Protein AF-0000000065980090 (afdb_homodimer)

Nearest PDB structures (foldseek):
  3vkz-assembly1_A  TM=9.406E-01  e=1.009E-43  Shewanella oneidensis MR-1
  4wuo-assembly1_B  TM=9.553E-01  e=6.119E-42  Thermus thermophilus HB8
  1dr0-assembly1_B  TM=9.275E-01  e=6.119E-42  Thermus thermophilus HB8
  2y3z-assembly1_A  TM=8.839E-01  e=1.361E-42  Thermus thermophilus
  1cm7-assembly1_B  TM=8.387E-01  e=4.536E-43  Escherichia coli

Organism: Dehalococcoides mccartyi (strain ATCC BAA-2266 / KCTC 15142 / 195) (NCBI:txid243164)

Radius of gyration: 26.18 Å; Cα contacts (8 Å, |Δi|>4): 1855; chains: 2; bounding box: 62×77×64 Å

Sequence (730 aa):
MDFKLTVLPGDGIGPEVMAEGLKVLNAVAKKYKHSFEYQYGLIGGCCIDKEGVALSPETLAMCKKSDAVLLAAVGDPRFDDPKLPVHPEDGLLALRRGLGLFANIRPVKVAPSLVNSAPIKAEIVKGTDFIFIRELTGGVYFAKPKKRWTTPSGIRKATDSMTYSEKEIERIVRVGFELARSRKKKLVSVDKANVLLSSRLWRQIVIEIAKDYPDITVEHILVDACAMKLILAPTYFDVIVTENMFGDILTDEASMLAGSMGMLPSASLAGIPAKGTKTFGLYEPIHGSAPTIAKQNIANPIATILSIAMMLRYSCGLETEAAEIEAAVDKVLAAGYATIDIFKEGNTKLGTAEMGSQIAKIIGGMDFKLTVLPGDGIGPEVMAEGLKVLNAVAKKYKHSFEYQYGLIGGCCIDKEGVALSPETLAMCKKSDAVLLAAVGDPRFDDPKLPVHPEDGLLALRRGLGLFANIRPVKVAPSLVNSAPIKAEIVKGTDFIFIRELTGGVYFAKPKKRWTTPSGIRKATDSMTYSEKEIERIVRVGFELARSRKKKLVSVDKANVLLSSRLWRQIVIEIAKDYPDITVEHILVDACAMKLILAPTYFDVIVTENMFGDILTDEASMLAGSMGMLPSASLAGIPAKGTKTFGLYEPIHGSAPTIAKQNIANPIATILSIAMMLRYSCGLETEAAEIEAAVDKVLAAGYATIDIFKEGNTKLGTAEMGSQIAKIIGG

Structure (mmCIF, N/CA/C/O backbone):
data_AF-0000000065980090-model_v1
#
loop_
_entity.id
_entity.type
_entity.pdbx_description
1 polymer '3-isopropylmalate dehydrogenase'
#
loop_
_atom_site.group_PDB
_atom_site.id
_atom_site.type_symbol
_atom_site.label_atom_id
_atom_site.label_alt_id
_atom_site.label_comp_id
_atom_site.label_asym_id
_atom_site.label_entity_id
_atom_site.label_seq_id
_atom_site.pdbx_PDB_ins_code
_atom_site.Cartn_x
_atom_site.Cartn_y
_atom_site.Cartn_z
_atom_site.occupancy
_atom_site.B_iso_or_equiv
_atom_site.auth_seq_id
_atom_site.auth_comp_id
_atom_site.auth_asym_id
_atom_site.auth_atom_id
_atom_site.pdbx_PDB_model_num
ATOM 1 N N . MET A 1 1 ? -0.039 38.5 18.359 1 72.69 1 MET A N 1
ATOM 2 C CA . MET A 1 1 ? -1.379 38 18.125 1 72.69 1 MET A CA 1
ATOM 3 C C . MET A 1 1 ? -1.698 36.844 19.094 1 72.69 1 MET A C 1
ATOM 5 O O . MET A 1 1 ? -0.799 36.125 19.531 1 72.69 1 MET A O 1
ATOM 9 N N . ASP A 1 2 ? -2.934 36.844 19.406 1 88.88 2 ASP A N 1
ATOM 10 C CA . ASP A 1 2 ? -3.377 35.875 20.391 1 88.88 2 ASP A CA 1
ATOM 11 C C . ASP A 1 2 ? -4.078 34.688 19.734 1 88.88 2 ASP A C 1
ATOM 13 O O . ASP A 1 2 ? -4.973 34.875 18.906 1 88.88 2 ASP A O 1
ATOM 17 N N . PHE A 1 3 ? -3.469 33.531 19.922 1 95.5 3 PHE A N 1
ATOM 18 C CA . PHE A 1 3 ? -4.043 32.312 19.359 1 95.5 3 PHE A CA 1
ATOM 19 C C . PHE A 1 3 ? -4.438 31.344 20.484 1 95.5 3 PHE A C 1
ATOM 21 O O . PHE A 1 3 ? -3.721 31.203 21.469 1 95.5 3 PHE A O 1
ATOM 28 N N . LYS A 1 4 ? -5.582 30.75 20.328 1 97.94 4 LYS A N 1
ATOM 29 C CA . LYS A 1 4 ? -6.047 29.703 21.25 1 97.94 4 LYS A CA 1
ATOM 30 C C . LYS A 1 4 ? -5.816 28.312 20.672 1 97.94 4 LYS A C 1
ATOM 32 O O . LYS A 1 4 ? -6.352 27.984 19.609 1 97.94 4 LYS A O 1
ATOM 37 N N . LEU A 1 5 ? -5.066 27.516 21.359 1 98.62 5 LEU A N 1
ATOM 38 C CA . LEU A 1 5 ? -4.727 26.172 20.875 1 98.62 5 LEU A CA 1
ATOM 39 C C . LEU A 1 5 ? -5.258 25.109 21.828 1 98.62 5 LEU A C 1
ATOM 41 O O . LEU A 1 5 ? -5.195 25.266 23.047 1 98.62 5 LEU A O 1
ATOM 45 N N . THR A 1 6 ? -5.863 24.094 21.297 1 98.81 6 THR A N 1
ATOM 46 C CA . THR A 1 6 ? -6.102 22.875 22.047 1 98.81 6 THR A CA 1
ATOM 47 C C . THR A 1 6 ? -4.969 21.875 21.828 1 98.81 6 THR A C 1
ATOM 49 O O . THR A 1 6 ? -4.602 21.578 20.688 1 98.81 6 THR A O 1
ATOM 52 N N . VAL A 1 7 ? -4.414 21.406 22.922 1 98.88 7 VAL A N 1
ATOM 53 C CA . VAL A 1 7 ? -3.275 20.5 22.906 1 98.88 7 VAL A CA 1
ATOM 54 C C . VAL A 1 7 ? -3.713 19.109 23.375 1 98.88 7 VAL A C 1
ATOM 56 O O . VAL A 1 7 ? -4.254 18.969 24.469 1 98.88 7 VAL A O 1
ATOM 59 N N . LEU A 1 8 ? -3.494 18.109 22.516 1 98.88 8 LEU A N 1
ATOM 60 C CA . LEU A 1 8 ? -3.818 16.703 22.781 1 98.88 8 LEU A CA 1
ATOM 61 C C . LEU A 1 8 ? -2.566 15.836 22.734 1 98.88 8 LEU A C 1
ATOM 63 O O . LEU A 1 8 ? -2.256 15.242 21.703 1 98.88 8 LEU A O 1
ATOM 67 N N . PRO A 1 9 ? -1.897 15.664 23.828 1 98.62 9 PRO A N 1
ATOM 68 C CA . PRO A 1 9 ? -0.646 14.906 23.812 1 98.62 9 PRO A CA 1
ATOM 69 C C . PRO A 1 9 ? -0.854 13.438 23.469 1 98.62 9 PRO A C 1
ATOM 71 O O . PRO A 1 9 ? -0.012 12.828 22.797 1 98.62 9 PRO A O 1
ATOM 74 N N . GLY A 1 10 ? -1.936 12.859 23.969 1 98.19 10 GLY A N 1
ATOM 75 C CA . GLY A 1 10 ? -2.318 11.508 23.594 1 98.19 10 GLY A CA 1
ATOM 76 C C . GLY A 1 10 ? -1.47 10.438 24.25 1 98.19 10 GLY A C 1
ATOM 77 O O . GLY A 1 10 ? -1.188 10.516 25.453 1 98.19 10 GLY A O 1
ATOM 78 N N . ASP A 1 11 ? -1.114 9.445 23.609 1 98.44 11 ASP A N 1
ATOM 79 C CA . ASP A 1 11 ? -0.592 8.195 24.141 1 98.44 11 ASP A CA 1
ATOM 80 C C . ASP A 1 11 ? 0.902 8.055 23.844 1 98.44 11 ASP A C 1
ATOM 82 O O . ASP A 1 11 ? 1.439 8.75 22.984 1 98.44 11 ASP A O 1
ATOM 86 N N . GLY A 1 12 ? 1.596 7.152 24.578 1 98 12 GLY A N 1
ATOM 87 C CA . GLY A 1 12 ? 2.967 6.766 24.297 1 98 12 GLY A CA 1
ATOM 88 C C . GLY A 1 12 ? 3.947 7.918 24.391 1 98 12 GLY A C 1
ATOM 89 O O . GLY A 1 12 ? 4.008 8.609 25.406 1 98 12 GLY A O 1
ATOM 90 N N . ILE A 1 13 ? 4.621 8.141 23.297 1 98.56 13 ILE A N 1
ATOM 91 C CA . ILE A 1 13 ? 5.645 9.18 23.266 1 98.56 13 ILE A CA 1
ATOM 92 C C . ILE A 1 13 ? 4.988 10.555 23.125 1 98.56 13 ILE A C 1
ATOM 94 O O . ILE A 1 13 ? 5.668 11.578 23.156 1 98.56 13 ILE A O 1
ATOM 98 N N . GLY A 1 14 ? 3.678 10.578 22.984 1 98.5 14 GLY A N 1
ATOM 99 C CA . GLY A 1 14 ? 2.945 11.797 22.688 1 98.5 14 GLY A CA 1
ATOM 100 C C . GLY A 1 14 ? 3.275 12.938 23.641 1 98.5 14 GLY A C 1
ATOM 101 O O . GLY A 1 14 ? 3.691 14.016 23.203 1 98.5 14 GLY A O 1
ATOM 102 N N . PRO A 1 15 ? 3.131 12.711 24.906 1 98.5 15 PRO A N 1
ATOM 103 C CA . PRO A 1 15 ? 3.42 13.773 25.875 1 98.5 15 PRO A CA 1
ATOM 104 C C . PRO A 1 15 ? 4.844 14.312 25.75 1 98.5 15 PRO A C 1
ATOM 106 O O . PRO A 1 15 ? 5.055 15.523 25.828 1 98.5 15 PRO A O 1
ATOM 109 N N . GLU A 1 16 ? 5.812 13.484 25.469 1 98.56 16 GLU A N 1
ATOM 110 C CA . GLU A 1 16 ? 7.207 13.914 25.406 1 98.56 16 GLU A CA 1
ATOM 111 C C . GLU A 1 16 ? 7.457 14.773 24.156 1 98.56 16 GLU A C 1
ATOM 113 O O . GLU A 1 16 ? 8.062 15.844 24.25 1 98.56 16 GLU A O 1
ATOM 118 N N . VAL A 1 17 ? 6.977 14.344 23.031 1 98.69 17 VAL A N 1
ATOM 119 C CA . VAL A 1 17 ? 7.27 15.07 21.812 1 98.69 17 VAL A CA 1
ATOM 120 C C . VAL A 1 17 ? 6.445 16.359 21.75 1 98.69 17 VAL A C 1
ATOM 122 O O . VAL A 1 17 ? 6.898 17.375 21.219 1 98.69 17 VAL A O 1
ATOM 125 N N . MET A 1 18 ? 5.238 16.328 22.359 1 98.88 18 MET A N 1
ATOM 126 C CA . MET A 1 18 ? 4.426 17.547 22.438 1 98.88 18 MET A CA 1
ATOM 127 C C . MET A 1 18 ? 5.113 18.609 23.266 1 98.88 18 MET A C 1
ATOM 129 O O . MET A 1 18 ? 5.133 19.781 22.891 1 98.88 18 MET A O 1
ATOM 133 N N . ALA A 1 19 ? 5.668 18.219 24.391 1 98.75 19 ALA A N 1
ATOM 134 C CA . ALA A 1 19 ? 6.371 19.156 25.25 1 98.75 19 ALA A CA 1
ATOM 135 C C . ALA A 1 19 ? 7.473 19.891 24.484 1 98.75 19 ALA A C 1
ATOM 137 O O . ALA A 1 19 ? 7.629 21.109 24.625 1 98.75 19 ALA A O 1
ATOM 138 N N . GLU A 1 20 ? 8.188 19.141 23.688 1 98.81 20 GLU A N 1
ATOM 139 C CA . GLU A 1 20 ? 9.273 19.734 22.906 1 98.81 20 GLU A CA 1
ATOM 140 C C . GLU A 1 20 ? 8.727 20.609 21.781 1 98.81 20 GLU A C 1
ATOM 142 O O . GLU A 1 20 ? 9.32 21.641 21.453 1 98.81 20 GLU A O 1
ATOM 147 N N . GLY A 1 21 ? 7.637 20.156 21.156 1 98.81 21 GLY A N 1
ATOM 148 C CA . GLY A 1 21 ? 6.977 21 20.188 1 98.81 21 GLY A CA 1
ATOM 149 C C . GLY A 1 21 ? 6.562 22.359 20.75 1 98.81 21 GLY A C 1
ATOM 150 O O . GLY A 1 21 ? 6.805 23.391 20.125 1 98.81 21 GLY A O 1
ATOM 151 N N . LEU A 1 22 ? 5.949 22.344 21.922 1 98.75 22 LEU A N 1
ATOM 152 C CA . LEU A 1 22 ? 5.488 23.578 22.562 1 98.75 22 LEU A CA 1
ATOM 153 C C . LEU A 1 22 ? 6.672 24.438 23 1 98.75 22 LEU A C 1
ATOM 155 O O . LEU A 1 22 ? 6.59 25.656 22.969 1 98.75 22 LEU A O 1
ATOM 159 N N . LYS A 1 23 ? 7.77 23.75 23.422 1 98.62 23 LYS A N 1
ATOM 160 C CA . LYS A 1 23 ? 9 24.484 23.75 1 98.62 23 LYS A CA 1
ATOM 161 C C . LYS A 1 23 ? 9.469 25.328 22.562 1 98.62 23 LYS A C 1
ATOM 163 O O . LYS A 1 23 ? 9.789 26.5 22.719 1 98.62 23 LYS A O 1
ATOM 168 N N . VAL A 1 24 ? 9.508 24.734 21.406 1 98.81 24 VAL A N 1
ATOM 169 C CA . VAL A 1 24 ? 9.953 25.422 20.188 1 98.81 24 VAL A CA 1
ATOM 170 C C . VAL A 1 24 ? 8.945 26.5 19.812 1 98.81 24 VAL A C 1
ATOM 172 O O . VAL A 1 24 ? 9.328 27.609 19.422 1 98.81 24 VAL A O 1
ATOM 175 N N . LEU A 1 25 ? 7.613 26.219 19.922 1 98.69 25 LEU A N 1
ATOM 176 C CA . LEU A 1 25 ? 6.578 27.203 19.641 1 98.69 25 LEU A CA 1
ATOM 177 C C . LEU A 1 25 ? 6.738 28.422 20.531 1 98.69 25 LEU A C 1
ATOM 179 O O . LEU A 1 25 ? 6.613 29.562 20.062 1 98.69 25 LEU A O 1
ATOM 183 N N . ASN A 1 26 ? 6.996 28.188 21.797 1 98.25 26 ASN A N 1
ATOM 184 C CA . ASN A 1 26 ? 7.164 29.266 22.734 1 98.25 26 ASN A CA 1
ATOM 185 C C . ASN A 1 26 ? 8.391 30.125 22.406 1 98.25 26 ASN A C 1
ATOM 187 O O . ASN A 1 26 ? 8.375 31.344 22.609 1 98.25 26 ASN A O 1
ATOM 191 N N . ALA A 1 27 ? 9.453 29.469 21.938 1 98.38 27 ALA A N 1
ATOM 192 C CA . ALA A 1 27 ? 10.641 30.219 21.516 1 98.38 27 ALA A CA 1
ATOM 193 C C . ALA A 1 27 ? 10.312 31.156 20.359 1 98.38 27 ALA A C 1
ATOM 195 O O . ALA A 1 27 ? 10.742 32.312 20.359 1 98.38 27 ALA A O 1
ATOM 196 N N . VAL A 1 28 ? 9.594 30.656 19.422 1 97.94 28 VAL A N 1
ATOM 197 C CA . VAL A 1 28 ? 9.195 31.453 18.266 1 97.94 28 VAL A CA 1
ATOM 198 C C . VAL A 1 28 ? 8.266 32.562 18.719 1 97.94 28 VAL A C 1
ATOM 200 O O . VAL A 1 28 ? 8.383 33.719 18.25 1 97.94 28 VAL A O 1
ATOM 203 N N . ALA A 1 29 ? 7.297 32.281 19.609 1 97.44 29 ALA A N 1
ATOM 204 C CA . ALA A 1 29 ? 6.352 33.25 20.125 1 97.44 29 ALA A CA 1
ATOM 205 C C . ALA A 1 29 ? 7.078 34.406 20.812 1 97.44 29 ALA A C 1
ATOM 207 O O . ALA A 1 29 ? 6.719 35.562 20.641 1 97.44 29 ALA A O 1
ATOM 208 N N . LYS A 1 30 ? 8.047 34.062 21.578 1 97.31 30 LYS A N 1
ATOM 209 C CA . LYS A 1 30 ? 8.82 35.094 22.297 1 97.31 30 LYS A CA 1
ATOM 210 C C . LYS A 1 30 ? 9.578 35.969 21.312 1 97.31 30 LYS A C 1
ATOM 212 O O . LYS A 1 30 ? 9.547 37.219 21.453 1 97.31 30 LYS A O 1
ATOM 217 N N . LYS A 1 31 ? 10.219 35.406 20.391 1 97.56 31 LYS A N 1
ATOM 218 C CA . LYS A 1 31 ? 11.031 36.125 19.438 1 97.56 31 LYS A CA 1
ATOM 219 C C . LYS A 1 31 ? 10.172 37.094 18.609 1 97.56 31 LYS A C 1
ATOM 221 O O . LYS A 1 31 ? 10.578 38.219 18.359 1 97.56 31 LYS A O 1
ATOM 226 N N . TYR A 1 32 ? 9.055 36.625 18.219 1 97.06 32 TYR A N 1
ATOM 227 C CA . TYR A 1 32 ? 8.234 37.406 17.281 1 97.06 32 TYR A CA 1
ATOM 228 C C . TYR A 1 32 ? 7.074 38.062 18.016 1 97.06 32 TYR A C 1
ATOM 230 O O . TYR A 1 32 ? 6.211 38.688 17.375 1 97.06 32 TYR A O 1
ATOM 238 N N . LYS A 1 33 ? 6.969 37.969 19.297 1 96.56 33 LYS A N 1
ATOM 239 C CA . LYS A 1 33 ? 6.02 38.625 20.172 1 96.56 33 LYS A CA 1
ATOM 240 C C . LYS A 1 33 ? 4.59 38.188 19.875 1 96.56 33 LYS A C 1
ATOM 242 O O . LYS A 1 33 ? 3.699 39.031 19.703 1 96.56 33 LYS A O 1
ATOM 247 N N . HIS A 1 34 ? 4.383 36.875 19.734 1 96.81 34 HIS A N 1
ATOM 248 C CA . HIS A 1 34 ? 3.061 36.281 19.672 1 96.81 34 HIS A CA 1
ATOM 249 C C . HIS A 1 34 ? 2.668 35.688 21.016 1 96.81 34 HIS A C 1
ATOM 251 O O . HIS A 1 34 ? 3.518 35.5 21.891 1 96.81 34 HIS A O 1
ATOM 257 N N . SER A 1 35 ? 1.416 35.531 21.219 1 96.62 35 SER A N 1
ATOM 258 C CA . SER A 1 35 ? 0.912 34.875 22.422 1 96.62 35 SER A CA 1
ATOM 259 C C . SER A 1 35 ? 0.022 33.688 22.078 1 96.62 35 SER A C 1
ATOM 261 O O . SER A 1 35 ? -0.856 33.781 21.219 1 96.62 35 SER A O 1
ATOM 263 N N . PHE A 1 36 ? 0.277 32.562 22.703 1 97.5 36 PHE A N 1
ATOM 264 C CA . PHE A 1 36 ? -0.521 31.359 22.531 1 97.5 36 PHE A CA 1
ATOM 265 C C . PHE A 1 36 ? -1.138 30.938 23.859 1 97.5 36 PHE A C 1
ATOM 267 O O . PHE A 1 36 ? -0.441 30.844 24.875 1 97.5 36 PHE A O 1
ATOM 274 N N . GLU A 1 37 ? -2.43 30.75 23.859 1 97.81 37 GLU A N 1
ATOM 275 C CA . GLU A 1 37 ? -3.141 30.141 24.984 1 97.81 37 GLU A CA 1
ATOM 276 C C . GLU A 1 37 ? -3.342 28.641 24.766 1 97.81 37 GLU A C 1
ATOM 278 O O . GLU A 1 37 ? -3.854 28.219 23.734 1 97.81 37 GLU A O 1
ATOM 283 N N . TYR A 1 38 ? -2.961 27.891 25.734 1 98.19 38 TYR A N 1
ATOM 284 C CA . TYR A 1 38 ? -3.047 26.438 25.609 1 98.19 38 TYR A CA 1
ATOM 285 C C . TYR A 1 38 ? -4.188 25.891 26.453 1 98.19 38 TYR A C 1
ATOM 287 O O . TYR A 1 38 ? -4.348 26.266 27.609 1 98.19 38 TYR A O 1
ATOM 295 N N . GLN A 1 39 ? -4.977 25.062 25.875 1 98.12 39 GLN A N 1
ATOM 296 C CA . GLN A 1 39 ? -5.906 24.188 26.578 1 98.12 39 GLN A CA 1
ATOM 297 C C . GLN A 1 39 ? -5.59 22.719 26.297 1 98.12 39 GLN A C 1
ATOM 299 O O . GLN A 1 39 ? -5.219 22.359 25.188 1 98.12 39 GLN A O 1
ATOM 304 N N . TYR A 1 40 ? -5.762 21.938 27.328 1 98.56 40 TYR A N 1
ATOM 305 C CA . TYR A 1 40 ? -5.348 20.547 27.203 1 98.56 40 TYR A CA 1
ATOM 306 C C . TYR A 1 40 ? -6.551 19.609 27.266 1 98.56 40 TYR A C 1
ATOM 308 O O . TYR A 1 40 ? -7.488 19.844 28.031 1 98.56 40 TYR A O 1
ATOM 316 N N . GLY A 1 41 ? -6.594 18.578 26.438 1 98.38 41 GLY A N 1
ATOM 317 C CA . GLY A 1 41 ? -7.598 17.531 26.438 1 98.38 41 GLY A CA 1
ATOM 318 C C . GLY A 1 41 ? -7.012 16.141 26.281 1 98.38 41 GLY A C 1
ATOM 319 O O . GLY A 1 41 ? -5.812 15.984 26.047 1 98.38 41 GLY A O 1
ATOM 320 N N . LEU A 1 42 ? -7.895 15.172 26.5 1 98.38 42 LEU A N 1
ATOM 321 C CA . LEU A 1 42 ? -7.484 13.773 26.375 1 98.38 42 LEU A CA 1
ATOM 322 C C . LEU A 1 42 ? -8.031 13.148 25.094 1 98.38 42 LEU A C 1
ATOM 324 O O . LEU A 1 42 ? -9.109 13.523 24.641 1 98.38 42 LEU A O 1
ATOM 328 N N . ILE A 1 43 ? -7.25 12.211 24.562 1 98.62 43 ILE A N 1
ATOM 329 C CA . ILE A 1 43 ? -7.672 11.414 23.406 1 98.62 43 ILE A CA 1
ATOM 330 C C . ILE A 1 43 ? -6.91 10.086 23.391 1 98.62 43 ILE A C 1
ATOM 332 O O . ILE A 1 43 ? -5.758 10.023 23.828 1 98.62 43 ILE A O 1
ATOM 336 N N . GLY A 1 44 ? -7.562 9.055 22.891 1 98.06 44 GLY A N 1
ATOM 337 C CA . GLY A 1 44 ? -6.902 7.773 22.734 1 98.06 44 GLY A CA 1
ATOM 338 C C . GLY A 1 44 ? -6.938 6.926 23.984 1 98.06 44 GLY A C 1
ATOM 339 O O . GLY A 1 44 ? -7.949 6.895 24.688 1 98.06 44 GLY A O 1
ATOM 340 N N . GLY A 1 45 ? -5.906 6.141 24.203 1 97.56 45 GLY A N 1
ATOM 341 C CA . GLY A 1 45 ? -5.855 5.223 25.344 1 97.56 45 GLY A CA 1
ATOM 342 C C . GLY A 1 45 ? -5.957 5.922 26.688 1 97.56 45 GLY A C 1
ATOM 343 O O . GLY A 1 45 ? -6.664 5.457 27.578 1 97.56 45 GLY A O 1
ATOM 344 N N . CYS A 1 46 ? -5.281 7.027 26.781 1 97.62 46 CYS A N 1
ATOM 345 C CA . CYS A 1 46 ? -5.312 7.758 28.047 1 97.62 46 CYS A CA 1
ATOM 346 C C . CYS A 1 46 ? -6.715 8.273 28.344 1 97.62 46 CYS A C 1
ATOM 348 O O . CYS A 1 46 ? -7.125 8.336 29.5 1 97.62 46 CYS A O 1
ATOM 350 N N . CYS A 1 47 ? -7.473 8.625 27.297 1 98.12 47 CYS A N 1
ATOM 351 C CA . CYS A 1 47 ? -8.852 9.062 27.469 1 98.12 47 CYS A CA 1
ATOM 352 C C . CYS A 1 47 ? -9.742 7.895 27.875 1 98.12 47 CYS A C 1
ATOM 354 O O . CYS A 1 47 ? -10.609 8.039 28.75 1 98.12 47 CYS A O 1
ATOM 356 N N . ILE A 1 48 ? -9.539 6.754 27.203 1 97.88 48 ILE A N 1
ATOM 357 C CA . ILE A 1 48 ? -10.297 5.559 27.562 1 97.88 48 ILE A CA 1
ATOM 358 C C . ILE A 1 48 ? -10.094 5.238 29.031 1 97.88 48 ILE A C 1
ATOM 360 O O . ILE A 1 48 ? -11.055 4.957 29.75 1 97.88 48 ILE A O 1
ATOM 364 N N . ASP A 1 49 ? -8.875 5.312 29.531 1 97.62 49 ASP A N 1
ATOM 365 C CA . ASP A 1 49 ? -8.547 5.016 30.922 1 97.62 49 ASP A CA 1
ATOM 366 C C . ASP A 1 49 ? -9.297 5.949 31.875 1 97.62 49 ASP A C 1
ATOM 368 O O . ASP A 1 49 ? -9.797 5.512 32.906 1 97.62 49 ASP A O 1
ATOM 372 N N . LYS A 1 50 ? -9.352 7.168 31.516 1 97.94 50 LYS A N 1
ATOM 373 C CA . LYS A 1 50 ? -9.852 8.188 32.438 1 97.94 50 LYS A CA 1
ATOM 374 C C . LYS A 1 50 ? -11.367 8.352 32.281 1 97.94 50 LYS A C 1
ATOM 376 O O . LYS A 1 50 ? -12.055 8.617 33.281 1 97.94 50 LYS A O 1
ATOM 381 N N . GLU A 1 51 ? -11.844 8.258 31.016 1 97.44 51 GLU A N 1
ATOM 382 C CA . GLU A 1 51 ? -13.219 8.672 30.766 1 97.44 51 GLU A CA 1
ATOM 383 C C . GLU A 1 51 ? -14.047 7.535 30.188 1 97.44 51 GLU A C 1
ATOM 385 O O . GLU A 1 51 ? -15.258 7.672 30 1 97.44 51 GLU A O 1
ATOM 390 N N . GLY A 1 52 ? -13.453 6.449 29.797 1 96.69 52 GLY A N 1
ATOM 391 C CA . GLY A 1 52 ? -14.164 5.305 29.25 1 96.69 52 GLY A CA 1
ATOM 392 C C . GLY A 1 52 ? -14.43 5.418 27.75 1 96.69 52 GLY A C 1
ATOM 393 O O . GLY A 1 52 ? -14.977 4.5 27.141 1 96.69 52 GLY A O 1
ATOM 394 N N . VAL A 1 53 ? -14.039 6.578 27.188 1 97.69 53 VAL A N 1
ATOM 395 C CA . VAL A 1 53 ? -14.188 6.801 25.75 1 97.69 53 VAL A CA 1
ATOM 396 C C . VAL A 1 53 ? -12.852 7.23 25.156 1 97.69 53 VAL A C 1
ATOM 398 O O . VAL A 1 53 ? -11.945 7.641 25.875 1 97.69 53 VAL A O 1
ATOM 401 N N . ALA A 1 54 ? -12.734 7.066 23.859 1 98.19 54 ALA A N 1
ATOM 402 C CA . ALA A 1 54 ? -11.477 7.414 23.188 1 98.19 54 ALA A CA 1
ATOM 403 C C . ALA A 1 54 ? -11.406 8.914 22.906 1 98.19 54 ALA A C 1
ATOM 405 O O . ALA A 1 54 ? -10.328 9.445 22.641 1 98.19 54 ALA A O 1
ATOM 406 N N . LEU A 1 55 ? -12.516 9.625 22.922 1 98.62 55 LEU A N 1
ATOM 407 C CA . LEU A 1 55 ? -12.672 11.062 22.766 1 98.62 55 LEU A CA 1
ATOM 408 C C . LEU A 1 55 ? -13.969 11.547 23.422 1 98.62 55 LEU A C 1
ATOM 410 O O . LEU A 1 55 ? -15.055 11.055 23.078 1 98.62 55 LEU A O 1
ATOM 414 N N . SER A 1 56 ? -13.922 12.492 24.297 1 98.06 56 SER A N 1
ATOM 415 C CA . SER A 1 56 ? -15.125 12.992 24.953 1 98.06 56 SER A CA 1
ATOM 416 C C . SER A 1 56 ? -15.742 14.148 24.172 1 98.06 56 SER A C 1
ATOM 418 O O . SER A 1 56 ? -15.047 14.852 23.438 1 98.06 56 SER A O 1
ATOM 420 N N . PRO A 1 57 ? -17.047 14.289 24.312 1 97.81 57 PRO A N 1
ATOM 421 C CA . PRO A 1 57 ? -17.688 15.453 23.688 1 97.81 57 PRO A CA 1
ATOM 422 C C . PRO A 1 57 ? -17.078 16.781 24.156 1 97.81 57 PRO A C 1
ATOM 424 O O . PRO A 1 57 ? -17.031 17.75 23.391 1 97.81 57 PRO A O 1
ATOM 427 N N . GLU A 1 58 ? -16.641 16.781 25.391 1 97.88 58 GLU A N 1
ATOM 428 C CA . GLU A 1 58 ? -16.031 17.984 25.953 1 97.88 58 GLU A CA 1
ATOM 429 C C . GLU A 1 58 ? -14.734 18.328 25.219 1 97.88 58 GLU A C 1
ATOM 431 O O . GLU A 1 58 ? -14.508 19.5 24.875 1 97.88 58 GLU A O 1
ATOM 436 N N . THR A 1 59 ? -13.914 17.375 25.047 1 98.31 59 THR A N 1
ATOM 437 C CA . THR A 1 59 ? -12.672 17.609 24.328 1 98.31 59 THR A CA 1
ATOM 438 C C . THR A 1 59 ? -12.953 18.047 22.891 1 98.31 59 THR A C 1
ATOM 440 O O . THR A 1 59 ? -12.305 18.953 22.375 1 98.31 59 THR A O 1
ATOM 443 N N . LEU A 1 60 ? -13.875 17.406 22.219 1 98.69 60 LEU A N 1
ATOM 444 C CA . LEU A 1 60 ? -14.242 17.797 20.859 1 98.69 60 LEU A CA 1
ATOM 445 C C . LEU A 1 60 ? -14.734 19.234 20.812 1 98.69 60 LEU A C 1
ATOM 447 O O . LEU A 1 60 ? -14.367 20 19.922 1 98.69 60 LEU A O 1
ATOM 451 N N . ALA A 1 61 ? -15.578 19.609 21.766 1 98.56 61 ALA A N 1
ATOM 452 C CA . ALA A 1 61 ? -16.094 20.969 21.859 1 98.56 61 ALA A CA 1
ATOM 453 C C . ALA A 1 61 ? -14.953 21.969 22.078 1 98.56 61 ALA A C 1
ATOM 455 O O . ALA A 1 61 ? -14.961 23.062 21.516 1 98.56 61 ALA A O 1
ATOM 456 N N . MET A 1 62 ? -14.055 21.578 22.922 1 98.44 62 MET A N 1
ATOM 457 C CA . MET A 1 62 ? -12.883 22.406 23.172 1 98.44 62 MET A CA 1
ATOM 458 C C . MET A 1 62 ? -12.086 22.641 21.891 1 98.44 62 MET A C 1
ATOM 460 O O . MET A 1 62 ? -11.664 23.75 21.609 1 98.44 62 MET A O 1
ATOM 464 N N . CYS A 1 63 ? -11.883 21.578 21.141 1 98.75 63 CYS A N 1
ATOM 465 C CA . CYS A 1 63 ? -11.164 21.672 19.875 1 98.75 63 CYS A CA 1
ATOM 466 C C . CYS A 1 63 ? -11.883 22.609 18.906 1 98.75 63 CYS A C 1
ATOM 468 O O . CYS A 1 63 ? -11.242 23.422 18.234 1 98.75 63 CYS A O 1
ATOM 470 N N . LYS A 1 64 ? -13.195 22.562 18.875 1 98.38 64 LYS A N 1
ATOM 471 C CA . LYS A 1 64 ? -13.992 23.375 17.953 1 98.38 64 LYS A CA 1
ATOM 472 C C . LYS A 1 64 ? -13.883 24.844 18.297 1 98.38 64 LYS A C 1
ATOM 474 O O . LYS A 1 64 ? -14.07 25.703 17.422 1 98.38 64 LYS A O 1
ATOM 479 N N . LYS A 1 65 ? -13.516 25.188 19.516 1 97.62 65 LYS A N 1
ATOM 480 C CA . LYS A 1 65 ? -13.461 26.562 19.984 1 97.62 65 LYS A CA 1
ATOM 481 C C . LYS A 1 65 ? -12.031 27.109 19.906 1 97.62 65 LYS A C 1
ATOM 483 O O . LYS A 1 65 ? -11.773 28.25 20.312 1 97.62 65 LYS A O 1
ATOM 488 N N . SER A 1 66 ? -11.164 26.375 19.344 1 98.06 66 SER A N 1
ATOM 489 C CA . SER A 1 66 ? -9.766 26.781 19.266 1 98.06 66 SER A CA 1
ATOM 490 C C . SER A 1 66 ? -9.422 27.266 17.859 1 98.06 66 SER A C 1
ATOM 492 O O . SER A 1 66 ? -10.203 27.078 16.922 1 98.06 66 SER A O 1
ATOM 494 N N . ASP A 1 67 ? -8.297 27.984 17.734 1 97.62 67 ASP A N 1
ATOM 495 C CA . ASP A 1 67 ? -7.801 28.406 16.438 1 97.62 67 ASP A CA 1
ATOM 496 C C . ASP A 1 67 ? -7.141 27.25 15.688 1 97.62 67 ASP A C 1
ATOM 498 O O . ASP A 1 67 ? -7.121 27.234 14.453 1 97.62 67 ASP A O 1
ATOM 502 N N . ALA A 1 68 ? -6.605 26.344 16.406 1 98.56 68 ALA A N 1
ATOM 503 C CA . ALA A 1 68 ? -5.973 25.141 15.867 1 98.56 68 ALA A CA 1
ATOM 504 C C . ALA A 1 68 ? -5.855 24.062 16.938 1 98.56 68 ALA A C 1
ATOM 506 O O . ALA A 1 68 ? -5.996 24.359 18.141 1 98.56 68 ALA A O 1
ATOM 507 N N . VAL A 1 69 ? -5.645 22.844 16.516 1 98.88 69 VAL A N 1
ATOM 508 C CA . VAL A 1 69 ? -5.5 21.719 17.422 1 98.88 69 VAL A CA 1
ATOM 509 C C . VAL A 1 69 ? -4.141 21.047 17.203 1 98.88 69 VAL A C 1
ATOM 511 O O . VAL A 1 69 ? -3.711 20.859 16.062 1 98.88 69 VAL A O 1
ATOM 514 N N . LEU A 1 70 ? -3.418 20.781 18.234 1 98.88 70 LEU A N 1
ATOM 515 C CA . LEU A 1 70 ? -2.18 20 18.203 1 98.88 70 LEU A CA 1
ATOM 516 C C . LEU A 1 70 ? -2.395 18.609 18.781 1 98.88 70 LEU A C 1
ATOM 518 O O . LEU A 1 70 ? -2.939 18.453 19.875 1 98.88 70 LEU A O 1
ATOM 522 N N . LEU A 1 71 ? -2.053 17.625 18 1 98.88 71 LEU A N 1
ATOM 523 C CA . LEU A 1 71 ? -2.154 16.234 18.438 1 98.88 71 LEU A CA 1
ATOM 524 C C . LEU A 1 71 ? -0.814 15.516 18.297 1 98.88 71 LEU A C 1
ATOM 526 O O . LEU A 1 71 ? -0.15 15.641 17.266 1 98.88 71 LEU A O 1
ATOM 530 N N . ALA A 1 72 ? -0.405 14.781 19.344 1 98.44 72 ALA A N 1
ATOM 531 C CA . ALA A 1 72 ? 0.908 14.141 19.266 1 98.44 72 ALA A CA 1
ATOM 532 C C . ALA A 1 72 ? 0.788 12.695 18.781 1 98.44 72 ALA A C 1
ATOM 534 O O . ALA A 1 72 ? 1.389 12.32 17.766 1 98.44 72 ALA A O 1
ATOM 535 N N . ALA A 1 73 ? 0.041 11.898 19.516 1 97.5 73 ALA A N 1
ATOM 536 C CA . ALA A 1 73 ? -0.051 10.508 19.062 1 97.5 73 ALA A CA 1
ATOM 537 C C . ALA A 1 73 ? -1.216 9.789 19.75 1 97.5 73 ALA A C 1
ATOM 539 O O . ALA A 1 73 ? -1.569 10.102 20.891 1 97.5 73 ALA A O 1
ATOM 540 N N . VAL A 1 74 ? -1.752 8.859 19.047 1 97.06 74 VAL A N 1
ATOM 541 C CA . VAL A 1 74 ? -2.799 7.977 19.547 1 97.06 74 VAL A CA 1
ATOM 542 C C . VAL A 1 74 ? -2.406 6.52 19.312 1 97.06 74 VAL A C 1
ATOM 544 O O . VAL A 1 74 ? -1.924 6.176 18.219 1 97.06 74 VAL A O 1
ATOM 547 N N . GLY A 1 75 ? -2.539 5.672 20.234 1 95.06 75 GLY A N 1
ATOM 548 C CA . GLY A 1 75 ? -2.291 4.242 20.125 1 95.06 75 GLY A CA 1
ATOM 549 C C . GLY A 1 75 ? -1.846 3.611 21.438 1 95.06 75 GLY A C 1
ATOM 550 O O . GLY A 1 75 ? -1.056 4.199 22.172 1 95.06 75 GLY A O 1
ATOM 551 N N . ASP A 1 76 ? -2.373 2.484 21.719 1 94.88 76 ASP A N 1
ATOM 552 C CA . ASP A 1 76 ? -2.066 1.743 22.938 1 94.88 76 ASP A CA 1
ATOM 553 C C . ASP A 1 76 ? -2.309 0.248 22.75 1 94.88 76 ASP A C 1
ATOM 555 O O . ASP A 1 76 ? -3.453 -0.188 22.609 1 94.88 76 ASP A O 1
ATOM 559 N N . PRO A 1 77 ? -1.204 -0.511 22.781 1 92.25 77 PRO A N 1
ATOM 560 C CA . PRO A 1 77 ? -1.315 -1.944 22.5 1 92.25 77 PRO A CA 1
ATOM 561 C C . PRO A 1 77 ? -2.301 -2.652 23.438 1 92.25 77 PRO A C 1
ATOM 563 O O . PRO A 1 77 ? -2.809 -3.725 23.094 1 92.25 77 PRO A O 1
ATOM 566 N N . ARG A 1 78 ? -2.627 -2.154 24.688 1 92.75 78 ARG A N 1
ATOM 567 C CA . ARG A 1 78 ? -3.584 -2.75 25.625 1 92.75 78 ARG A CA 1
ATOM 568 C C . ARG A 1 78 ? -4.953 -2.904 24.969 1 92.75 78 ARG A C 1
ATOM 570 O O . ARG A 1 78 ? -5.773 -3.707 25.406 1 92.75 78 ARG A O 1
ATOM 577 N N . PHE A 1 79 ? -5.16 -2.18 23.828 1 92.62 79 PHE A N 1
ATOM 578 C CA . PHE A 1 79 ? -6.488 -2.15 23.219 1 92.62 79 PHE A CA 1
ATOM 579 C C . PHE A 1 79 ? -6.473 -2.826 21.859 1 92.62 79 PHE A C 1
ATOM 581 O O . PHE A 1 79 ? -7.348 -2.572 21.031 1 92.62 79 PHE A O 1
ATOM 588 N N . ASP A 1 80 ? -5.574 -3.701 21.641 1 89.56 80 ASP A N 1
ATOM 589 C CA . ASP A 1 80 ? -5.395 -4.324 20.328 1 89.56 80 ASP A CA 1
ATOM 590 C C . ASP A 1 80 ? -6.383 -5.473 20.125 1 89.56 80 ASP A C 1
ATOM 592 O O . ASP A 1 80 ? -6.562 -5.953 19.016 1 89.56 80 ASP A O 1
ATOM 596 N N . ASP A 1 81 ? -6.996 -5.93 21.188 1 92.19 81 ASP A N 1
ATOM 597 C CA . ASP A 1 81 ? -7.984 -6.996 21.062 1 92.19 81 ASP A CA 1
ATOM 598 C C . ASP A 1 81 ? -9.148 -6.562 20.172 1 92.19 81 ASP A C 1
ATOM 600 O O . ASP A 1 81 ? -9.883 -5.633 20.516 1 92.19 81 ASP A O 1
ATOM 604 N N . PRO A 1 82 ? -9.312 -7.309 19.062 1 90.69 82 PRO A N 1
ATOM 605 C CA . PRO A 1 82 ? -10.336 -6.898 18.094 1 90.69 82 PRO A CA 1
ATOM 606 C C . PRO A 1 82 ? -11.75 -6.992 18.656 1 90.69 82 PRO A C 1
ATOM 608 O O . PRO A 1 82 ? -12.695 -6.477 18.047 1 90.69 82 PRO A O 1
ATOM 611 N N . LYS A 1 83 ? -11.992 -7.641 19.797 1 90.31 83 LYS A N 1
ATOM 612 C CA . LYS A 1 83 ? -13.32 -7.824 20.375 1 90.31 83 LYS A CA 1
ATOM 613 C C . LYS A 1 83 ? -13.688 -6.648 21.281 1 90.31 83 LYS A C 1
ATOM 615 O O . LYS A 1 83 ? -14.844 -6.504 21.672 1 90.31 83 LYS A O 1
ATOM 620 N N . LEU A 1 84 ? -12.695 -5.766 21.594 1 91.69 84 LEU A N 1
ATOM 621 C CA . LEU A 1 84 ? -12.977 -4.625 22.453 1 91.69 84 LEU A CA 1
ATOM 622 C C . LEU A 1 84 ? -13.93 -3.65 21.781 1 91.69 84 LEU A C 1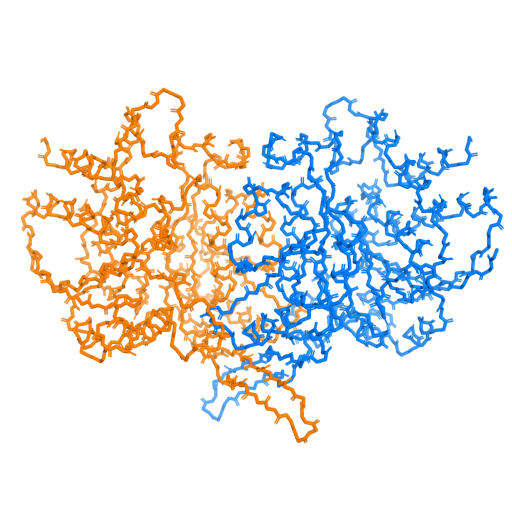
ATOM 624 O O . LEU A 1 84 ? -13.852 -3.438 20.562 1 91.69 84 LEU A O 1
ATOM 628 N N . PRO A 1 85 ? -14.695 -3.055 22.516 1 90.81 85 PRO A N 1
ATOM 629 C CA . PRO A 1 85 ? -15.703 -2.172 21.922 1 90.81 85 PRO A CA 1
ATOM 630 C C . PRO A 1 85 ? -15.141 -0.812 21.516 1 90.81 85 PRO A C 1
ATOM 632 O O . PRO A 1 85 ? -15.734 -0.109 20.703 1 90.81 85 PRO A O 1
ATOM 635 N N . VAL A 1 86 ? -14.109 -0.36 22.266 1 93.62 86 VAL A N 1
ATOM 636 C CA . VAL A 1 86 ? -13.523 0.944 21.984 1 93.62 86 VAL A CA 1
ATOM 637 C C . VAL A 1 86 ? -12.008 0.809 21.828 1 93.62 86 VAL A C 1
ATOM 639 O O . VAL A 1 86 ? -11.359 0.083 22.578 1 93.62 86 VAL A O 1
ATOM 642 N N . HIS A 1 87 ? -11.5 1.471 20.812 1 94.81 87 HIS A N 1
ATOM 643 C CA . HIS A 1 87 ? -10.07 1.544 20.531 1 94.81 87 HIS A CA 1
ATOM 644 C C . HIS A 1 87 ? -9.602 2.992 20.469 1 94.81 87 HIS A C 1
ATOM 646 O O . HIS A 1 87 ? -10.383 3.893 20.141 1 94.81 87 HIS A O 1
ATOM 652 N N . PRO A 1 88 ? -8.32 3.229 20.828 1 96.81 88 PRO A N 1
ATOM 653 C CA . PRO A 1 88 ? -7.797 4.598 20.797 1 96.81 88 PRO A CA 1
ATOM 654 C C . PRO A 1 88 ? -8.039 5.297 19.469 1 96.81 88 PRO A C 1
ATOM 656 O O . PRO A 1 88 ? -8.391 6.477 19.438 1 96.81 88 PRO A O 1
ATOM 659 N N . GLU A 1 89 ? -7.926 4.578 18.391 1 95.56 89 GLU A N 1
ATOM 660 C CA . GLU A 1 89 ? -8.039 5.133 17.047 1 95.56 89 GLU A CA 1
ATOM 661 C C . GLU A 1 89 ? -9.469 5.605 16.766 1 95.56 89 GLU A C 1
ATOM 663 O O . GLU A 1 89 ? -9.68 6.461 15.898 1 95.56 89 GLU A O 1
ATOM 668 N N . ASP A 1 90 ? -10.43 5.066 17.469 1 95.31 90 ASP A N 1
ATOM 669 C CA . ASP A 1 90 ? -11.805 5.535 17.344 1 95.31 90 ASP A CA 1
ATOM 670 C C . ASP A 1 90 ? -11.914 7.02 17.688 1 95.31 90 ASP A C 1
ATOM 672 O O . ASP A 1 90 ? -12.703 7.746 17.078 1 95.31 90 ASP A O 1
ATOM 676 N N . GLY A 1 91 ? -11.156 7.391 18.672 1 97.5 91 GLY A N 1
ATOM 677 C CA . GLY A 1 91 ? -11.133 8.797 19.047 1 97.5 91 GLY A CA 1
ATOM 678 C C . GLY A 1 91 ? -10.594 9.695 17.953 1 97.5 91 GLY A C 1
ATOM 679 O O . GLY A 1 91 ? -11.117 10.789 17.734 1 97.5 91 GLY A O 1
ATOM 680 N N . LEU A 1 92 ? -9.508 9.242 17.312 1 97.56 92 LEU A N 1
ATOM 681 C CA . LEU A 1 92 ? -8.891 10.008 16.234 1 97.56 92 LEU A CA 1
ATOM 682 C C . LEU A 1 92 ? -9.859 10.18 15.07 1 97.56 92 LEU A C 1
ATOM 684 O O . LEU A 1 92 ? -9.992 11.281 14.523 1 97.56 92 LEU A O 1
ATOM 688 N N . LEU A 1 93 ? -10.531 9.117 14.695 1 97.19 93 LEU A N 1
ATOM 689 C CA . LEU A 1 93 ? -11.508 9.164 13.609 1 97.19 93 LEU A CA 1
ATOM 690 C C . LEU A 1 93 ? -12.656 10.109 13.953 1 97.19 93 LEU A C 1
ATOM 692 O O . LEU A 1 93 ? -13.086 10.898 13.109 1 97.19 93 LEU A O 1
ATOM 696 N N . ALA A 1 94 ? -13.109 10.039 15.188 1 97.56 94 ALA A N 1
ATOM 697 C CA . ALA A 1 94 ? -14.195 10.898 15.641 1 97.56 94 ALA A CA 1
ATOM 698 C C . ALA A 1 94 ? -13.773 12.367 15.625 1 97.56 94 ALA A C 1
ATOM 700 O O . ALA A 1 94 ? -14.562 13.242 15.25 1 97.56 94 ALA A O 1
ATOM 701 N N . LEU A 1 95 ? -12.586 12.594 16.047 1 98.62 95 LEU A N 1
ATOM 702 C CA . LEU A 1 95 ? -12.062 13.953 16.078 1 98.62 95 LEU A CA 1
ATOM 703 C C . LEU A 1 95 ? -11.977 14.531 14.664 1 98.62 95 LEU A C 1
ATOM 705 O O . LEU A 1 95 ? -12.43 15.656 14.43 1 98.62 95 LEU A O 1
ATOM 709 N N . ARG A 1 96 ? -11.383 13.82 13.719 1 98.44 96 ARG A N 1
ATOM 710 C CA . ARG A 1 96 ? -11.219 14.266 12.336 1 98.44 96 ARG A CA 1
ATOM 711 C C . ARG A 1 96 ? -12.57 14.531 11.68 1 98.44 96 ARG A C 1
ATOM 713 O O . ARG A 1 96 ? -12.75 15.562 11.023 1 98.44 96 ARG A O 1
ATOM 720 N N . ARG A 1 97 ? -13.469 13.617 11.898 1 97.5 97 ARG A N 1
ATOM 721 C CA . ARG A 1 97 ? -14.812 13.789 11.352 1 97.5 97 ARG A CA 1
ATOM 722 C C . ARG A 1 97 ? -15.523 14.961 12.016 1 97.5 97 ARG A C 1
ATOM 724 O O . ARG A 1 97 ? -16.156 15.781 11.336 1 97.5 97 ARG A O 1
ATOM 731 N N . GLY A 1 98 ? -15.461 15.039 13.305 1 98.19 98 GLY A N 1
ATOM 732 C CA . GLY A 1 98 ? -16.141 16.078 14.07 1 98.19 98 GLY A CA 1
ATOM 733 C C . GLY A 1 98 ? -15.664 17.469 13.742 1 98.19 98 GLY A C 1
ATOM 734 O O . GLY A 1 98 ? -16.422 18.438 13.852 1 98.19 98 GLY A O 1
ATOM 735 N N . LEU A 1 99 ? -14.422 17.594 13.344 1 98.62 99 LEU A N 1
ATOM 736 C CA . LEU A 1 99 ? -13.82 18.891 13.062 1 98.62 99 LEU A CA 1
ATOM 737 C C . LEU A 1 99 ? -13.852 19.188 11.57 1 98.62 99 LEU A C 1
ATOM 739 O O . LEU A 1 99 ? -13.438 20.266 11.141 1 98.62 99 LEU A O 1
ATOM 743 N N . GLY A 1 100 ? -14.328 18.25 10.781 1 98.12 100 GLY A N 1
ATOM 744 C CA . GLY A 1 100 ? -14.406 18.422 9.344 1 98.12 100 GLY A CA 1
ATOM 745 C C . GLY A 1 100 ? -13.039 18.484 8.672 1 98.12 100 GLY A C 1
ATOM 746 O O . GLY A 1 100 ? -12.836 19.25 7.734 1 98.12 100 GLY A O 1
ATOM 747 N N . LEU A 1 101 ? -12.094 17.719 9.172 1 98.69 101 LEU A N 1
ATOM 748 C CA . LEU A 1 101 ? -10.711 17.75 8.688 1 98.69 101 LEU A CA 1
ATOM 749 C C . LEU A 1 101 ? -10.539 16.812 7.496 1 98.69 101 LEU A C 1
ATOM 751 O O . LEU A 1 101 ? -9.898 15.766 7.613 1 98.69 101 LEU A O 1
ATOM 755 N N . PHE A 1 102 ? -10.945 17.25 6.273 1 98.56 102 PHE A N 1
ATOM 756 C CA . PHE A 1 102 ? -11.047 16.328 5.148 1 98.56 102 PHE A CA 1
ATOM 757 C C . PHE A 1 102 ? -9.727 16.234 4.398 1 98.56 102 PHE A C 1
ATOM 759 O O . PHE A 1 102 ? -9.516 15.32 3.602 1 98.56 102 PHE A O 1
ATOM 766 N N . ALA A 1 103 ? -8.844 17.172 4.613 1 98.69 103 ALA A N 1
ATOM 767 C CA . ALA A 1 103 ? -7.625 17.219 3.809 1 98.69 103 ALA A CA 1
ATOM 768 C C . ALA A 1 103 ? -6.383 17 4.672 1 98.69 103 ALA A C 1
ATOM 770 O O . ALA A 1 103 ? -5.949 17.922 5.375 1 98.69 103 ALA A O 1
ATOM 771 N N . ASN A 1 104 ? -5.82 15.859 4.598 1 98.69 104 ASN A N 1
ATOM 772 C CA . ASN A 1 104 ? -4.562 15.602 5.285 1 98.69 104 ASN A CA 1
ATOM 773 C C . ASN A 1 104 ? -3.363 15.867 4.379 1 98.69 104 ASN A C 1
ATOM 775 O O . ASN A 1 104 ? -3.27 15.312 3.285 1 98.69 104 ASN A O 1
ATOM 779 N N . ILE A 1 105 ? -2.504 16.766 4.793 1 98.44 105 ILE A N 1
ATOM 780 C CA . ILE A 1 105 ? -1.311 17.172 4.059 1 98.44 105 ILE A CA 1
ATOM 781 C C . ILE A 1 105 ? -0.07 16.562 4.707 1 98.44 105 ILE A C 1
ATOM 783 O O . ILE A 1 105 ? 0.232 16.844 5.871 1 98.44 105 ILE A O 1
ATOM 787 N N . ARG A 1 106 ? 0.643 15.727 3.957 1 98.12 106 ARG A N 1
ATOM 788 C CA . ARG A 1 106 ? 1.836 15.062 4.465 1 98.12 106 ARG A CA 1
ATOM 789 C C . ARG A 1 106 ? 3.037 15.32 3.561 1 98.12 106 ARG A C 1
ATOM 791 O O . ARG A 1 106 ? 3.258 14.594 2.59 1 98.12 106 ARG A O 1
ATOM 798 N N . PRO A 1 107 ? 3.865 16.328 3.9 1 97.38 107 PRO A N 1
ATOM 799 C CA . PRO A 1 107 ? 5.098 16.531 3.135 1 97.38 107 PRO A CA 1
ATOM 800 C C . PRO A 1 107 ? 6.129 15.422 3.369 1 97.38 107 PRO A C 1
ATOM 802 O O . PRO A 1 107 ? 6.285 14.953 4.496 1 97.38 107 PRO A O 1
ATOM 805 N N . VAL A 1 108 ? 6.715 14.961 2.342 1 96.5 108 VAL A N 1
ATOM 806 C CA . VAL A 1 108 ? 7.816 14.008 2.385 1 96.5 108 VAL A CA 1
ATOM 807 C C . VAL A 1 108 ? 9.062 14.625 1.746 1 96.5 108 VAL A C 1
ATOM 809 O O . VAL A 1 108 ? 9.133 14.758 0.523 1 96.5 108 VAL A O 1
ATOM 812 N N . LYS A 1 109 ? 9.93 14.992 2.574 1 94.19 109 LYS A N 1
ATOM 813 C CA . LYS A 1 109 ? 11.188 15.609 2.145 1 94.19 109 LYS A CA 1
ATOM 814 C C . LYS A 1 109 ? 12.383 14.914 2.781 1 94.19 109 LYS A C 1
ATOM 816 O O . LYS A 1 109 ? 12.383 14.625 3.98 1 94.19 109 LYS A O 1
ATOM 821 N N . VAL A 1 110 ? 13.328 14.594 1.932 1 93.31 110 VAL A N 1
ATOM 822 C CA . VAL A 1 110 ? 14.547 13.969 2.439 1 93.31 110 VAL A CA 1
ATOM 823 C C . VAL A 1 110 ? 15.625 15.031 2.619 1 93.31 110 VAL A C 1
ATOM 825 O O . VAL A 1 110 ? 16.125 15.594 1.639 1 93.31 110 VAL A O 1
ATOM 828 N N . ALA A 1 111 ? 15.977 15.281 3.842 1 89.25 111 ALA A N 1
ATOM 829 C CA . ALA A 1 111 ? 17.062 16.219 4.121 1 89.25 111 ALA A CA 1
ATOM 830 C C . ALA A 1 111 ? 18.391 15.695 3.59 1 89.25 111 ALA A C 1
ATOM 832 O O . ALA A 1 111 ? 18.672 14.5 3.686 1 89.25 111 ALA A O 1
ATOM 833 N N . PRO A 1 112 ? 19.219 16.562 3.064 1 89.12 112 PRO A N 1
ATOM 834 C CA . PRO A 1 112 ? 20.531 16.125 2.557 1 89.12 112 PRO A CA 1
ATOM 835 C C . PRO A 1 112 ? 21.344 15.367 3.6 1 89.12 112 PRO A C 1
ATOM 837 O O . PRO A 1 112 ? 22.047 14.406 3.262 1 89.12 112 PRO A O 1
ATOM 840 N N . SER A 1 113 ? 21.188 15.742 4.84 1 88.12 113 SER A N 1
ATOM 841 C CA . SER A 1 113 ? 21.953 15.125 5.922 1 88.12 113 SER A CA 1
ATOM 842 C C . SER A 1 113 ? 21.438 13.734 6.25 1 88.12 113 SER A C 1
ATOM 844 O O . SER A 1 113 ? 22.109 12.961 6.941 1 88.12 113 SER A O 1
ATOM 846 N N . LEU A 1 114 ? 20.312 13.383 5.684 1 90 114 LEU A N 1
ATOM 847 C CA . LEU A 1 114 ? 19.688 12.133 6.094 1 90 114 LEU A CA 1
ATOM 848 C C . LEU A 1 114 ? 19.562 11.172 4.914 1 90 114 LEU A C 1
ATOM 850 O O . LEU A 1 114 ? 18.969 10.102 5.031 1 90 114 LEU A O 1
ATOM 854 N N . VAL A 1 115 ? 20.172 11.469 3.816 1 90.69 115 VAL A N 1
ATOM 855 C CA . VAL A 1 115 ? 20.047 10.695 2.59 1 90.69 115 VAL A CA 1
ATOM 856 C C . VAL A 1 115 ? 20.531 9.266 2.826 1 90.69 115 VAL A C 1
ATOM 858 O O . VAL A 1 115 ? 19.984 8.312 2.271 1 90.69 115 VAL A O 1
ATOM 861 N N . ASN A 1 116 ? 21.516 9.125 3.668 1 89.44 116 ASN A N 1
ATOM 862 C CA . ASN A 1 116 ? 22.109 7.809 3.879 1 89.44 116 ASN A CA 1
ATOM 863 C C . ASN A 1 116 ? 21.391 7.031 4.977 1 89.44 116 ASN A C 1
ATOM 865 O O . ASN A 1 116 ? 21.641 5.844 5.168 1 89.44 116 ASN A O 1
ATOM 869 N N . SER A 1 117 ? 20.453 7.68 5.629 1 87.38 117 SER A N 1
ATOM 870 C CA . SER A 1 117 ? 19.734 7.031 6.727 1 87.38 117 SER A CA 1
ATOM 871 C C . SER A 1 117 ? 18.547 6.234 6.211 1 87.38 117 SER A C 1
ATOM 873 O O . SER A 1 117 ? 18 5.387 6.926 1 87.38 117 SER A O 1
ATOM 875 N N . ALA A 1 118 ? 18.156 6.418 4.996 1 90.06 118 ALA A N 1
ATOM 876 C CA . ALA A 1 118 ? 17.016 5.707 4.41 1 90.06 118 ALA A CA 1
ATOM 877 C C . ALA A 1 118 ? 17.406 4.293 3.994 1 90.06 118 ALA A C 1
ATOM 879 O O . ALA A 1 118 ? 18.562 4.035 3.662 1 90.06 118 ALA A O 1
ATOM 880 N N . PRO A 1 119 ? 16.438 3.357 4.074 1 93.94 119 PRO A N 1
ATOM 881 C CA . PRO A 1 119 ? 16.719 2.002 3.59 1 93.94 119 PRO A CA 1
ATOM 882 C C . PRO A 1 119 ? 16.891 1.944 2.074 1 93.94 119 PRO A C 1
ATOM 884 O O . PRO A 1 119 ? 17.5 1.004 1.556 1 93.94 119 PRO A O 1
ATOM 887 N N . ILE A 1 120 ? 16.359 2.859 1.379 1 95.69 120 ILE A N 1
ATOM 888 C CA . ILE A 1 120 ? 16.484 2.965 -0.072 1 95.69 120 ILE A CA 1
ATOM 889 C C . ILE A 1 120 ? 17.812 3.615 -0.432 1 95.69 120 ILE A C 1
ATOM 891 O O . ILE A 1 120 ? 18.328 4.449 0.319 1 95.69 120 ILE A O 1
ATOM 895 N N . LYS A 1 121 ? 18.406 3.268 -1.545 1 95.38 121 LYS A N 1
ATOM 896 C CA . LYS A 1 121 ? 19.719 3.768 -1.979 1 95.38 121 LYS A CA 1
ATOM 897 C C . LYS A 1 121 ? 19.719 5.289 -2.082 1 95.38 121 LYS A C 1
ATOM 899 O O . LYS A 1 121 ? 18.734 5.883 -2.545 1 95.38 121 LYS A O 1
ATOM 904 N N . ALA A 1 122 ? 20.812 5.91 -1.72 1 95.12 122 ALA A N 1
ATOM 905 C CA . ALA A 1 122 ? 20.953 7.359 -1.637 1 95.12 122 ALA A CA 1
ATOM 906 C C . ALA A 1 122 ? 20.719 8.008 -2.998 1 95.12 122 ALA A C 1
ATOM 908 O O . ALA A 1 122 ? 20.109 9.078 -3.09 1 95.12 122 ALA A O 1
ATOM 909 N N . GLU A 1 123 ? 21.219 7.352 -4.039 1 95.69 123 GLU A N 1
ATOM 910 C CA . GLU A 1 123 ? 21.125 7.93 -5.375 1 95.69 123 GLU A CA 1
ATOM 911 C C . GLU A 1 123 ? 19.672 8 -5.852 1 95.69 123 GLU A C 1
ATOM 913 O O . GLU A 1 123 ? 19.359 8.766 -6.762 1 95.69 123 GLU A O 1
ATOM 918 N N . ILE A 1 124 ? 18.828 7.266 -5.215 1 95.75 124 ILE A N 1
ATOM 919 C CA . ILE A 1 124 ? 17.422 7.219 -5.602 1 95.75 124 ILE A CA 1
ATOM 920 C C . ILE A 1 124 ? 16.625 8.25 -4.801 1 95.75 124 ILE A C 1
ATOM 922 O O . ILE A 1 124 ? 15.789 8.969 -5.352 1 95.75 124 ILE A O 1
ATOM 926 N N . VAL A 1 125 ? 16.922 8.422 -3.484 1 96.5 125 VAL A N 1
ATOM 927 C CA . VAL A 1 125 ? 16.062 9.203 -2.617 1 96.5 125 VAL A CA 1
ATOM 928 C C . VAL A 1 125 ? 16.562 10.648 -2.559 1 96.5 125 VAL A C 1
ATOM 930 O O . VAL A 1 125 ? 15.828 11.547 -2.121 1 96.5 125 VAL A O 1
ATOM 933 N N . LYS A 1 126 ? 17.844 10.898 -2.961 1 96.31 126 LYS A N 1
ATOM 934 C CA . LYS A 1 126 ? 18.375 12.258 -2.947 1 96.31 126 LYS A CA 1
ATOM 935 C C . LYS A 1 126 ? 17.516 13.188 -3.793 1 96.31 126 LYS A C 1
ATOM 937 O O . LYS A 1 126 ? 17.219 12.898 -4.957 1 96.31 126 LYS A O 1
ATOM 942 N N . GLY A 1 127 ? 17.062 14.289 -3.213 1 95.75 127 GLY A N 1
ATOM 943 C CA . GLY A 1 127 ? 16.266 15.258 -3.949 1 95.75 127 GLY A CA 1
ATOM 944 C C . GLY A 1 127 ? 14.773 15.039 -3.803 1 95.75 127 GLY A C 1
ATOM 945 O O . GLY A 1 127 ? 13.969 15.828 -4.309 1 95.75 127 GLY A O 1
ATOM 946 N N . THR A 1 128 ? 14.367 14.07 -3.02 1 97.19 128 THR A N 1
ATOM 947 C CA . THR A 1 128 ? 12.953 13.781 -2.812 1 97.19 128 THR A CA 1
ATOM 948 C C . THR A 1 128 ? 12.273 14.93 -2.072 1 97.19 128 THR A C 1
ATOM 950 O O . THR A 1 128 ? 12.734 15.352 -1.008 1 97.19 128 THR A O 1
ATOM 953 N N . ASP A 1 129 ? 11.258 15.484 -2.65 1 97 129 ASP A N 1
ATOM 954 C CA . ASP A 1 129 ? 10.43 16.547 -2.096 1 97 129 ASP A CA 1
ATOM 955 C C . ASP A 1 129 ? 9.039 16.562 -2.729 1 97 129 ASP A C 1
ATOM 957 O O . ASP A 1 129 ? 8.844 17.109 -3.814 1 97 129 ASP A O 1
ATOM 961 N N . PHE A 1 130 ? 8.109 15.898 -2.072 1 98.25 130 PHE A N 1
ATOM 962 C CA . PHE A 1 130 ? 6.734 15.906 -2.559 1 98.25 130 PHE A CA 1
ATOM 963 C C . PHE A 1 130 ? 5.75 15.977 -1.398 1 98.25 130 PHE A C 1
ATOM 965 O O . PHE A 1 130 ? 6.145 15.898 -0.234 1 98.25 130 PHE A O 1
ATOM 972 N N . ILE A 1 131 ? 4.438 16.203 -1.704 1 98.31 131 ILE A N 1
ATOM 973 C CA . ILE A 1 131 ? 3.389 16.312 -0.697 1 98.31 131 ILE A CA 1
ATOM 974 C C . ILE A 1 131 ? 2.248 15.359 -1.025 1 98.31 131 ILE A C 1
ATOM 976 O O . ILE A 1 131 ? 1.769 15.32 -2.162 1 98.31 131 ILE A O 1
ATOM 980 N N . PHE A 1 132 ? 1.864 14.57 -0.048 1 98.44 132 PHE A N 1
ATOM 981 C CA . PHE A 1 132 ? 0.65 13.773 -0.162 1 98.44 132 PHE A CA 1
ATOM 982 C C . PHE A 1 132 ? -0.562 14.555 0.323 1 98.44 132 PHE A C 1
ATOM 984 O O . PHE A 1 132 ? -0.528 15.164 1.395 1 98.44 132 PHE A O 1
ATOM 991 N N . ILE A 1 133 ? -1.557 14.539 -0.467 1 98.75 133 ILE A N 1
ATOM 992 C CA . ILE A 1 133 ? -2.883 14.984 -0.053 1 98.75 133 ILE A CA 1
ATOM 993 C C . ILE A 1 133 ? -3.812 13.781 0.083 1 98.75 133 ILE A C 1
ATOM 995 O O . ILE A 1 133 ? -4.254 13.219 -0.919 1 98.75 133 ILE A O 1
ATOM 999 N N . ARG A 1 134 ? -4.133 13.43 1.273 1 98.75 134 ARG A N 1
ATOM 1000 C CA . ARG A 1 134 ? -4.977 12.289 1.607 1 98.75 134 ARG A CA 1
ATOM 1001 C C . ARG A 1 134 ? -6.367 12.742 2.045 1 98.75 134 ARG A C 1
ATOM 1003 O O . ARG A 1 134 ? -6.5 13.562 2.957 1 98.75 134 ARG A O 1
ATOM 1010 N N . GLU A 1 135 ? -7.453 12.234 1.382 1 98.81 135 GLU A N 1
ATOM 1011 C CA . GLU A 1 135 ? -8.812 12.422 1.891 1 98.81 135 GLU A CA 1
ATOM 1012 C C . GLU A 1 135 ? -8.984 11.75 3.248 1 98.81 135 GLU A C 1
ATOM 1014 O O . GLU A 1 135 ? -8.57 10.602 3.438 1 98.81 135 GLU A O 1
ATOM 1019 N N . LEU A 1 136 ? -9.578 12.414 4.219 1 98.44 136 LEU A N 1
ATOM 1020 C CA . LEU A 1 136 ? -9.336 11.961 5.586 1 98.44 136 LEU A CA 1
ATOM 1021 C C . LEU A 1 136 ? -10.648 11.664 6.297 1 98.44 136 LEU A C 1
ATOM 1023 O O . LEU A 1 136 ? -10.648 11.109 7.402 1 98.44 136 LEU A O 1
ATOM 1027 N N . THR A 1 137 ? -11.844 11.938 5.699 1 98.12 137 THR A N 1
ATOM 1028 C CA . THR A 1 137 ? -13.078 11.812 6.453 1 98.12 137 THR A CA 1
ATOM 1029 C C . THR A 1 137 ? -14.109 10.992 5.676 1 98.12 137 THR A C 1
ATOM 1031 O O . THR A 1 137 ? -15.312 11.094 5.93 1 98.12 137 THR A O 1
ATOM 1034 N N . GLY A 1 138 ? -13.695 10.273 4.66 1 97.94 138 GLY A N 1
ATOM 1035 C CA . GLY A 1 138 ? -14.594 9.453 3.863 1 97.94 138 GLY A CA 1
ATOM 1036 C C . GLY A 1 138 ? -14.016 8.086 3.535 1 97.94 138 GLY A C 1
ATOM 1037 O O . GLY A 1 138 ? -13.125 7.598 4.238 1 97.94 138 GLY A O 1
ATOM 1038 N N . GLY A 1 139 ? -14.656 7.469 2.574 1 97.94 139 GLY A N 1
ATOM 1039 C CA . GLY A 1 139 ? -14.164 6.188 2.104 1 97.94 139 GLY A CA 1
ATOM 1040 C C . GLY A 1 139 ? -14.461 5.047 3.061 1 97.94 139 GLY A C 1
ATOM 1041 O O . GLY A 1 139 ? -15.438 5.094 3.809 1 97.94 139 GLY A O 1
ATOM 1042 N N . VAL A 1 140 ? -13.609 4.094 3.033 1 98.31 140 VAL A N 1
ATOM 1043 C CA . VAL A 1 140 ? -13.867 2.812 3.684 1 98.31 140 VAL A CA 1
ATOM 1044 C C . VAL A 1 140 ? -13.75 2.969 5.195 1 98.31 140 VAL A C 1
ATOM 1046 O O . VAL A 1 140 ? -14.266 2.143 5.953 1 98.31 140 VAL A O 1
ATOM 1049 N N . TYR A 1 141 ? -13.18 4.078 5.672 1 97.06 141 TYR A N 1
ATOM 1050 C CA . TYR A 1 141 ? -13 4.293 7.105 1 97.06 141 TYR A CA 1
ATOM 1051 C C . TYR A 1 141 ? -14.281 4.805 7.746 1 97.06 141 TYR A C 1
ATOM 1053 O O . TYR A 1 141 ? -14.469 4.695 8.961 1 97.06 141 TYR A O 1
ATOM 1061 N N . PHE A 1 142 ? -15.203 5.383 6.891 1 97.19 142 PHE A N 1
ATOM 1062 C CA . PHE A 1 142 ? -16.297 6.102 7.516 1 97.19 142 PHE A CA 1
ATOM 1063 C C . PHE A 1 142 ? -17.641 5.68 6.91 1 97.19 142 PHE A C 1
ATOM 1065 O O . PHE A 1 142 ? -18.672 5.758 7.574 1 97.19 142 PHE A O 1
ATOM 1072 N N . ALA A 1 143 ? -17.594 5.219 5.652 1 97.06 143 ALA A N 1
ATOM 1073 C CA . ALA A 1 143 ? -18.844 5.027 4.926 1 97.06 143 ALA A CA 1
ATOM 1074 C C . ALA A 1 143 ? -19.656 3.873 5.516 1 97.06 143 ALA A C 1
ATOM 1076 O O . ALA A 1 143 ? -19.109 3.014 6.211 1 97.06 143 ALA A O 1
ATOM 1077 N N . LYS A 1 144 ? -20.922 3.906 5.34 1 96.31 144 LYS A N 1
ATOM 1078 C CA . LYS A 1 144 ? -21.859 2.871 5.758 1 96.31 144 LYS A CA 1
ATOM 1079 C C . LYS A 1 144 ? -22.438 2.131 4.551 1 96.31 144 LYS A C 1
ATOM 1081 O O . LYS A 1 144 ? -22.531 2.697 3.459 1 96.31 144 LYS A O 1
ATOM 1086 N N . PRO A 1 145 ? -22.812 0.862 4.695 1 96.69 145 PRO A N 1
ATOM 1087 C CA . PRO A 1 145 ? -22.844 0.054 5.918 1 96.69 145 PRO A CA 1
ATOM 1088 C C . PRO A 1 145 ? -21.453 -0.328 6.406 1 96.69 145 PRO A C 1
ATOM 1090 O O . PRO A 1 145 ? -20.562 -0.575 5.598 1 96.69 145 PRO A O 1
ATOM 1093 N N . LYS A 1 146 ? -21.281 -0.269 7.559 1 96.62 146 LYS A N 1
ATOM 1094 C CA . LYS A 1 146 ? -20.156 -0.758 8.359 1 96.62 146 LYS A CA 1
ATOM 1095 C C . LYS A 1 146 ? -20.656 -1.584 9.547 1 96.62 146 LYS A C 1
ATOM 1097 O O . LYS A 1 146 ? -21.094 -1.03 10.555 1 96.62 146 LYS A O 1
ATOM 1102 N N . LYS A 1 147 ? -20.547 -2.906 9.336 1 97.25 147 LYS A N 1
ATOM 1103 C CA . LYS A 1 147 ? -21.203 -3.717 10.367 1 97.25 147 LYS A CA 1
ATOM 1104 C C . LYS A 1 147 ? -20.625 -5.133 10.383 1 97.25 147 LYS A C 1
ATOM 1106 O O . LYS A 1 147 ? -20 -5.57 9.422 1 97.25 147 LYS A O 1
ATOM 1111 N N . ARG A 1 148 ? -20.828 -5.77 11.469 1 96.62 148 ARG A N 1
ATOM 1112 C CA . ARG A 1 148 ? -20.609 -7.195 11.688 1 96.62 148 ARG A CA 1
ATOM 1113 C C . ARG A 1 148 ? -21.906 -7.898 12.062 1 96.62 148 ARG A C 1
ATOM 1115 O O . ARG A 1 148 ? -22.734 -7.352 12.805 1 96.62 148 ARG A O 1
ATOM 1122 N N . TRP A 1 149 ? -22.094 -9.07 11.453 1 97.69 149 TRP A N 1
ATOM 1123 C CA . TRP A 1 149 ? -23.297 -9.82 11.789 1 97.69 149 TRP A CA 1
ATOM 1124 C C . TRP A 1 149 ? -23.094 -11.32 11.586 1 97.69 149 TRP A C 1
ATOM 1126 O O . TRP A 1 149 ? -22.047 -11.742 11.078 1 97.69 149 TRP A O 1
ATOM 1136 N N . THR A 1 150 ? -23.969 -12.094 12.188 1 97.88 150 THR A N 1
ATOM 1137 C CA . THR A 1 150 ? -24.031 -13.531 11.953 1 97.88 150 THR A CA 1
ATOM 1138 C C . THR A 1 150 ? -25.266 -13.883 11.117 1 97.88 150 THR A C 1
ATOM 1140 O O . THR A 1 150 ? -26.375 -13.484 11.453 1 97.88 150 THR A O 1
ATOM 1143 N N . THR A 1 151 ? -25.016 -14.617 10.07 1 97.06 151 THR A N 1
ATOM 1144 C CA . THR A 1 151 ? -26.125 -15.016 9.211 1 97.06 151 THR A CA 1
ATOM 1145 C C . THR A 1 151 ? -27.031 -16.016 9.922 1 97.06 151 THR A C 1
ATOM 1147 O O . THR A 1 151 ? -26.656 -16.578 10.953 1 97.06 151 THR A O 1
ATOM 1150 N N . PRO A 1 152 ? -28.234 -16.172 9.32 1 96.75 152 PRO A N 1
ATOM 1151 C CA . PRO A 1 152 ? -29.125 -17.156 9.93 1 96.75 152 PRO A CA 1
ATOM 1152 C C . PRO A 1 152 ? -28.516 -18.562 9.992 1 96.75 152 PRO A C 1
ATOM 1154 O O . PRO A 1 152 ? -28.859 -19.344 10.883 1 96.75 152 PRO A O 1
ATOM 1157 N N . SER A 1 153 ? -27.641 -18.812 9.117 1 96.44 153 SER A N 1
ATOM 1158 C CA . SER A 1 153 ? -27 -20.125 9.078 1 96.44 153 SER A CA 1
ATOM 1159 C C . SER A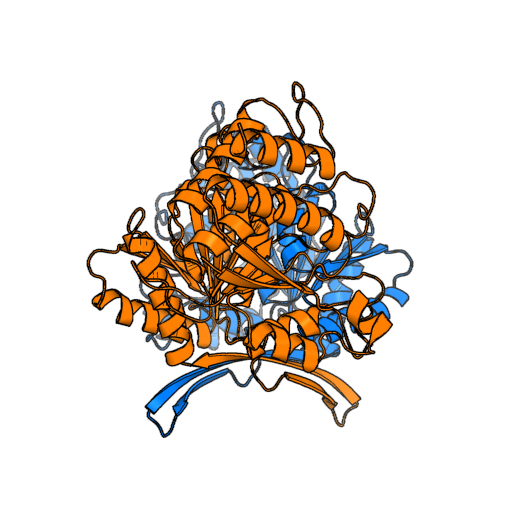 1 153 ? -25.797 -20.188 10.016 1 96.44 153 SER A C 1
ATOM 1161 O O . SER A 1 153 ? -25.062 -21.172 10.031 1 96.44 153 SER A O 1
ATOM 1163 N N . GLY A 1 154 ? -25.547 -19.047 10.695 1 97 154 GLY A N 1
ATOM 1164 C CA . GLY A 1 154 ? -24.531 -19.031 11.727 1 97 154 GLY A CA 1
ATOM 1165 C C . GLY A 1 154 ? -23.172 -18.594 11.219 1 97 154 GLY A C 1
ATOM 1166 O O . GLY A 1 154 ? -22.156 -18.75 11.914 1 97 154 GLY A O 1
ATOM 1167 N N . ILE A 1 155 ? -23.094 -18.109 10.086 1 97.75 155 ILE A N 1
ATOM 1168 C CA . ILE A 1 155 ? -21.828 -17.688 9.492 1 97.75 155 ILE A CA 1
ATOM 1169 C C . ILE A 1 155 ? -21.562 -16.219 9.828 1 97.75 155 ILE A C 1
ATOM 1171 O O . ILE A 1 155 ? -22.391 -15.352 9.516 1 97.75 155 ILE A O 1
ATOM 1175 N N . ARG A 1 156 ? -20.438 -16 10.562 1 98.44 156 ARG A N 1
ATOM 1176 C CA . ARG A 1 156 ? -20.047 -14.625 10.875 1 98.44 156 ARG A CA 1
ATOM 1177 C C . ARG A 1 156 ? -19.609 -13.883 9.625 1 98.44 156 ARG A C 1
ATOM 1179 O O . ARG A 1 156 ? -18.906 -14.445 8.773 1 98.44 156 ARG A O 1
ATOM 1186 N N . LYS A 1 157 ? -20 -12.609 9.422 1 98.62 157 LYS A N 1
ATOM 1187 C CA . LYS A 1 157 ? -19.656 -11.734 8.305 1 98.62 157 LYS A CA 1
ATOM 1188 C C . LYS A 1 157 ? -19.344 -10.32 8.773 1 98.62 157 LYS A C 1
ATOM 1190 O O . LYS A 1 157 ? -19.766 -9.922 9.867 1 98.62 157 LYS A O 1
ATOM 1195 N N . ALA A 1 158 ? -18.609 -9.625 8.078 1 98.62 158 ALA A N 1
ATOM 1196 C CA . ALA A 1 158 ? -18.344 -8.203 8.312 1 98.62 158 ALA A CA 1
ATOM 1197 C C . ALA A 1 158 ? -18.219 -7.445 6.996 1 98.62 158 ALA A C 1
ATOM 1199 O O . ALA A 1 158 ? -17.719 -7.984 6.004 1 98.62 158 ALA A O 1
ATOM 1200 N N . THR A 1 159 ? -18.734 -6.219 6.965 1 98.56 159 THR A N 1
ATOM 1201 C CA . THR A 1 159 ? -18.656 -5.383 5.773 1 98.56 159 THR A CA 1
ATOM 1202 C C . THR A 1 159 ? -18.219 -3.967 6.137 1 98.56 159 THR A C 1
ATOM 1204 O O . THR A 1 159 ? -18.562 -3.453 7.195 1 98.56 159 THR A O 1
ATOM 1207 N N . ASP A 1 160 ? -17.344 -3.416 5.426 1 98.56 160 ASP A N 1
ATOM 1208 C CA . ASP A 1 160 ? -17.016 -1.993 5.359 1 98.56 160 ASP A CA 1
ATOM 1209 C C . ASP A 1 160 ? -17.281 -1.436 3.961 1 98.56 160 ASP A C 1
ATOM 1211 O O . ASP A 1 160 ? -16.922 -2.062 2.961 1 98.56 160 ASP A O 1
ATOM 1215 N N . SER A 1 161 ? -17.875 -0.273 3.838 1 98.5 161 SER A N 1
ATOM 1216 C CA . SER A 1 161 ? -18.188 0.299 2.533 1 98.5 161 SER A CA 1
ATOM 1217 C C . SER A 1 161 ? -17.203 1.401 2.156 1 98.5 161 SER A C 1
ATOM 1219 O O . SER A 1 161 ? -16.875 2.254 2.982 1 98.5 161 SER A O 1
ATOM 1221 N N . MET A 1 162 ? -16.656 1.302 0.988 1 98.38 162 MET A N 1
ATOM 1222 C CA . MET A 1 162 ? -15.852 2.373 0.401 1 98.38 162 MET A CA 1
ATOM 1223 C C . MET A 1 162 ? -16.703 3.244 -0.52 1 98.38 162 MET A C 1
ATOM 1225 O O . MET A 1 162 ? -16.859 2.934 -1.701 1 98.38 162 MET A O 1
ATOM 1229 N N . THR A 1 163 ? -17.188 4.398 -0.007 1 98.56 163 THR A N 1
ATOM 1230 C CA . THR A 1 163 ? -18.109 5.254 -0.745 1 98.56 163 THR A CA 1
ATOM 1231 C C . THR A 1 163 ? -17.578 6.684 -0.82 1 98.56 163 THR A C 1
ATOM 1233 O O . THR A 1 163 ? -17.031 7.199 0.157 1 98.56 163 THR A O 1
ATOM 1236 N N . TYR A 1 164 ? -17.719 7.281 -1.971 1 98.56 164 TYR A N 1
ATOM 1237 C CA . TYR A 1 164 ? -17.422 8.695 -2.141 1 98.56 164 TYR A CA 1
ATOM 1238 C C . TYR A 1 164 ? -18.484 9.391 -2.973 1 98.56 164 TYR A C 1
ATOM 1240 O O . TYR A 1 164 ? -19.078 8.781 -3.869 1 98.56 164 TYR A O 1
ATOM 1248 N N . SER A 1 165 ? -18.734 10.594 -2.688 1 98.56 165 SER A N 1
ATOM 1249 C CA . SER A 1 165 ? -19.516 11.484 -3.529 1 98.56 165 SER A CA 1
ATOM 1250 C C . SER A 1 165 ? -18.625 12.43 -4.332 1 98.56 165 SER A C 1
ATOM 1252 O O . SER A 1 165 ? -17.469 12.648 -3.967 1 98.56 165 SER A O 1
ATOM 1254 N N . GLU A 1 166 ? -19.172 12.93 -5.367 1 98.25 166 GLU A N 1
ATOM 1255 C CA . GLU A 1 166 ? -18.438 13.875 -6.191 1 98.25 166 GLU A CA 1
ATOM 1256 C C . GLU A 1 166 ? -17.984 15.086 -5.375 1 98.25 166 GLU A C 1
ATOM 1258 O O . GLU A 1 166 ? -16.906 15.641 -5.605 1 98.25 166 GLU A O 1
ATOM 1263 N N . LYS A 1 167 ? -18.781 15.508 -4.379 1 98 167 LYS A N 1
ATOM 1264 C CA . LYS A 1 167 ? -18.438 16.672 -3.557 1 98 167 LYS A CA 1
ATOM 1265 C C . LYS A 1 167 ? -17.234 16.375 -2.674 1 98 167 LYS A C 1
ATOM 1267 O O . LYS A 1 167 ? -16.359 17.219 -2.516 1 98 167 LYS A O 1
ATOM 1272 N N . GLU A 1 168 ? -17.234 15.195 -2.076 1 98.19 168 GLU A N 1
ATOM 1273 C CA . GLU A 1 168 ? -16.109 14.781 -1.255 1 98.19 168 GLU A CA 1
ATOM 1274 C C . GLU A 1 168 ? -14.828 14.703 -2.082 1 98.19 168 GLU A C 1
ATOM 1276 O O . GLU A 1 168 ? -13.75 15.086 -1.615 1 98.19 168 GLU A O 1
ATOM 1281 N N . ILE A 1 169 ? -14.93 14.227 -3.336 1 98.75 169 ILE A N 1
ATOM 1282 C CA . ILE A 1 169 ? -13.773 14.094 -4.215 1 98.75 169 ILE A CA 1
ATOM 1283 C C . ILE A 1 169 ? -13.312 15.477 -4.68 1 98.75 169 ILE A C 1
ATOM 1285 O O . ILE A 1 169 ? -12.117 15.781 -4.645 1 98.75 169 ILE A O 1
ATOM 1289 N N . GLU A 1 170 ? -14.242 16.328 -5.039 1 98.56 170 GLU A N 1
ATOM 1290 C CA . GLU A 1 170 ? -13.922 17.641 -5.582 1 98.56 170 GLU A CA 1
ATOM 1291 C C . GLU A 1 170 ? -13.117 18.469 -4.586 1 98.56 170 GLU A C 1
ATOM 1293 O O . GLU A 1 170 ? -12.102 19.062 -4.945 1 98.56 170 GLU A O 1
ATOM 1298 N N . ARG A 1 171 ? -13.578 18.547 -3.346 1 98 171 ARG A N 1
ATOM 1299 C CA . ARG A 1 171 ? -12.922 19.422 -2.373 1 98 171 ARG A CA 1
ATOM 1300 C C . ARG A 1 171 ? -11.484 18.984 -2.131 1 98 171 ARG A C 1
ATOM 1302 O O . ARG A 1 171 ? -10.578 19.812 -2.086 1 98 171 ARG A O 1
ATOM 1309 N N . ILE A 1 172 ? -11.234 17.641 -2.02 1 98.62 172 ILE A N 1
ATOM 1310 C CA . ILE A 1 172 ? -9.883 17.172 -1.745 1 98.62 172 ILE A CA 1
ATOM 1311 C C . ILE A 1 172 ? -9.008 17.359 -2.979 1 98.62 172 ILE A C 1
ATOM 1313 O O . ILE A 1 172 ? -7.809 17.641 -2.859 1 98.62 172 ILE A O 1
ATOM 1317 N N . VAL A 1 173 ? -9.555 17.141 -4.141 1 98.69 173 VAL A N 1
ATOM 1318 C CA . VAL A 1 173 ? -8.805 17.281 -5.391 1 98.69 173 VAL A CA 1
ATOM 1319 C C . VAL A 1 173 ? -8.406 18.734 -5.59 1 98.69 173 VAL A C 1
ATOM 1321 O O . VAL A 1 173 ? -7.285 19.031 -6.02 1 98.69 173 VAL A O 1
ATOM 1324 N N . ARG A 1 174 ? -9.25 19.656 -5.258 1 97.88 174 ARG A N 1
ATOM 1325 C CA . ARG A 1 174 ? -8.938 21.078 -5.383 1 97.88 174 ARG A CA 1
ATOM 1326 C C . ARG A 1 174 ? -7.82 21.469 -4.422 1 97.88 174 ARG A C 1
ATOM 1328 O O . ARG A 1 174 ? -6.996 22.328 -4.742 1 97.88 174 ARG A O 1
ATOM 1335 N N . VAL A 1 175 ? -7.773 20.891 -3.18 1 97.81 175 VAL A N 1
ATOM 1336 C CA . VAL A 1 175 ? -6.645 21.109 -2.283 1 97.81 175 VAL A CA 1
ATOM 1337 C C . VAL A 1 175 ? -5.348 20.719 -2.984 1 97.81 175 VAL A C 1
ATOM 1339 O O . VAL A 1 175 ? -4.352 21.453 -2.918 1 97.81 175 VAL A O 1
ATOM 1342 N N . GLY A 1 176 ? -5.348 19.547 -3.682 1 98.12 176 GLY A N 1
ATOM 1343 C CA . GLY A 1 176 ? -4.176 19.094 -4.418 1 98.12 176 GLY A CA 1
ATOM 1344 C C . GLY A 1 176 ? -3.74 20.062 -5.496 1 98.12 176 GLY A C 1
ATOM 1345 O O . GLY A 1 176 ? -2.555 20.375 -5.613 1 98.12 176 GLY A O 1
ATOM 1346 N N . PHE A 1 177 ? -4.707 20.562 -6.242 1 97.56 177 PHE A N 1
ATOM 1347 C CA . PHE A 1 177 ? -4.406 21.5 -7.324 1 97.56 177 PHE A CA 1
ATOM 1348 C C . PHE A 1 177 ? -3.838 22.797 -6.777 1 97.56 177 PHE A C 1
ATOM 1350 O O . PHE A 1 177 ? -2.857 23.328 -7.305 1 97.56 177 PHE A O 1
ATOM 1357 N N . GLU A 1 178 ? -4.422 23.328 -5.723 1 95.44 178 GLU A N 1
ATOM 1358 C CA . GLU A 1 178 ? -3.963 24.594 -5.148 1 95.44 178 GLU A CA 1
ATOM 1359 C C . GLU A 1 178 ? -2.541 24.469 -4.609 1 95.44 178 GLU A C 1
ATOM 1361 O O . GLU A 1 178 ? -1.72 25.359 -4.793 1 95.44 178 GLU A O 1
ATOM 1366 N N . LEU A 1 179 ? -2.273 23.344 -3.953 1 95.06 179 LEU A N 1
ATOM 1367 C CA . LEU A 1 179 ? -0.925 23.156 -3.432 1 95.06 179 LEU A CA 1
ATOM 1368 C C . LEU A 1 179 ? 0.076 22.969 -4.566 1 95.06 179 LEU A C 1
ATOM 1370 O O . LEU A 1 179 ? 1.208 23.453 -4.488 1 95.06 179 LEU A O 1
ATOM 1374 N N . ALA A 1 180 ? -0.319 22.281 -5.609 1 96.88 180 ALA A N 1
ATOM 1375 C CA . ALA A 1 180 ? 0.562 22.047 -6.75 1 96.88 180 ALA A CA 1
ATOM 1376 C C . ALA A 1 180 ? 0.943 23.359 -7.426 1 96.88 180 ALA A C 1
ATOM 1378 O O . ALA A 1 180 ? 2.057 23.5 -7.938 1 96.88 180 ALA A O 1
ATOM 1379 N N . ARG A 1 181 ? 0.074 24.359 -7.406 1 93.75 181 ARG A N 1
ATOM 1380 C CA . ARG A 1 181 ? 0.314 25.641 -8.055 1 93.75 181 ARG A CA 1
ATOM 1381 C C . ARG A 1 181 ? 1.507 26.359 -7.434 1 93.75 181 ARG A C 1
ATOM 1383 O O . ARG A 1 181 ? 2.199 27.125 -8.109 1 93.75 181 ARG A O 1
ATOM 1390 N N . SER A 1 182 ? 1.737 26.109 -6.211 1 90.81 182 SER A N 1
ATOM 1391 C CA . SER A 1 182 ? 2.811 26.797 -5.496 1 90.81 182 SER A CA 1
ATOM 1392 C C . SER A 1 182 ? 4.098 25.984 -5.523 1 90.81 182 SER A C 1
ATOM 1394 O O . SER A 1 182 ? 5.074 26.344 -4.859 1 90.81 182 SER A O 1
ATOM 1396 N N . ARG A 1 183 ? 4.133 24.906 -6.262 1 95.69 183 ARG A N 1
ATOM 1397 C CA . ARG A 1 183 ? 5.285 24.016 -6.328 1 95.69 183 ARG A CA 1
ATOM 1398 C C . ARG A 1 183 ? 5.711 23.766 -7.77 1 95.69 183 ARG A C 1
ATOM 1400 O O . ARG A 1 183 ? 5.926 24.719 -8.531 1 95.69 183 ARG A O 1
ATOM 1407 N N . LYS A 1 184 ? 5.93 22.516 -8.164 1 97.25 184 LYS A N 1
ATOM 1408 C CA . LYS A 1 184 ? 6.422 22.188 -9.5 1 97.25 184 LYS A CA 1
ATOM 1409 C C . LYS A 1 184 ? 5.27 22.031 -10.484 1 97.25 184 LYS A C 1
ATOM 1411 O O . LYS A 1 184 ? 5.48 21.625 -11.633 1 97.25 184 LYS A O 1
ATOM 1416 N N . LYS A 1 185 ? 4.043 22.234 -10.117 1 98.38 185 LYS A N 1
ATOM 1417 C CA . LYS A 1 185 ? 2.834 22.25 -10.938 1 98.38 185 LYS A CA 1
ATOM 1418 C C . LYS A 1 185 ? 2.566 20.891 -11.562 1 98.38 185 LYS A C 1
ATOM 1420 O O . LYS A 1 185 ? 2.258 20.797 -12.75 1 98.38 185 LYS A O 1
ATOM 1425 N N . LYS A 1 186 ? 2.779 19.875 -10.789 1 98.69 186 LYS A N 1
ATOM 1426 C CA . LYS A 1 186 ? 2.453 18.5 -11.164 1 98.69 186 LYS A CA 1
ATOM 1427 C C . LYS A 1 186 ? 1.597 17.828 -10.094 1 98.69 186 LYS A C 1
ATOM 1429 O O . LYS A 1 186 ? 1.938 17.859 -8.914 1 98.69 186 LYS A O 1
ATOM 1434 N N . LEU A 1 187 ? 0.46 17.312 -10.523 1 98.88 187 LEU A N 1
ATOM 1435 C CA . LEU A 1 187 ? -0.435 16.578 -9.641 1 98.88 187 LEU A CA 1
ATOM 1436 C C . LEU A 1 187 ? -0.601 15.133 -10.109 1 98.88 187 LEU A C 1
ATOM 1438 O O . LEU A 1 187 ? -0.986 14.891 -11.258 1 98.88 187 LEU A O 1
ATOM 1442 N N . VAL A 1 188 ? -0.258 14.242 -9.32 1 98.94 188 VAL A N 1
ATOM 1443 C CA . VAL A 1 188 ? -0.518 12.828 -9.57 1 98.94 188 VAL A CA 1
ATOM 1444 C C . VAL A 1 188 ? -1.725 12.375 -8.758 1 98.94 188 VAL A C 1
ATOM 1446 O O . VAL A 1 188 ? -1.726 12.477 -7.527 1 98.94 188 VAL A O 1
ATOM 1449 N N . SER A 1 189 ? -2.742 11.93 -9.422 1 98.88 189 SER A N 1
ATOM 1450 C CA . SER A 1 189 ? -3.928 11.352 -8.797 1 98.88 189 SER A CA 1
ATOM 1451 C C . SER A 1 189 ? -3.818 9.836 -8.703 1 98.88 189 SER A C 1
ATOM 1453 O O . SER A 1 189 ? -3.637 9.156 -9.719 1 98.88 189 SER A O 1
ATOM 1455 N N . VAL A 1 190 ? -3.908 9.312 -7.496 1 98.88 190 VAL A N 1
ATOM 1456 C CA . VAL A 1 190 ? -3.742 7.879 -7.277 1 98.88 190 VAL A CA 1
ATOM 1457 C C . VAL A 1 190 ? -5.098 7.242 -6.988 1 98.88 190 VAL A C 1
ATOM 1459 O O . VAL A 1 190 ? -5.844 7.719 -6.129 1 98.88 190 VAL A O 1
ATOM 1462 N N . ASP A 1 191 ? -5.414 6.148 -7.676 1 98.62 191 ASP A N 1
ATOM 1463 C CA . ASP A 1 191 ? -6.676 5.43 -7.523 1 98.62 191 ASP A CA 1
ATOM 1464 C C . ASP A 1 191 ? -6.523 3.963 -7.914 1 98.62 191 ASP A C 1
ATOM 1466 O O . ASP A 1 191 ? -5.406 3.443 -7.973 1 98.62 191 ASP A O 1
ATOM 1470 N N . LYS A 1 192 ? -7.555 3.24 -7.949 1 97.69 192 LYS A N 1
ATOM 1471 C CA . LYS A 1 192 ? -7.66 1.877 -8.461 1 97.69 192 LYS A CA 1
ATOM 1472 C C . LYS A 1 192 ? -8.812 1.75 -9.453 1 97.69 192 LYS A C 1
ATOM 1474 O O . LYS A 1 192 ? -9.68 0.891 -9.305 1 97.69 192 LYS A O 1
ATOM 1479 N N . ALA A 1 193 ? -8.773 2.557 -10.477 1 96.38 193 ALA A N 1
ATOM 1480 C CA . ALA A 1 193 ? -9.906 2.738 -11.391 1 96.38 193 ALA A CA 1
ATOM 1481 C C . ALA A 1 193 ? -10.062 1.53 -12.312 1 96.38 193 ALA A C 1
ATOM 1483 O O . ALA A 1 193 ? -11.109 1.355 -12.938 1 96.38 193 ALA A O 1
ATOM 1484 N N . ASN A 1 194 ? -9.047 0.712 -12.383 1 92.5 194 ASN A N 1
ATOM 1485 C CA . ASN A 1 194 ? -9.172 -0.471 -13.227 1 92.5 194 ASN A CA 1
ATOM 1486 C C . ASN A 1 194 ? -10.07 -1.522 -12.586 1 92.5 194 ASN A C 1
ATOM 1488 O O . ASN A 1 194 ? -10.508 -2.463 -13.25 1 92.5 194 ASN A O 1
ATOM 1492 N N . VAL A 1 195 ? -10.43 -1.288 -11.281 1 94.25 195 VAL A N 1
ATOM 1493 C CA . VAL A 1 195 ? -11.219 -2.32 -10.609 1 94.25 195 VAL A CA 1
ATOM 1494 C C . VAL A 1 195 ? -12.391 -1.682 -9.867 1 94.25 195 VAL A C 1
ATOM 1496 O O . VAL A 1 195 ? -13.516 -2.178 -9.93 1 94.25 195 VAL A O 1
ATOM 1499 N N . LEU A 1 196 ? -12.172 -0.591 -9.172 1 97.12 196 LEU A N 1
ATOM 1500 C CA . LEU A 1 196 ? -13.141 -0.045 -8.227 1 97.12 196 LEU A CA 1
ATOM 1501 C C . LEU A 1 196 ? -13.984 1.042 -8.891 1 97.12 196 LEU A C 1
ATOM 1503 O O . LEU A 1 196 ? -13.453 1.922 -9.57 1 97.12 196 LEU A O 1
ATOM 1507 N N . LEU A 1 197 ? -15.266 1.028 -8.586 1 97.25 197 LEU A N 1
ATOM 1508 C CA . LEU A 1 197 ? -16.172 2.043 -9.109 1 97.25 197 LEU A CA 1
ATOM 1509 C C . LEU A 1 197 ? -15.953 3.381 -8.414 1 97.25 197 LEU A C 1
ATOM 1511 O O . LEU A 1 197 ? -16.062 4.438 -9.039 1 97.25 197 LEU A O 1
ATOM 1515 N N . SER A 1 198 ? -15.688 3.355 -7.105 1 98.31 198 SER A N 1
ATOM 1516 C CA . SER A 1 198 ? -15.367 4.582 -6.383 1 98.31 198 SER A CA 1
ATOM 1517 C C . SER A 1 198 ? -14.133 5.266 -6.965 1 98.31 198 SER A C 1
ATOM 1519 O O . SER A 1 198 ? -14.094 6.492 -7.086 1 98.31 198 SER A O 1
ATOM 1521 N N . SER A 1 199 ? -13.172 4.527 -7.375 1 98.12 199 SER A N 1
ATOM 1522 C CA . SER A 1 199 ? -11.961 5.059 -7.996 1 98.12 199 SER A CA 1
ATOM 1523 C C . SER A 1 199 ? -12.242 5.59 -9.398 1 98.12 199 SER A C 1
ATOM 1525 O O . SER A 1 199 ? -11.625 6.559 -9.836 1 98.12 199 SER A O 1
ATOM 1527 N N . ARG A 1 200 ? -13.141 4.867 -10.125 1 97.5 200 ARG A N 1
ATOM 1528 C CA . ARG A 1 200 ? -13.508 5.387 -11.445 1 97.5 200 ARG A CA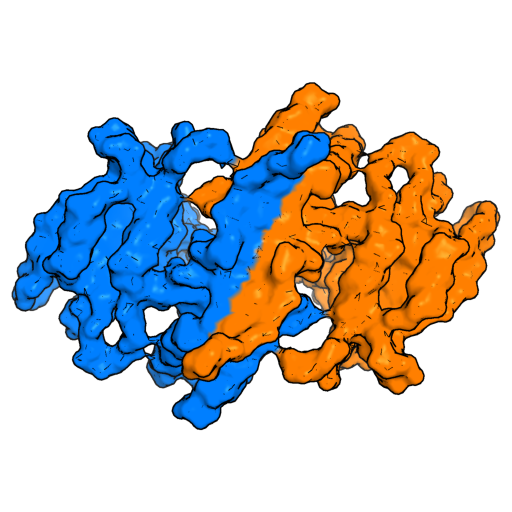 1
ATOM 1529 C C . ARG A 1 200 ? -14.172 6.754 -11.328 1 97.5 200 ARG A C 1
ATOM 1531 O O . ARG A 1 200 ? -13.891 7.652 -12.125 1 97.5 200 ARG A O 1
ATOM 1538 N N . LEU A 1 201 ? -15.07 6.895 -10.336 1 98.38 201 LEU A N 1
ATOM 1539 C CA . LEU A 1 201 ? -15.656 8.203 -10.086 1 98.38 201 LEU A CA 1
ATOM 1540 C C . LEU A 1 201 ? -14.578 9.219 -9.711 1 98.38 201 LEU A C 1
ATOM 1542 O O . LEU A 1 201 ? -14.594 10.352 -10.203 1 98.38 201 LEU A O 1
ATOM 1546 N N . TRP A 1 202 ? -13.672 8.828 -8.836 1 98.75 202 TRP A N 1
ATOM 1547 C CA . TRP A 1 202 ? -12.562 9.68 -8.422 1 98.75 202 TRP A CA 1
ATOM 1548 C C . TRP A 1 202 ? -11.797 10.203 -9.641 1 98.75 202 TRP A C 1
ATOM 1550 O O . TRP A 1 202 ? -11.586 11.414 -9.773 1 98.75 202 TRP A O 1
ATOM 1560 N N . ARG A 1 203 ? -11.414 9.312 -10.516 1 98.25 203 ARG A N 1
ATOM 1561 C CA . ARG A 1 203 ? -10.641 9.672 -11.703 1 98.25 203 ARG A CA 1
ATOM 1562 C C . ARG A 1 203 ? -11.43 10.617 -12.609 1 98.25 203 ARG A C 1
ATOM 1564 O O . ARG A 1 203 ? -10.875 11.57 -13.148 1 98.25 203 ARG A O 1
ATOM 1571 N N . GLN A 1 204 ? -12.68 10.328 -12.797 1 98 204 GLN A N 1
ATOM 1572 C CA . GLN A 1 204 ? -13.531 11.172 -13.617 1 98 204 GLN A CA 1
ATOM 1573 C C . GLN A 1 204 ? -13.594 12.594 -13.078 1 98 204 GLN A C 1
ATOM 1575 O O . GLN A 1 204 ? -13.484 13.562 -13.836 1 98 204 GLN A O 1
ATOM 1580 N N . ILE A 1 205 ? -13.758 12.719 -11.781 1 98.62 205 ILE A N 1
ATOM 1581 C CA . ILE A 1 205 ? -13.867 14.023 -11.148 1 98.62 205 ILE A CA 1
ATOM 1582 C C . ILE A 1 205 ? -12.539 14.766 -11.273 1 98.62 205 ILE A C 1
ATOM 1584 O O . ILE A 1 205 ? -12.516 15.977 -11.523 1 98.62 205 ILE A O 1
ATOM 1588 N N . VAL A 1 206 ? -11.406 14.102 -11.094 1 98.75 206 VAL A N 1
ATOM 1589 C CA . VAL A 1 206 ? -10.102 14.727 -11.25 1 98.75 206 VAL A CA 1
ATOM 1590 C C . VAL A 1 206 ? -9.961 15.273 -12.672 1 98.75 206 VAL A C 1
ATOM 1592 O O . VAL A 1 206 ? -9.5 16.391 -12.867 1 98.75 206 VAL A O 1
ATOM 1595 N N . ILE A 1 207 ? -10.328 14.453 -13.656 1 98.12 207 ILE A N 1
ATOM 1596 C CA . ILE A 1 207 ? -10.25 14.852 -15.055 1 98.12 207 ILE A CA 1
ATOM 1597 C C . ILE A 1 207 ? -11.094 16.109 -15.289 1 98.12 207 ILE A C 1
ATOM 1599 O O . ILE A 1 207 ? -10.656 17.047 -15.961 1 98.12 207 ILE A O 1
ATOM 1603 N N . GLU A 1 208 ? -12.266 16.141 -14.711 1 98.19 208 GLU A N 1
ATOM 1604 C CA . GLU A 1 208 ? -13.164 17.281 -14.859 1 98.19 208 GLU A CA 1
ATOM 1605 C C . GLU A 1 208 ? -12.586 18.531 -14.203 1 98.19 208 GLU A C 1
ATOM 1607 O O . GLU A 1 208 ? -12.602 19.609 -14.789 1 98.19 208 GLU A O 1
ATOM 1612 N N . ILE A 1 209 ? -12.07 18.406 -13.031 1 98.5 209 ILE A N 1
ATOM 1613 C CA . ILE A 1 209 ? -11.555 19.547 -12.273 1 98.5 209 ILE A CA 1
ATOM 1614 C C . ILE A 1 209 ? -10.266 20.047 -12.914 1 98.5 209 ILE A C 1
ATOM 1616 O O . ILE A 1 209 ? -9.977 21.25 -12.875 1 98.5 209 ILE A O 1
ATOM 1620 N N . ALA A 1 210 ? -9.484 19.172 -13.531 1 98.31 210 ALA A N 1
ATOM 1621 C CA . ALA A 1 210 ? -8.227 19.531 -14.172 1 98.31 210 ALA A CA 1
ATOM 1622 C C . ALA A 1 210 ? -8.43 20.641 -15.203 1 98.31 210 ALA A C 1
ATOM 1624 O O . ALA A 1 210 ? -7.527 21.438 -15.453 1 98.31 210 ALA A O 1
ATOM 1625 N N . LYS A 1 211 ? -9.578 20.75 -15.758 1 98.12 211 LYS A N 1
ATOM 1626 C CA . LYS A 1 211 ? -9.898 21.781 -16.75 1 98.12 211 LYS A CA 1
ATOM 1627 C C . LYS A 1 211 ? -9.828 23.172 -16.141 1 98.12 211 LYS A C 1
ATOM 1629 O O . LYS A 1 211 ? -9.555 24.156 -16.844 1 98.12 211 LYS A O 1
ATOM 1634 N N . ASP A 1 212 ? -10.086 23.25 -14.891 1 97.69 212 ASP A N 1
ATOM 1635 C CA . ASP A 1 212 ? -10.016 24.531 -14.172 1 97.69 212 ASP A CA 1
ATOM 1636 C C . ASP A 1 212 ? -8.57 24.906 -13.875 1 97.69 212 ASP A C 1
ATOM 1638 O O . ASP A 1 212 ? -8.289 26.031 -13.469 1 97.69 212 ASP A O 1
ATOM 1642 N N . TYR A 1 213 ? -7.629 24.031 -14.039 1 97.62 213 TYR A N 1
ATOM 1643 C CA . TYR A 1 213 ? -6.227 24.234 -13.711 1 97.62 213 TYR A CA 1
ATOM 1644 C C . TYR A 1 213 ? -5.328 23.891 -14.898 1 97.62 213 TYR A C 1
ATOM 1646 O O . TYR A 1 213 ? -4.465 23.016 -14.797 1 97.62 213 TYR A O 1
ATOM 1654 N N . PRO A 1 214 ? -5.398 24.625 -15.969 1 97.5 214 PRO A N 1
ATOM 1655 C CA . PRO A 1 214 ? -4.66 24.281 -17.188 1 97.5 214 PRO A CA 1
ATOM 1656 C C . PRO A 1 214 ? -3.148 24.406 -17.016 1 97.5 214 PRO A C 1
ATOM 1658 O O . PRO A 1 214 ? -2.383 23.891 -17.828 1 97.5 214 PRO A O 1
ATOM 1661 N N . ASP A 1 215 ? -2.754 25.062 -15.961 1 97.56 215 ASP A N 1
ATOM 1662 C CA . ASP A 1 215 ? -1.331 25.297 -15.727 1 97.56 215 ASP A CA 1
ATOM 1663 C C . ASP A 1 215 ? -0.708 24.109 -14.969 1 97.56 215 ASP A C 1
ATOM 1665 O O . ASP A 1 215 ? 0.507 24.078 -14.766 1 97.56 215 ASP A O 1
ATOM 1669 N N . ILE A 1 216 ? -1.504 23.125 -14.562 1 98.38 216 ILE A N 1
ATOM 1670 C CA . ILE A 1 216 ? -1.019 22 -13.781 1 98.38 216 ILE A CA 1
ATOM 1671 C C . ILE A 1 216 ? -1.019 20.734 -14.641 1 98.38 216 ILE A C 1
ATOM 1673 O O . ILE A 1 216 ? -2.016 20.422 -15.297 1 98.38 216 ILE A O 1
ATOM 1677 N N . THR A 1 217 ? 0.092 20.031 -14.703 1 98.62 217 THR A N 1
ATOM 1678 C CA . THR A 1 217 ? 0.16 18.719 -15.336 1 98.62 217 THR A CA 1
ATOM 1679 C C . THR A 1 217 ? -0.431 17.641 -14.422 1 98.62 217 THR A C 1
ATOM 1681 O O . THR A 1 217 ? -0.038 17.531 -13.258 1 98.62 217 THR A O 1
ATOM 1684 N N . VAL A 1 218 ? -1.398 16.891 -15 1 98.56 218 VAL A N 1
ATOM 1685 C CA . VAL A 1 218 ? -2.084 15.875 -14.195 1 98.56 218 VAL A CA 1
ATOM 1686 C C . VAL A 1 218 ? -1.769 14.484 -14.734 1 98.56 218 VAL A C 1
ATOM 1688 O O . VAL A 1 218 ? -1.769 14.266 -15.945 1 98.56 218 VAL A O 1
ATOM 1691 N N . GLU A 1 219 ? -1.432 13.578 -13.891 1 98.19 219 GLU A N 1
ATOM 1692 C CA . GLU A 1 219 ? -1.239 12.172 -14.211 1 98.19 219 GLU A CA 1
ATOM 1693 C C . GLU A 1 219 ? -2.033 11.273 -13.258 1 98.19 219 GLU A C 1
ATOM 1695 O O . GLU A 1 219 ? -2.252 11.633 -12.102 1 98.19 219 GLU A O 1
ATOM 1700 N N . HIS A 1 220 ? -2.502 10.188 -13.773 1 98.12 220 HIS A N 1
ATOM 1701 C CA . HIS A 1 220 ? -3.189 9.18 -12.969 1 98.12 220 HIS A CA 1
ATOM 1702 C C . HIS A 1 220 ? -2.342 7.926 -12.812 1 98.12 220 HIS A C 1
ATOM 1704 O O . HIS A 1 220 ? -1.769 7.434 -13.789 1 98.12 220 HIS A O 1
ATOM 1710 N N . ILE A 1 221 ? -2.215 7.453 -11.625 1 97.94 221 ILE A N 1
ATOM 1711 C CA . ILE A 1 221 ? -1.475 6.223 -11.359 1 97.94 221 ILE A CA 1
ATOM 1712 C C . ILE A 1 221 ? -2.303 5.309 -10.461 1 97.94 221 ILE A C 1
ATOM 1714 O O . ILE A 1 221 ? -2.967 5.777 -9.531 1 97.94 221 ILE A O 1
ATOM 1718 N N . LEU A 1 222 ? -2.264 4.016 -10.703 1 97.19 222 LEU A N 1
ATOM 1719 C CA . LEU A 1 222 ? -2.908 3.043 -9.82 1 97.19 222 LEU A CA 1
ATOM 1720 C C . LEU A 1 222 ? -2.15 2.914 -8.508 1 97.19 222 LEU A C 1
ATOM 1722 O O . LEU A 1 222 ? -0.923 3.031 -8.477 1 97.19 222 LEU A O 1
ATOM 1726 N N . VAL A 1 223 ? -2.869 2.613 -7.441 1 98.62 223 VAL A N 1
ATOM 1727 C CA . VAL A 1 223 ? -2.32 2.627 -6.09 1 98.62 223 VAL A CA 1
ATOM 1728 C C . VAL A 1 223 ? -1.166 1.633 -5.988 1 98.62 223 VAL A C 1
ATOM 1730 O O . VAL A 1 223 ? -0.143 1.92 -5.363 1 98.62 223 VAL A O 1
ATOM 1733 N N . ASP A 1 224 ? -1.318 0.416 -6.566 1 96.88 224 ASP A N 1
ATOM 1734 C CA . ASP A 1 224 ? -0.264 -0.593 -6.508 1 96.88 224 ASP A CA 1
ATOM 1735 C C . ASP A 1 224 ? 0.973 -0.14 -7.277 1 96.88 224 ASP A C 1
ATOM 1737 O O . ASP A 1 224 ? 2.102 -0.337 -6.824 1 96.88 224 ASP A O 1
ATOM 1741 N N . ALA A 1 225 ? 0.78 0.491 -8.422 1 95.94 225 ALA A N 1
ATOM 1742 C CA . ALA A 1 225 ? 1.885 1.054 -9.195 1 95.94 225 ALA A CA 1
ATOM 1743 C C . ALA A 1 225 ? 2.543 2.211 -8.453 1 95.94 225 ALA A C 1
ATOM 1745 O O . ALA A 1 225 ? 3.76 2.398 -8.531 1 95.94 225 ALA A O 1
ATOM 1746 N N . CYS A 1 226 ? 1.742 3.025 -7.809 1 98.44 226 CYS A N 1
ATOM 1747 C CA . CYS A 1 226 ? 2.291 4.125 -7.023 1 98.44 226 CYS A CA 1
ATOM 1748 C C . CYS A 1 226 ? 3.199 3.605 -5.918 1 98.44 226 CYS A C 1
ATOM 1750 O O . CYS A 1 226 ? 4.254 4.18 -5.652 1 98.44 226 CYS A O 1
ATOM 1752 N N . ALA A 1 227 ? 2.758 2.504 -5.238 1 98.19 227 ALA A N 1
ATOM 1753 C CA . ALA A 1 227 ? 3.572 1.903 -4.184 1 98.19 227 ALA A CA 1
ATOM 1754 C C . ALA A 1 227 ? 4.953 1.524 -4.711 1 98.19 227 ALA A C 1
ATOM 1756 O O . ALA A 1 227 ? 5.957 1.697 -4.016 1 98.19 227 ALA A O 1
ATOM 1757 N N . MET A 1 228 ? 5.027 1.073 -5.914 1 96.69 228 MET A N 1
ATOM 1758 C CA . MET A 1 228 ? 6.297 0.723 -6.547 1 96.69 228 MET A CA 1
ATOM 1759 C C . MET A 1 228 ? 7.102 1.974 -6.875 1 96.69 228 MET A C 1
ATOM 1761 O O . MET A 1 228 ? 8.297 2.041 -6.582 1 96.69 228 MET A O 1
ATOM 1765 N N . LYS A 1 229 ? 6.445 2.926 -7.465 1 97.31 229 LYS A N 1
ATOM 1766 C CA . LYS A 1 229 ? 7.121 4.117 -7.973 1 97.31 229 LYS A CA 1
ATOM 1767 C C . LYS A 1 229 ? 7.711 4.941 -6.836 1 97.31 229 LYS A C 1
ATOM 1769 O O . LYS A 1 229 ? 8.75 5.582 -7 1 97.31 229 LYS A O 1
ATOM 1774 N N . LEU A 1 230 ? 7.062 4.922 -5.684 1 98.12 230 LEU A N 1
ATOM 1775 C CA . LEU A 1 230 ? 7.59 5.613 -4.512 1 98.12 230 LEU A CA 1
ATOM 1776 C C . LEU A 1 230 ? 8.984 5.109 -4.164 1 98.12 230 LEU A C 1
ATOM 1778 O O . LEU A 1 230 ? 9.82 5.875 -3.678 1 98.12 230 LEU A O 1
ATOM 1782 N N . ILE A 1 231 ? 9.242 3.83 -4.402 1 96.62 231 ILE A N 1
ATOM 1783 C CA . ILE A 1 231 ? 10.523 3.217 -4.074 1 96.62 231 ILE A CA 1
ATOM 1784 C C . ILE A 1 231 ? 11.5 3.416 -5.23 1 96.62 231 ILE A C 1
ATOM 1786 O O . ILE A 1 231 ? 12.68 3.703 -5.012 1 96.62 231 ILE A O 1
ATOM 1790 N N . LEU A 1 232 ? 11.016 3.404 -6.457 1 95.25 232 LEU A N 1
ATOM 1791 C CA . LEU A 1 232 ? 11.852 3.404 -7.652 1 95.25 232 LEU A CA 1
ATOM 1792 C C . LEU A 1 232 ? 12.289 4.82 -8.008 1 95.25 232 LEU A C 1
ATOM 1794 O O . LEU A 1 232 ? 13.406 5.023 -8.484 1 95.25 232 LEU A O 1
ATOM 1798 N N . ALA A 1 233 ? 11.32 5.73 -7.848 1 96.88 233 ALA A N 1
ATOM 1799 C CA . ALA A 1 233 ? 11.562 7.086 -8.344 1 96.88 233 ALA A CA 1
ATOM 1800 C C . ALA A 1 233 ? 10.773 8.109 -7.535 1 96.88 233 ALA A C 1
ATOM 1802 O O . ALA A 1 233 ? 9.961 8.852 -8.086 1 96.88 233 ALA A O 1
ATOM 1803 N N . PRO A 1 234 ? 11.148 8.258 -6.277 1 97.81 234 PRO A N 1
ATOM 1804 C CA . PRO A 1 234 ? 10.383 9.188 -5.438 1 97.81 234 PRO A CA 1
ATOM 1805 C C . PRO A 1 234 ? 10.484 10.633 -5.906 1 97.81 234 PRO A C 1
ATOM 1807 O O . PRO A 1 234 ? 9.578 11.43 -5.66 1 97.81 234 PRO A O 1
ATOM 1810 N N . THR A 1 235 ? 11.531 10.992 -6.641 1 97.88 235 THR A N 1
ATOM 1811 C CA . THR A 1 235 ? 11.742 12.367 -7.094 1 97.88 235 THR A CA 1
ATOM 1812 C C . THR A 1 235 ? 10.797 12.703 -8.242 1 97.88 235 THR A C 1
ATOM 1814 O O . THR A 1 235 ? 10.664 13.867 -8.625 1 97.88 235 THR A O 1
ATOM 1817 N N . TYR A 1 236 ? 10.094 11.68 -8.734 1 98.12 236 TYR A N 1
ATOM 1818 C CA . TYR A 1 236 ? 9.141 11.852 -9.82 1 98.12 236 TYR A CA 1
ATOM 1819 C C . TYR A 1 236 ? 7.945 12.672 -9.383 1 98.12 236 TYR A C 1
ATOM 1821 O O . TYR A 1 236 ? 7.316 13.359 -10.195 1 98.12 236 TYR A O 1
ATOM 1829 N N . PHE A 1 237 ? 7.688 12.688 -8.125 1 98.62 237 PHE A N 1
ATOM 1830 C CA . PHE A 1 237 ? 6.43 13.219 -7.609 1 98.62 237 PHE A CA 1
ATOM 1831 C C . PHE A 1 237 ? 6.594 14.672 -7.172 1 98.62 237 PHE A C 1
ATOM 1833 O O . PHE A 1 237 ? 7.691 15.094 -6.812 1 98.62 237 PHE A O 1
ATOM 1840 N N . ASP A 1 238 ? 5.531 15.406 -7.246 1 98.75 238 ASP A N 1
ATOM 1841 C CA . ASP A 1 238 ? 5.41 16.75 -6.684 1 98.75 238 ASP A CA 1
ATOM 1842 C C . ASP A 1 238 ? 4.27 16.828 -5.672 1 98.75 238 ASP A C 1
ATOM 1844 O O . ASP A 1 238 ? 4.5 16.781 -4.461 1 98.75 238 ASP A O 1
ATOM 1848 N N . VAL A 1 239 ? 3.041 16.688 -6.145 1 98.81 239 VAL A N 1
ATOM 1849 C CA . VAL A 1 239 ? 1.871 16.578 -5.277 1 98.81 239 VAL A CA 1
ATOM 1850 C C . VAL A 1 239 ? 1.086 15.312 -5.645 1 98.81 239 VAL A C 1
ATOM 1852 O O . VAL A 1 239 ? 0.835 15.055 -6.824 1 98.81 239 VAL A O 1
ATOM 1855 N N . ILE A 1 240 ? 0.765 14.531 -4.684 1 98.94 240 ILE A N 1
ATOM 1856 C CA . ILE A 1 240 ? -0.052 13.336 -4.855 1 98.94 240 ILE A CA 1
ATOM 1857 C C . ILE A 1 240 ? -1.385 13.508 -4.133 1 98.94 240 ILE A C 1
ATOM 1859 O O . ILE A 1 240 ? -1.415 13.898 -2.961 1 98.94 240 ILE A O 1
ATOM 1863 N N . VAL A 1 241 ? -2.479 13.289 -4.805 1 98.94 241 VAL A N 1
ATOM 1864 C CA . VAL A 1 241 ? -3.789 13.312 -4.164 1 98.94 241 VAL A CA 1
ATOM 1865 C C . VAL A 1 241 ? -4.441 11.938 -4.266 1 98.94 241 VAL A C 1
ATOM 1867 O O . VAL A 1 241 ? -4.34 11.266 -5.297 1 98.94 241 VAL A O 1
ATOM 1870 N N . THR A 1 242 ? -4.992 11.438 -3.178 1 98.88 242 THR A N 1
ATOM 1871 C CA . THR A 1 242 ? -5.59 10.102 -3.193 1 98.88 242 THR A CA 1
ATOM 1872 C C . THR A 1 242 ? -6.633 9.969 -2.088 1 98.88 242 THR A C 1
ATOM 1874 O O . THR A 1 242 ? -6.805 10.875 -1.273 1 98.88 242 THR A O 1
ATOM 1877 N N . GLU A 1 243 ? -7.375 8.891 -2.104 1 98.69 243 GLU A N 1
ATOM 1878 C CA . GLU A 1 243 ? -8.445 8.633 -1.144 1 98.69 243 GLU A CA 1
ATOM 1879 C C . GLU A 1 243 ? -7.883 8.148 0.191 1 98.69 243 GLU A C 1
ATOM 1881 O O . GLU A 1 243 ? -6.672 7.98 0.338 1 98.69 243 GLU A O 1
ATOM 1886 N N . ASN A 1 244 ? -8.656 7.922 1.15 1 98.56 244 ASN A N 1
ATOM 1887 C CA . ASN A 1 244 ? -8.352 7.773 2.568 1 98.56 244 ASN A CA 1
ATOM 1888 C C . ASN A 1 244 ? -7.441 6.574 2.822 1 98.56 244 ASN A C 1
ATOM 1890 O O . ASN A 1 244 ? -6.27 6.738 3.164 1 98.56 244 ASN A O 1
ATOM 1894 N N . MET A 1 245 ? -7.848 5.441 2.49 1 98.5 245 MET A N 1
ATOM 1895 C CA . MET A 1 245 ? -7.094 4.227 2.791 1 98.5 245 MET A CA 1
ATOM 1896 C C . MET A 1 245 ? -5.805 4.172 1.977 1 98.5 245 MET A C 1
ATOM 1898 O O . MET A 1 245 ? -4.754 3.801 2.498 1 98.5 245 MET A O 1
ATOM 1902 N N . PHE A 1 246 ? -5.875 4.523 0.67 1 98.81 246 PHE A N 1
ATOM 1903 C CA . PHE A 1 246 ? -4.684 4.531 -0.168 1 98.81 246 PHE A CA 1
ATOM 1904 C C . PHE A 1 246 ? -3.639 5.492 0.39 1 98.81 246 PHE A C 1
ATOM 1906 O O . PHE A 1 246 ? -2.457 5.148 0.471 1 98.81 246 PHE A O 1
ATOM 1913 N N . GLY A 1 247 ? -4.137 6.656 0.826 1 98.44 247 GLY A N 1
ATOM 1914 C CA . GLY A 1 247 ? -3.225 7.609 1.442 1 98.44 247 GLY A CA 1
ATOM 1915 C C . GLY A 1 247 ? -2.602 7.094 2.725 1 98.44 247 GLY A C 1
ATOM 1916 O O . GLY A 1 247 ? -1.422 7.336 2.99 1 98.44 247 GLY A O 1
ATOM 1917 N N . ASP A 1 248 ? -3.359 6.395 3.506 1 97.69 248 ASP A N 1
ATOM 1918 C CA . ASP A 1 248 ? -2.871 5.816 4.754 1 97.69 248 ASP A CA 1
ATOM 1919 C C . ASP A 1 248 ? -1.711 4.859 4.5 1 97.69 248 ASP A C 1
ATOM 1921 O O . ASP A 1 248 ? -0.649 4.98 5.113 1 97.69 248 ASP A O 1
ATOM 1925 N N . ILE A 1 249 ? -1.874 4.012 3.576 1 98.44 249 ILE A N 1
ATOM 1926 C CA . ILE A 1 249 ? -0.895 2.975 3.268 1 98.44 249 ILE A CA 1
ATOM 1927 C C . ILE A 1 249 ? 0.33 3.602 2.605 1 98.44 249 ILE A C 1
ATOM 1929 O O . ILE A 1 249 ? 1.462 3.375 3.039 1 98.44 249 ILE A O 1
ATOM 1933 N N . LEU A 1 250 ? 0.129 4.461 1.607 1 98.56 250 LEU A N 1
ATOM 1934 C CA . LEU A 1 250 ? 1.212 4.996 0.789 1 98.56 250 LEU A CA 1
ATOM 1935 C C . LEU A 1 250 ? 2.055 5.988 1.582 1 98.56 250 LEU A C 1
ATOM 1937 O O . LEU A 1 250 ? 3.268 6.078 1.381 1 98.56 250 LEU A O 1
ATOM 1941 N N . THR A 1 251 ? 1.424 6.777 2.475 1 97.31 251 THR A N 1
ATOM 1942 C CA . THR A 1 251 ? 2.197 7.77 3.213 1 97.31 251 THR A CA 1
ATOM 1943 C C . THR A 1 251 ? 3.074 7.102 4.266 1 97.31 251 THR A C 1
ATOM 1945 O O . THR A 1 251 ? 4.176 7.57 4.555 1 97.31 251 THR A O 1
ATOM 1948 N N . ASP A 1 252 ? 2.576 6.02 4.891 1 95.81 252 ASP A N 1
ATOM 1949 C CA . ASP A 1 252 ? 3.432 5.258 5.793 1 95.81 252 ASP A CA 1
ATOM 1950 C C . ASP A 1 252 ? 4.594 4.613 5.039 1 95.81 252 ASP A C 1
ATOM 1952 O O . ASP A 1 252 ? 5.727 4.613 5.52 1 95.81 252 ASP A O 1
ATOM 1956 N N . GLU A 1 253 ? 4.277 4.078 3.869 1 97.19 253 GLU A N 1
ATOM 1957 C CA . GLU A 1 253 ? 5.348 3.58 3.014 1 97.19 253 GLU A CA 1
ATOM 1958 C C . GLU A 1 253 ? 6.371 4.676 2.717 1 97.19 253 GLU A C 1
ATOM 1960 O O . GLU A 1 253 ? 7.578 4.457 2.85 1 97.19 253 GLU A O 1
ATOM 1965 N N . ALA A 1 254 ? 5.922 5.855 2.367 1 96.38 254 ALA A N 1
ATOM 1966 C CA . ALA A 1 254 ? 6.777 6.961 1.947 1 96.38 254 ALA A CA 1
ATOM 1967 C C . ALA A 1 254 ? 7.641 7.461 3.104 1 96.38 254 ALA A C 1
ATOM 1969 O O . ALA A 1 254 ? 8.672 8.102 2.887 1 96.38 254 ALA A O 1
ATOM 1970 N N . SER A 1 255 ? 7.199 7.16 4.312 1 93.81 255 SER A N 1
ATOM 1971 C CA . SER A 1 255 ? 7.996 7.562 5.469 1 93.81 255 SER A CA 1
ATOM 1972 C C . SER A 1 255 ? 9.359 6.883 5.461 1 93.81 255 SER A C 1
ATOM 1974 O O . SER A 1 255 ? 10.305 7.367 6.09 1 93.81 255 SER A O 1
ATOM 1976 N N . MET A 1 256 ? 9.484 5.742 4.754 1 93.69 256 MET A N 1
ATOM 1977 C CA . MET A 1 256 ? 10.742 5.008 4.676 1 93.69 256 MET A CA 1
ATOM 1978 C C . MET A 1 256 ? 11.734 5.719 3.758 1 93.69 256 MET A C 1
ATOM 1980 O O . MET A 1 256 ? 12.93 5.414 3.771 1 93.69 256 MET A O 1
ATOM 1984 N N . LEU A 1 257 ? 11.242 6.645 2.957 1 93.31 257 LEU A N 1
ATOM 1985 C CA . LEU A 1 257 ? 12.117 7.43 2.094 1 93.31 257 LEU A CA 1
ATOM 1986 C C . LEU A 1 257 ? 12.93 8.43 2.91 1 93.31 257 LEU A C 1
ATOM 1988 O O . LEU A 1 257 ? 14.094 8.68 2.6 1 93.31 257 LEU A O 1
ATOM 1992 N N . ALA A 1 258 ? 12.305 8.992 3.984 1 85.75 258 ALA A N 1
ATOM 1993 C CA . ALA A 1 258 ? 12.914 10.062 4.773 1 85.75 258 ALA A CA 1
ATOM 1994 C C . ALA A 1 258 ? 13.836 9.492 5.844 1 85.75 258 ALA A C 1
ATOM 1996 O O . ALA A 1 258 ? 14.594 10.234 6.473 1 85.75 258 ALA A O 1
ATOM 1997 N N . GLY A 1 259 ? 13.852 8.289 6.02 1 78.81 259 GLY A N 1
ATOM 1998 C CA . GLY A 1 259 ? 14.75 7.633 6.957 1 78.81 259 GLY A CA 1
ATOM 1999 C C . GLY A 1 259 ? 14.102 7.348 8.297 1 78.81 259 GLY A C 1
ATOM 2000 O O . GLY A 1 259 ? 14.539 6.449 9.023 1 78.81 259 GLY A O 1
ATOM 2001 N N . SER A 1 260 ? 13.188 8.234 8.648 1 85.5 260 SER A N 1
ATOM 2002 C CA . SER A 1 260 ? 12.508 8 9.914 1 85.5 260 SER A CA 1
ATOM 2003 C C . SER A 1 260 ? 11.109 8.625 9.914 1 85.5 260 SER A C 1
ATOM 2005 O O . SER A 1 260 ? 10.922 9.727 9.391 1 85.5 260 SER A O 1
ATOM 2007 N N . MET A 1 261 ? 10.164 7.934 10.586 1 86.69 261 MET A N 1
ATOM 2008 C CA . MET A 1 261 ? 8.836 8.492 10.805 1 86.69 261 MET A CA 1
ATOM 2009 C C . MET A 1 261 ? 8.906 9.734 11.695 1 86.69 261 MET A C 1
ATOM 2011 O O . MET A 1 261 ? 8.031 10.594 11.641 1 86.69 261 MET A O 1
ATOM 2015 N N . GLY A 1 262 ? 9.969 9.781 12.398 1 91.62 262 GLY A N 1
ATOM 2016 C CA . GLY A 1 262 ? 10.141 10.883 13.328 1 91.62 262 GLY A CA 1
ATOM 2017 C C . GLY A 1 262 ? 10.43 12.203 12.641 1 91.62 262 GLY A C 1
ATOM 2018 O O . GLY A 1 262 ? 10.43 13.258 13.281 1 91.62 262 GLY A O 1
ATOM 2019 N N . MET A 1 263 ? 10.508 12.156 11.383 1 93.31 263 MET A N 1
ATOM 2020 C CA . MET A 1 263 ? 10.844 13.367 10.633 1 93.31 263 MET A CA 1
ATOM 2021 C C . MET A 1 263 ? 9.609 13.922 9.922 1 93.31 263 MET A C 1
ATOM 2023 O O . MET A 1 263 ? 9.648 15.031 9.383 1 93.31 263 MET A O 1
ATOM 2027 N N . LEU A 1 264 ? 8.516 13.211 9.914 1 96.25 264 LEU A N 1
ATOM 2028 C CA . LEU A 1 264 ? 7.449 13.523 8.969 1 96.25 264 LEU A CA 1
ATOM 2029 C C . LEU A 1 264 ? 6.277 14.203 9.664 1 96.25 264 LEU A C 1
ATOM 2031 O O . LEU A 1 264 ? 5.57 13.57 10.453 1 96.25 264 LEU A O 1
ATOM 2035 N N . PRO A 1 265 ? 6 15.461 9.352 1 98 265 PRO A N 1
ATOM 2036 C CA . PRO A 1 265 ? 4.848 16.188 9.891 1 98 265 PRO A CA 1
ATOM 2037 C C . PRO A 1 265 ? 3.578 15.977 9.07 1 98 265 PRO A C 1
ATOM 2039 O O . PRO A 1 265 ? 3.629 15.375 7.992 1 98 265 PRO A O 1
ATOM 2042 N N . SER A 1 266 ? 2.455 16.406 9.594 1 98.44 266 SER A N 1
ATOM 2043 C CA . SER A 1 266 ? 1.235 16.453 8.797 1 98.44 266 SER A CA 1
ATOM 2044 C C . SER A 1 266 ? 0.276 17.516 9.312 1 98.44 266 SER A C 1
ATOM 2046 O O . SER A 1 266 ? 0.441 18.016 10.43 1 98.44 266 SER A O 1
ATOM 2048 N N . ALA A 1 267 ? -0.583 17.938 8.516 1 98.56 267 ALA A N 1
ATOM 2049 C CA . ALA A 1 267 ? -1.699 18.844 8.797 1 98.56 267 ALA A CA 1
ATOM 2050 C C . ALA A 1 267 ? -3.01 18.266 8.258 1 98.56 267 ALA A C 1
ATOM 2052 O O . ALA A 1 267 ? -3.057 17.734 7.148 1 98.56 267 ALA A O 1
ATOM 2053 N N . SER A 1 268 ? -3.994 18.25 9.055 1 98.75 268 SER A N 1
ATOM 2054 C CA . SER A 1 268 ? -5.355 17.969 8.617 1 98.75 268 SER A CA 1
ATOM 2055 C C . SER A 1 268 ? -6.207 19.234 8.602 1 98.75 268 SER A C 1
ATOM 2057 O O . SER A 1 268 ? -6.461 19.828 9.648 1 98.75 268 SER A O 1
ATOM 2059 N N . LEU A 1 269 ? -6.68 19.625 7.441 1 98.5 269 LEU A N 1
ATOM 2060 C CA . LEU A 1 269 ? -7.324 20.922 7.285 1 98.5 269 LEU A CA 1
ATOM 2061 C C . LEU A 1 269 ? -8.82 20.75 7.02 1 98.5 269 LEU A C 1
ATOM 2063 O O . LEU A 1 269 ? -9.234 19.797 6.359 1 98.5 269 LEU A O 1
ATOM 2067 N N . ALA A 1 270 ? -9.617 21.734 7.512 1 97.69 270 ALA A N 1
ATOM 2068 C CA . ALA A 1 270 ? -11.062 21.766 7.305 1 97.69 270 ALA A CA 1
ATOM 2069 C C . ALA A 1 270 ? -11.422 22.703 6.145 1 97.69 270 ALA A C 1
ATOM 2071 O O . ALA A 1 270 ? -12.516 23.266 6.117 1 97.69 270 ALA A O 1
ATOM 2072 N N . GLY A 1 271 ? -10.477 22.938 5.215 1 95.25 271 GLY A N 1
ATOM 2073 C CA . GLY A 1 271 ? -10.695 23.797 4.062 1 95.25 271 GLY A CA 1
ATOM 2074 C C . GLY A 1 271 ? -9.562 23.75 3.057 1 95.25 271 GLY A C 1
ATOM 2075 O O . GLY A 1 271 ? -8.578 23.031 3.256 1 95.25 271 GLY A O 1
ATOM 2076 N N . ILE A 1 272 ? -9.773 24.422 1.977 1 92.19 272 ILE A N 1
ATOM 2077 C CA . ILE A 1 272 ? -8.773 24.531 0.925 1 92.19 272 ILE A CA 1
ATOM 2078 C C . ILE A 1 272 ? -7.789 25.656 1.263 1 92.19 272 ILE A C 1
ATOM 2080 O O . ILE A 1 272 ? -8.188 26.812 1.42 1 92.19 272 ILE A O 1
ATOM 2084 N N . PRO A 1 273 ? -6.574 25.266 1.392 1 89.88 273 PRO A N 1
ATOM 2085 C CA . PRO A 1 273 ? -5.602 26.312 1.696 1 89.88 273 PRO A CA 1
ATOM 2086 C C . PRO A 1 273 ? -5.34 27.234 0.507 1 89.88 273 PRO A C 1
ATOM 2088 O O . PRO A 1 273 ? -5.246 26.766 -0.631 1 89.88 273 PRO A O 1
ATOM 2091 N N . ALA A 1 274 ? -5.547 28.531 0.713 1 82.31 274 ALA A N 1
ATOM 2092 C CA . ALA A 1 274 ? -5.246 29.562 -0.289 1 82.31 274 ALA A CA 1
ATOM 2093 C C . ALA A 1 274 ? -4.367 30.656 0.297 1 82.31 274 ALA A C 1
ATOM 2095 O O . ALA A 1 274 ? -4.305 30.828 1.517 1 82.31 274 ALA A O 1
ATOM 2096 N N . LYS A 1 275 ? -3.719 31.312 -0.642 1 78.56 275 LYS A N 1
ATOM 2097 C CA . LYS A 1 275 ? -2.857 32.406 -0.194 1 78.56 275 LYS A CA 1
ATOM 2098 C C . LYS A 1 275 ? -3.66 33.469 0.544 1 78.56 275 LYS A C 1
ATOM 2100 O O . LYS A 1 275 ? -4.727 33.875 0.081 1 78.56 275 LYS A O 1
ATOM 2105 N N . GLY A 1 276 ? -3.154 33.781 1.717 1 79.25 276 GLY A N 1
ATOM 2106 C CA . GLY A 1 276 ? -3.746 34.875 2.459 1 79.25 276 GLY A CA 1
ATOM 2107 C C . GLY A 1 276 ? -4.922 34.438 3.316 1 79.25 276 GLY A C 1
ATOM 2108 O O . GLY A 1 276 ? -5.539 35.281 3.99 1 79.25 276 GLY A O 1
ATOM 2109 N N . THR A 1 277 ? -5.242 33.188 3.303 1 84.75 277 THR A N 1
ATOM 2110 C CA . THR A 1 277 ? -6.352 32.719 4.125 1 84.75 277 THR A CA 1
ATOM 2111 C C . THR A 1 277 ? -5.848 31.812 5.254 1 84.75 277 THR A C 1
ATOM 2113 O O . THR A 1 277 ? -4.73 31.297 5.188 1 84.75 277 THR A O 1
ATOM 2116 N N . LYS A 1 278 ? -6.652 31.906 6.359 1 92.31 278 LYS A N 1
ATOM 2117 C CA . LYS A 1 278 ? -6.41 30.969 7.457 1 92.31 278 LYS A CA 1
ATOM 2118 C C . LYS A 1 278 ? -7.379 29.797 7.395 1 92.31 278 LYS A C 1
ATOM 2120 O O . LYS A 1 278 ? -8.555 29.969 7.059 1 92.31 278 LYS A O 1
ATOM 2125 N N . THR A 1 279 ? -6.812 28.688 7.566 1 96.06 279 THR A N 1
ATOM 2126 C CA . THR A 1 279 ? -7.621 27.469 7.559 1 96.06 279 THR A CA 1
ATOM 2127 C C . THR A 1 279 ? -7.508 26.734 8.891 1 96.06 279 THR A C 1
ATOM 2129 O O . THR A 1 279 ? -6.402 26.516 9.398 1 96.06 279 THR A O 1
ATOM 2132 N N . PHE A 1 280 ? -8.672 26.453 9.516 1 97.62 280 PHE A N 1
ATOM 2133 C CA . PHE A 1 280 ? -8.68 25.641 10.719 1 97.62 280 PHE A CA 1
ATOM 2134 C C . PHE A 1 280 ? -8.094 24.266 10.445 1 97.62 280 PHE A C 1
ATOM 2136 O O . PHE A 1 280 ? -8.312 23.688 9.367 1 97.62 280 PHE A O 1
ATOM 2143 N N . GLY A 1 281 ? -7.273 23.781 11.398 1 98.56 281 GLY A N 1
ATOM 2144 C CA . GLY A 1 281 ? -6.684 22.469 11.156 1 98.56 281 GLY A CA 1
ATOM 2145 C C . GLY A 1 281 ? -6.176 21.797 12.422 1 98.56 281 GLY A C 1
ATOM 2146 O O . GLY A 1 281 ? -6.234 22.391 13.508 1 98.56 281 GLY A O 1
ATOM 2147 N N . LEU A 1 282 ? -5.883 20.578 12.297 1 98.88 282 LEU A N 1
ATOM 2148 C CA . LEU A 1 282 ? -5.207 19.734 13.281 1 98.88 282 LEU A CA 1
ATOM 2149 C C . LEU A 1 282 ? -3.812 19.359 12.797 1 98.88 282 LEU A C 1
ATOM 2151 O O . LEU A 1 282 ? -3.633 19 11.633 1 98.88 282 LEU A O 1
ATOM 2155 N N . TYR A 1 283 ? -2.863 19.484 13.641 1 98.88 283 TYR A N 1
ATOM 2156 C CA . TYR A 1 283 ? -1.462 19.297 13.281 1 98.88 283 TYR A CA 1
ATOM 2157 C C . TYR A 1 283 ? -0.831 18.203 14.141 1 98.88 283 TYR A C 1
ATOM 2159 O O . TYR A 1 283 ? -0.846 18.281 15.367 1 98.88 283 TYR A O 1
ATOM 2167 N N . GLU A 1 284 ? -0.335 17.203 13.445 1 98.5 284 GLU A N 1
ATOM 2168 C CA . GLU A 1 284 ? 0.177 16.016 14.117 1 98.5 284 GLU A CA 1
ATOM 2169 C C . GLU A 1 284 ? 1.286 15.352 13.305 1 98.5 284 GLU A C 1
ATOM 2171 O O . GLU A 1 284 ? 1.29 15.43 12.07 1 98.5 284 GLU A O 1
ATOM 2176 N N . PRO A 1 285 ? 2.303 14.742 13.984 1 97.56 285 PRO A N 1
ATOM 2177 C CA . PRO A 1 285 ? 3.229 13.883 13.242 1 97.56 285 PRO A CA 1
ATOM 2178 C C . PRO A 1 285 ? 2.551 12.648 12.656 1 97.56 285 PRO A C 1
ATOM 2180 O O . PRO A 1 285 ? 1.431 12.312 13.047 1 97.56 285 PRO A O 1
ATOM 2183 N N . ILE A 1 286 ? 3.186 11.969 11.711 1 94.75 286 ILE A N 1
ATOM 2184 C CA . ILE A 1 286 ? 2.564 10.805 11.086 1 94.75 286 ILE A CA 1
ATOM 2185 C C . ILE A 1 286 ? 2.838 9.562 11.93 1 94.75 286 ILE A C 1
ATOM 2187 O O . ILE A 1 286 ? 2.176 8.531 11.766 1 94.75 286 ILE A O 1
ATOM 2191 N N . HIS A 1 287 ? 3.939 9.664 12.844 1 92.69 287 HIS A N 1
ATOM 2192 C CA . HIS A 1 287 ? 4.289 8.484 13.625 1 92.69 287 HIS A CA 1
ATOM 2193 C C . HIS A 1 287 ? 3.227 8.195 14.68 1 92.69 287 HIS A C 1
ATOM 2195 O O . HIS A 1 287 ? 2.436 9.07 15.031 1 92.69 287 HIS A O 1
ATOM 2201 N N . GLY A 1 288 ? 3.215 6.953 15.172 1 92.12 288 GLY A N 1
ATOM 2202 C CA . GLY A 1 288 ? 2.293 6.551 16.219 1 92.12 288 GLY A CA 1
ATOM 2203 C C . GLY A 1 288 ? 2.818 6.832 17.625 1 92.12 288 GLY A C 1
ATOM 2204 O O . GLY A 1 288 ? 3.641 7.727 17.812 1 92.12 288 GLY A O 1
ATOM 2205 N N . SER A 1 289 ? 2.246 6.066 18.516 1 96.38 289 SER A N 1
ATOM 2206 C CA . SER A 1 289 ? 2.512 6.332 19.938 1 96.38 289 SER A CA 1
ATOM 2207 C C . SER A 1 289 ? 3.836 5.719 20.375 1 96.38 289 SER A C 1
ATOM 2209 O O . SER A 1 289 ? 4.355 6.043 21.438 1 96.38 289 SER A O 1
ATOM 2211 N N . ALA A 1 290 ? 4.352 4.781 19.594 1 95.25 290 ALA A N 1
ATOM 2212 C CA . ALA A 1 290 ? 5.629 4.141 19.891 1 95.25 290 ALA A CA 1
ATOM 2213 C C . ALA A 1 290 ? 5.75 3.803 21.375 1 95.25 290 ALA A C 1
ATOM 2215 O O . ALA A 1 290 ? 6.691 4.238 22.031 1 95.25 290 ALA A O 1
ATOM 2216 N N . PRO A 1 291 ? 4.891 2.914 21.828 1 95.12 291 PRO A N 1
ATOM 2217 C CA . PRO A 1 291 ? 4.828 2.654 23.266 1 95.12 291 PRO A CA 1
ATOM 2218 C C . PRO A 1 291 ? 6.125 2.064 23.812 1 95.12 291 PRO A C 1
ATOM 2220 O O . PRO A 1 291 ? 6.465 2.281 24.984 1 95.12 291 PRO A O 1
ATOM 2223 N N . THR A 1 292 ? 6.914 1.432 23.031 1 94.88 292 THR A N 1
ATOM 2224 C CA . THR A 1 292 ? 8.102 0.718 23.484 1 94.88 292 THR A CA 1
ATOM 2225 C C . THR A 1 292 ? 9.219 1.696 23.844 1 94.88 292 THR A C 1
ATOM 2227 O O . THR A 1 292 ? 10.172 1.335 24.531 1 94.88 292 THR A O 1
ATOM 2230 N N . ILE A 1 293 ? 9.117 2.918 23.391 1 96.5 293 ILE A N 1
ATOM 2231 C CA . ILE A 1 293 ? 10.188 3.863 23.688 1 96.5 293 ILE A CA 1
ATOM 2232 C C . ILE A 1 293 ? 9.633 5.055 24.453 1 96.5 293 ILE A C 1
ATOM 2234 O O . ILE A 1 293 ? 10.328 6.059 24.641 1 96.5 293 ILE A O 1
ATOM 2238 N N . ALA A 1 294 ? 8.391 4.918 24.891 1 96.88 294 ALA A N 1
ATOM 2239 C CA . ALA A 1 294 ? 7.766 5.988 25.672 1 96.88 294 ALA A CA 1
ATOM 2240 C C . ALA A 1 294 ? 8.516 6.23 26.984 1 96.88 294 ALA A C 1
ATOM 2242 O O . ALA A 1 294 ? 8.953 5.285 27.625 1 96.88 294 ALA A O 1
ATOM 2243 N N . LYS A 1 295 ? 8.703 7.531 27.344 1 97.06 295 LYS A N 1
ATOM 2244 C CA . LYS A 1 295 ? 9.266 7.977 28.609 1 97.06 295 LYS A CA 1
ATOM 2245 C C . LYS A 1 295 ? 10.734 7.582 28.734 1 97.06 295 LYS A C 1
ATOM 2247 O O . LYS A 1 295 ? 11.227 7.348 29.828 1 97.06 295 LYS A O 1
ATOM 2252 N N . GLN A 1 296 ? 11.383 7.469 27.625 1 98.25 296 GLN A N 1
ATOM 2253 C CA . GLN A 1 296 ? 12.789 7.082 27.641 1 98.25 296 GLN A CA 1
ATOM 2254 C C . GLN A 1 296 ? 13.672 8.195 27.094 1 98.25 296 GLN A C 1
ATOM 2256 O O . GLN A 1 296 ? 14.898 8.062 27.062 1 98.25 296 GLN A O 1
ATOM 2261 N N . ASN A 1 297 ? 13.055 9.266 26.734 1 98.44 297 ASN A N 1
ATOM 2262 C CA . ASN A 1 297 ? 13.773 10.414 26.203 1 98.44 297 ASN A CA 1
ATOM 2263 C C . ASN A 1 297 ? 14.602 10.055 24.969 1 98.44 297 ASN A C 1
ATOM 2265 O O . ASN A 1 297 ? 15.742 10.5 24.828 1 98.44 297 ASN A O 1
ATOM 2269 N N . ILE A 1 298 ? 14.055 9.219 24.078 1 98.19 298 ILE A N 1
ATOM 2270 C CA . ILE A 1 298 ? 14.797 8.859 22.875 1 98.19 298 ILE A CA 1
ATOM 2271 C C . ILE A 1 298 ? 13.93 9.094 21.641 1 98.19 298 ILE A C 1
ATOM 2273 O O . ILE A 1 298 ? 14.398 8.945 20.5 1 98.19 298 ILE A O 1
ATOM 2277 N N . ALA A 1 299 ? 12.648 9.516 21.828 1 98.06 299 ALA A N 1
ATOM 2278 C CA . ALA A 1 299 ? 11.742 9.781 20.703 1 98.06 299 ALA A CA 1
ATOM 2279 C C . ALA A 1 299 ? 12.172 11.031 19.938 1 98.06 299 ALA A C 1
ATOM 2281 O O . ALA A 1 299 ? 12.617 12.016 20.547 1 98.06 299 ALA A O 1
ATOM 2282 N N . ASN A 1 300 ? 12.109 11.008 18.672 1 97.75 300 ASN A N 1
ATOM 2283 C CA . ASN A 1 300 ? 12.406 12.141 17.797 1 97.75 300 ASN A CA 1
ATOM 2284 C C . ASN A 1 300 ? 11.266 13.156 17.812 1 97.75 300 ASN A C 1
ATOM 2286 O O . ASN A 1 300 ? 10.18 12.883 17.297 1 97.75 300 ASN A O 1
ATOM 2290 N N . PRO A 1 301 ? 11.492 14.336 18.328 1 98.56 301 PRO A N 1
ATOM 2291 C CA . PRO A 1 301 ? 10.398 15.305 18.422 1 98.56 301 PRO A CA 1
ATOM 2292 C C . PRO A 1 301 ? 10.234 16.141 17.156 1 98.56 301 PRO A C 1
ATOM 2294 O O . PRO A 1 301 ? 9.328 16.969 17.062 1 98.56 301 PRO A O 1
ATOM 2297 N N . ILE A 1 302 ? 11 15.938 16.141 1 97.94 302 ILE A N 1
ATOM 2298 C CA . ILE A 1 302 ? 11.133 16.844 15 1 97.94 302 ILE A CA 1
ATOM 2299 C C . ILE A 1 302 ? 9.836 16.859 14.195 1 97.94 302 ILE A C 1
ATOM 2301 O O . ILE A 1 302 ? 9.391 17.906 13.742 1 97.94 302 ILE A O 1
ATOM 2305 N N . ALA A 1 303 ? 9.219 15.695 14.016 1 98.19 303 ALA A N 1
ATOM 2306 C CA . ALA A 1 303 ? 7.977 15.656 13.258 1 98.19 303 ALA A CA 1
ATOM 2307 C C . ALA A 1 303 ? 6.902 16.516 13.914 1 98.19 303 ALA A C 1
ATOM 2309 O O . ALA A 1 303 ? 6.148 17.219 13.227 1 98.19 303 ALA A O 1
ATOM 2310 N N . THR A 1 304 ? 6.777 16.469 15.227 1 98.75 304 THR A N 1
ATOM 2311 C CA . THR A 1 304 ? 5.828 17.297 15.961 1 98.75 304 THR A CA 1
ATOM 2312 C C . THR A 1 304 ? 6.164 18.781 15.797 1 98.75 304 THR A C 1
ATOM 2314 O O . THR A 1 304 ? 5.277 19.609 15.57 1 98.75 304 THR A O 1
ATOM 2317 N N . ILE A 1 305 ? 7.43 19.109 15.891 1 98.88 305 ILE A N 1
ATOM 2318 C CA . ILE A 1 305 ? 7.906 20.484 15.758 1 98.88 305 ILE A CA 1
ATOM 2319 C C . ILE A 1 305 ? 7.582 21 14.359 1 98.88 305 ILE A C 1
ATOM 2321 O O . ILE A 1 305 ? 7.074 22.125 14.211 1 98.88 305 ILE A O 1
ATOM 2325 N N . LEU A 1 306 ? 7.812 20.141 13.352 1 98.56 306 LEU A N 1
ATOM 2326 C CA . LEU A 1 306 ? 7.531 20.547 11.977 1 98.56 306 LEU A CA 1
ATOM 2327 C C . LEU A 1 306 ? 6.027 20.641 11.742 1 98.56 306 LEU A C 1
ATOM 2329 O O . LEU A 1 306 ? 5.574 21.453 10.93 1 98.56 306 LEU A O 1
ATOM 2333 N N . SER A 1 307 ? 5.211 19.844 12.43 1 98.81 307 SER A N 1
ATOM 2334 C CA . SER A 1 307 ? 3.76 19.984 12.359 1 98.81 307 SER A CA 1
ATOM 2335 C C . SER A 1 307 ? 3.309 21.328 12.922 1 98.81 307 SER A C 1
ATOM 2337 O O . SER A 1 307 ? 2.377 21.938 12.398 1 98.81 307 SER A O 1
ATOM 2339 N N . ILE A 1 308 ? 3.957 21.766 13.93 1 98.81 308 ILE A N 1
ATOM 2340 C CA . ILE A 1 308 ? 3.652 23.062 14.516 1 98.81 308 ILE A CA 1
ATOM 2341 C C . ILE A 1 308 ? 4.012 24.172 13.531 1 98.81 308 ILE A C 1
ATOM 2343 O O . ILE A 1 308 ? 3.297 25.172 13.422 1 98.81 308 ILE A O 1
ATOM 2347 N N . ALA A 1 309 ? 5.129 24 12.797 1 98.69 309 ALA A N 1
ATOM 2348 C CA . ALA A 1 309 ? 5.441 24.953 11.727 1 98.69 309 ALA A CA 1
ATOM 2349 C C . ALA A 1 309 ? 4.301 25.031 10.719 1 98.69 309 ALA A C 1
ATOM 2351 O O . ALA A 1 309 ? 3.938 26.125 10.266 1 98.69 309 ALA A O 1
ATOM 2352 N N . MET A 1 310 ? 3.734 23.891 10.398 1 98.25 310 MET A N 1
ATOM 2353 C CA . MET A 1 310 ? 2.6 23.875 9.477 1 98.25 310 MET A CA 1
ATOM 2354 C C . MET A 1 310 ? 1.407 24.625 10.07 1 98.25 310 MET A C 1
ATOM 2356 O O . MET A 1 310 ? 0.687 25.312 9.359 1 98.25 310 MET A O 1
ATOM 2360 N N . MET A 1 311 ? 1.191 24.438 11.367 1 98.62 311 MET A N 1
ATOM 2361 C CA . MET A 1 311 ? 0.115 25.156 12.047 1 98.62 311 MET A CA 1
ATOM 2362 C C . MET A 1 311 ? 0.283 26.656 11.883 1 98.62 311 MET A C 1
ATOM 2364 O O . MET A 1 311 ? -0.668 27.359 11.539 1 98.62 311 MET A O 1
ATOM 2368 N N . LEU A 1 312 ? 1.497 27.156 12.133 1 98 312 LEU A N 1
ATOM 2369 C CA . LEU A 1 312 ? 1.779 28.578 12 1 98 312 LEU A CA 1
ATOM 2370 C C . LEU A 1 312 ? 1.483 29.062 10.586 1 98 312 LEU A C 1
ATOM 2372 O O . LEU A 1 312 ? 0.919 30.141 10.406 1 98 312 LEU A O 1
ATOM 2376 N N . ARG A 1 313 ? 1.797 28.266 9.664 1 96.44 313 ARG A N 1
ATOM 2377 C CA . ARG A 1 313 ? 1.602 28.609 8.258 1 96.44 313 ARG A CA 1
ATOM 2378 C C . ARG A 1 313 ? 0.12 28.625 7.898 1 96.44 313 ARG A C 1
ATOM 2380 O O . ARG A 1 313 ? -0.399 29.625 7.402 1 96.44 313 ARG A O 1
ATOM 2387 N N . TYR A 1 314 ? -0.576 27.547 8.195 1 96.56 314 TYR A N 1
ATOM 2388 C CA . TYR A 1 314 ? -1.902 27.344 7.621 1 96.56 314 TYR A CA 1
ATOM 2389 C C . TYR A 1 314 ? -2.975 27.969 8.5 1 96.56 314 TYR A C 1
ATOM 2391 O O . TYR A 1 314 ? -3.943 28.547 7.992 1 96.56 314 TYR A O 1
ATOM 2399 N N . SER A 1 315 ? -2.859 27.812 9.805 1 97.56 315 SER A N 1
ATOM 2400 C CA . SER A 1 315 ? -3.943 28.25 10.68 1 97.56 315 SER A CA 1
ATOM 2401 C C . SER A 1 315 ? -3.678 29.641 11.25 1 97.56 315 SER A C 1
ATOM 2403 O O . SER A 1 315 ? -4.609 30.359 11.602 1 97.56 315 SER A O 1
ATOM 2405 N N . CYS A 1 316 ? -2.381 30.047 11.336 1 96.12 316 CYS A N 1
ATOM 2406 C CA . CYS A 1 316 ? -2.064 31.328 11.984 1 96.12 316 CYS A CA 1
ATOM 2407 C C . CYS A 1 316 ? -1.652 32.375 10.953 1 96.12 316 CYS A C 1
ATOM 2409 O O . CYS A 1 316 ? -1.629 33.562 11.258 1 96.12 316 CYS A O 1
ATOM 2411 N N . GLY A 1 317 ? -1.354 31.969 9.719 1 94.81 317 GLY A N 1
ATOM 2412 C CA . GLY A 1 317 ? -0.917 32.906 8.688 1 94.81 317 GLY A CA 1
ATOM 2413 C C . GLY A 1 317 ? 0.466 33.469 8.945 1 94.81 317 GLY A C 1
ATOM 2414 O O . GLY A 1 317 ? 0.764 34.594 8.547 1 94.81 317 GLY A O 1
ATOM 2415 N N . LEU A 1 318 ? 1.231 32.781 9.711 1 95.75 318 LEU A N 1
ATOM 2416 C CA . LEU A 1 318 ? 2.553 33.219 10.125 1 95.75 318 LEU A CA 1
ATOM 2417 C C . LEU A 1 318 ? 3.648 32.5 9.359 1 95.75 318 LEU A C 1
ATOM 2419 O O . LEU A 1 318 ? 4.402 31.703 9.953 1 95.75 318 LEU A O 1
ATOM 2423 N N . GLU A 1 319 ? 3.842 32.812 8.133 1 96 319 GLU A N 1
ATOM 2424 C CA . GLU A 1 319 ? 4.766 32.125 7.238 1 96 319 GLU A CA 1
ATOM 2425 C C . GLU A 1 319 ? 6.215 32.312 7.688 1 96 319 GLU A C 1
ATOM 2427 O O . GLU A 1 319 ? 7.012 31.359 7.633 1 96 319 GLU A O 1
ATOM 2432 N N . THR A 1 320 ? 6.562 33.5 8.07 1 97.31 320 THR A N 1
ATOM 2433 C CA . THR A 1 320 ? 7.926 33.812 8.508 1 97.31 320 THR A CA 1
ATOM 2434 C C . THR A 1 320 ? 8.312 32.938 9.695 1 97.31 320 THR A C 1
ATOM 2436 O O . THR A 1 320 ? 9.406 32.344 9.719 1 97.31 320 THR A O 1
ATOM 2439 N N . GLU A 1 321 ? 7.426 32.875 10.695 1 97.81 321 GLU A N 1
ATOM 2440 C CA . GLU A 1 321 ? 7.648 32.062 11.883 1 97.81 321 GLU A CA 1
ATOM 2441 C C . GLU A 1 321 ? 7.77 30.578 11.531 1 97.81 321 GLU A C 1
ATOM 2443 O O . GLU A 1 321 ? 8.633 29.875 12.062 1 97.81 321 GLU A O 1
ATOM 2448 N N . ALA A 1 322 ? 6.883 30.062 10.648 1 98.06 322 ALA A N 1
ATOM 2449 C CA . ALA A 1 322 ? 6.922 28.688 10.188 1 98.06 322 ALA A CA 1
ATOM 2450 C C . ALA A 1 322 ? 8.266 28.359 9.531 1 98.06 322 ALA A C 1
ATOM 2452 O O . ALA A 1 322 ? 8.891 27.344 9.859 1 98.06 322 ALA A O 1
ATOM 2453 N N . ALA A 1 323 ? 8.711 29.219 8.648 1 97.81 323 ALA A N 1
ATOM 2454 C CA . ALA A 1 323 ? 9.969 29.031 7.93 1 97.81 323 ALA A CA 1
ATOM 2455 C C . ALA A 1 323 ? 11.156 29.031 8.891 1 97.81 323 ALA A C 1
ATOM 2457 O O . ALA A 1 323 ? 12.141 28.312 8.672 1 97.81 323 ALA A O 1
ATOM 2458 N N . GLU A 1 324 ? 11.047 29.844 9.891 1 98.19 324 GLU A N 1
ATOM 2459 C CA . GLU A 1 324 ? 12.117 29.906 10.883 1 98.19 324 GLU A CA 1
ATOM 2460 C C . GLU A 1 324 ? 12.273 28.562 11.602 1 98.19 324 GLU A C 1
ATOM 2462 O O . GLU A 1 324 ? 13.398 28.125 11.875 1 98.19 324 GLU A O 1
ATOM 2467 N N . ILE A 1 325 ? 11.188 27.938 11.992 1 98.69 325 ILE A N 1
ATOM 2468 C CA . ILE A 1 325 ? 11.242 26.641 12.641 1 98.69 325 ILE A CA 1
ATOM 2469 C C . ILE A 1 325 ? 11.891 25.625 11.711 1 98.69 325 ILE A C 1
ATOM 2471 O O . ILE A 1 325 ? 12.773 24.875 12.125 1 98.69 325 ILE A O 1
ATOM 2475 N N . GLU A 1 326 ? 11.438 25.578 10.461 1 97.69 326 GLU A N 1
ATOM 2476 C CA . GLU A 1 326 ? 12.008 24.656 9.477 1 97.69 326 GLU A CA 1
ATOM 2477 C C . GLU A 1 326 ? 13.508 24.859 9.328 1 97.69 326 GLU A C 1
ATOM 2479 O O . GLU A 1 326 ? 14.273 23.906 9.297 1 97.69 326 GLU A O 1
ATOM 2484 N N . ALA A 1 327 ? 13.922 26.109 9.25 1 97.38 327 ALA A N 1
ATOM 2485 C CA . ALA A 1 327 ? 15.344 26.453 9.117 1 97.38 327 ALA A CA 1
ATOM 2486 C C . ALA A 1 327 ? 16.125 26 10.352 1 97.38 327 ALA A C 1
ATOM 2488 O O . ALA A 1 327 ? 17.266 25.531 10.234 1 97.38 327 ALA A O 1
ATOM 2489 N N . ALA A 1 328 ? 15.547 26.234 11.5 1 98.5 328 ALA A N 1
ATOM 2490 C CA . ALA A 1 328 ? 16.188 25.828 12.75 1 98.5 328 ALA A CA 1
ATOM 2491 C C . ALA A 1 328 ? 16.406 24.312 12.789 1 98.5 328 ALA A C 1
ATOM 2493 O O . ALA A 1 328 ? 17.469 23.844 13.203 1 98.5 328 ALA A O 1
ATOM 2494 N N . VAL A 1 329 ? 15.414 23.531 12.383 1 97.62 329 VAL A N 1
ATOM 2495 C CA . VAL A 1 329 ? 15.531 22.078 12.32 1 97.62 329 VAL A CA 1
ATOM 2496 C C . VAL A 1 329 ? 16.656 21.688 11.367 1 97.62 329 VAL A C 1
ATOM 2498 O O . VAL A 1 329 ? 17.516 20.875 11.711 1 97.62 329 VAL A O 1
ATOM 2501 N N . ASP A 1 330 ? 16.656 22.328 10.203 1 95.69 330 ASP A N 1
ATOM 2502 C CA . ASP A 1 330 ? 17.688 22.031 9.211 1 95.69 330 ASP A CA 1
ATOM 2503 C C . ASP A 1 330 ? 19.078 22.312 9.766 1 95.69 330 ASP A C 1
ATOM 2505 O O . ASP A 1 330 ? 20.016 21.547 9.539 1 95.69 330 ASP A O 1
ATOM 2509 N N . LYS A 1 331 ? 19.219 23.406 10.445 1 96.94 331 LYS A N 1
ATOM 2510 C CA . LYS A 1 331 ? 20.5 23.797 11.008 1 96.94 331 LYS A CA 1
ATOM 2511 C C . LYS A 1 331 ? 20.984 22.797 12.055 1 96.94 331 LYS A C 1
ATOM 2513 O O . LYS A 1 331 ? 22.172 22.453 12.094 1 96.94 331 LYS A O 1
ATOM 2518 N N . VAL A 1 332 ? 20.109 22.359 12.891 1 97.5 332 VAL A N 1
ATOM 2519 C CA . VAL A 1 332 ? 20.453 21.406 13.938 1 97.5 332 VAL A CA 1
ATOM 2520 C C . VAL A 1 332 ? 20.906 20.094 13.305 1 97.5 332 VAL A C 1
ATOM 2522 O O . VAL A 1 332 ? 21.906 19.5 13.727 1 97.5 332 VAL A O 1
ATOM 2525 N N . LEU A 1 333 ? 20.203 19.641 12.297 1 94.88 333 LEU A N 1
ATOM 2526 C CA . LEU A 1 333 ? 20.547 18.406 11.602 1 94.88 333 LEU A CA 1
ATOM 2527 C C . LEU A 1 333 ? 21.875 18.547 10.859 1 94.88 333 LEU A C 1
ATOM 2529 O O . LEU A 1 333 ? 22.703 17.641 10.883 1 94.88 333 LEU A O 1
ATOM 2533 N N . ALA A 1 334 ? 22.047 19.703 10.242 1 94.5 334 ALA A N 1
ATOM 2534 C CA . ALA A 1 334 ? 23.281 19.969 9.508 1 94.5 334 ALA A CA 1
ATOM 2535 C C . ALA A 1 334 ? 24.484 20 10.438 1 94.5 334 ALA A C 1
ATOM 2537 O O . ALA A 1 334 ? 25.594 19.656 10.039 1 94.5 334 ALA A O 1
ATOM 2538 N N . ALA A 1 335 ? 24.25 20.391 11.672 1 96.62 335 ALA A N 1
ATOM 2539 C CA . ALA A 1 335 ? 25.312 20.469 12.672 1 96.62 335 ALA A CA 1
ATOM 2540 C C . ALA A 1 335 ? 25.656 19.078 13.203 1 96.62 335 ALA A C 1
ATOM 2542 O O . ALA A 1 335 ? 26.609 18.922 13.977 1 96.62 335 ALA A O 1
ATOM 2543 N N . GLY A 1 336 ? 24.859 18.062 12.836 1 95.5 336 GLY A N 1
ATOM 2544 C CA . GLY A 1 336 ? 25.219 16.703 13.148 1 95.5 336 GLY A CA 1
ATOM 2545 C C . GLY A 1 336 ? 24.5 16.156 14.367 1 95.5 336 GLY A C 1
ATOM 2546 O O . GLY A 1 336 ? 24.844 15.094 14.891 1 95.5 336 GLY A O 1
ATOM 2547 N N . TYR A 1 337 ? 23.562 16.875 14.914 1 97.19 337 TYR A N 1
ATOM 2548 C CA . TYR A 1 337 ? 22.766 16.359 16.031 1 97.19 337 TYR A CA 1
ATOM 2549 C C . TYR A 1 337 ? 21.688 15.398 15.531 1 97.19 337 TYR A C 1
ATOM 2551 O O . TYR A 1 337 ? 21.094 15.602 14.469 1 97.19 337 TYR A O 1
ATOM 2559 N N . ALA A 1 338 ? 21.484 14.281 16.234 1 96.25 338 ALA A N 1
ATOM 2560 C CA . ALA A 1 338 ? 20.516 13.289 15.797 1 96.25 338 ALA A CA 1
ATOM 2561 C C . ALA A 1 338 ? 19.953 12.523 16.984 1 96.25 338 ALA A C 1
ATOM 2563 O O . ALA A 1 338 ? 20.656 12.234 17.953 1 96.25 338 ALA A O 1
ATOM 2564 N N . THR A 1 339 ? 18.656 12.32 17 1 97.12 339 THR A N 1
ATOM 2565 C CA . THR A 1 339 ? 18.094 11.297 17.859 1 97.12 339 THR A CA 1
ATOM 2566 C C . THR A 1 339 ? 18.422 9.898 17.328 1 97.12 339 THR A C 1
ATOM 2568 O O . THR A 1 339 ? 18.984 9.758 16.234 1 97.12 339 THR A O 1
ATOM 2571 N N . ILE A 1 340 ? 18.109 8.898 18.109 1 95.69 340 ILE A N 1
ATOM 2572 C CA . ILE A 1 340 ? 18.578 7.547 17.844 1 95.69 340 ILE A CA 1
ATOM 2573 C C . ILE A 1 340 ? 18.016 7.047 16.516 1 95.69 340 ILE A C 1
ATOM 2575 O O . ILE A 1 340 ? 18.688 6.297 15.797 1 95.69 340 ILE A O 1
ATOM 2579 N N . ASP A 1 341 ? 16.922 7.422 16.094 1 93 341 ASP A N 1
ATOM 2580 C CA . ASP A 1 341 ? 16.25 6.887 14.914 1 93 341 ASP A CA 1
ATOM 2581 C C . ASP A 1 341 ? 16.922 7.379 13.633 1 93 341 ASP A C 1
ATOM 2583 O O . ASP A 1 341 ? 16.812 6.746 12.586 1 93 341 ASP A O 1
ATOM 2587 N N . ILE A 1 342 ? 17.609 8.461 13.719 1 93 342 ILE A N 1
ATOM 2588 C CA . ILE A 1 342 ? 18.266 8.992 12.531 1 93 342 ILE A CA 1
ATOM 2589 C C . ILE A 1 342 ? 19.766 9.109 12.773 1 93 342 ILE A C 1
ATOM 2591 O O . ILE A 1 342 ? 20.469 9.828 12.055 1 93 342 ILE A O 1
ATOM 2595 N N . PHE A 1 343 ? 20.234 8.445 13.781 1 93.06 343 PHE A N 1
ATOM 2596 C CA . PHE A 1 343 ? 21.625 8.547 14.195 1 93.06 343 PHE A CA 1
ATOM 2597 C C . PHE A 1 343 ? 22.531 7.812 13.211 1 93.06 343 PHE A C 1
ATOM 2599 O O . PHE A 1 343 ? 22.203 6.727 12.742 1 93.06 343 PHE A O 1
ATOM 2606 N N . LYS A 1 344 ? 23.625 8.383 12.859 1 88.62 344 LYS A N 1
ATOM 2607 C CA . LYS A 1 344 ? 24.719 7.77 12.125 1 88.62 344 LYS A CA 1
ATOM 2608 C C . LYS A 1 344 ? 26.062 8.078 12.781 1 88.62 344 LYS A C 1
ATOM 2610 O O . LYS A 1 344 ? 26.156 8.992 13.602 1 88.62 344 LYS A O 1
ATOM 2615 N N . GLU A 1 345 ? 27.016 7.258 12.32 1 89.94 345 GLU A N 1
ATOM 2616 C CA . GLU A 1 345 ? 28.344 7.5 12.859 1 89.94 345 GLU A CA 1
ATOM 2617 C C . GLU A 1 345 ? 28.797 8.93 12.586 1 89.94 345 GLU A C 1
ATOM 2619 O O . GLU A 1 345 ? 28.625 9.445 11.484 1 89.94 345 GLU A O 1
ATOM 2624 N N . GLY A 1 346 ? 29.266 9.586 13.578 1 91.81 346 GLY A N 1
ATOM 2625 C CA . GLY A 1 346 ? 29.734 10.961 13.43 1 91.81 346 GLY A CA 1
ATOM 2626 C C . GLY A 1 346 ? 28.781 11.977 14.023 1 91.81 346 GLY A C 1
ATOM 2627 O O . GLY A 1 346 ? 29.156 13.109 14.305 1 91.81 346 GLY A O 1
ATOM 2628 N N . ASN A 1 347 ? 27.531 11.586 14.25 1 94.69 347 ASN A N 1
ATOM 2629 C CA . ASN A 1 347 ? 26.547 12.484 14.844 1 94.69 347 ASN A CA 1
ATOM 2630 C C . ASN A 1 347 ? 26.734 12.609 16.359 1 94.69 347 ASN A C 1
ATOM 2632 O O . ASN A 1 347 ? 27.422 11.789 16.969 1 94.69 347 ASN A O 1
ATOM 2636 N N . THR A 1 348 ? 26.266 13.688 16.875 1 97.62 348 THR A N 1
ATOM 2637 C CA . THR A 1 348 ? 26.047 13.805 18.312 1 97.62 348 THR A CA 1
ATOM 2638 C C . THR A 1 348 ? 24.625 13.367 18.672 1 97.62 348 THR A C 1
ATOM 2640 O O . THR A 1 348 ? 23.656 13.977 18.234 1 97.62 348 THR A O 1
ATOM 2643 N N . LYS A 1 349 ? 24.578 12.359 19.453 1 97.56 349 LYS A N 1
ATOM 2644 C CA . LYS A 1 349 ? 23.281 11.805 19.844 1 97.56 349 LYS A CA 1
ATOM 2645 C C . LYS A 1 349 ? 22.609 12.672 20.891 1 97.56 349 LYS A C 1
ATOM 2647 O O . LYS A 1 349 ? 23.219 13.023 21.906 1 97.56 349 LYS A O 1
ATOM 2652 N N . LEU A 1 350 ? 21.359 13.055 20.641 1 98.25 350 LEU A N 1
ATOM 2653 C CA . LEU A 1 350 ? 20.547 13.812 21.578 1 98.25 350 LEU A CA 1
ATOM 2654 C C . LEU A 1 350 ? 19.281 13.031 21.969 1 98.25 350 LEU A C 1
ATOM 2656 O O . LEU A 1 350 ? 18.734 12.297 21.141 1 98.25 350 LEU A O 1
ATOM 2660 N N . GLY A 1 351 ? 18.828 13.211 23.156 1 98.5 351 GLY A N 1
ATOM 2661 C CA . GLY A 1 351 ? 17.516 12.742 23.547 1 98.5 351 GLY A CA 1
ATOM 2662 C C . GLY A 1 351 ? 16.391 13.648 23.078 1 98.5 351 GLY A C 1
ATOM 2663 O O . GLY A 1 351 ? 16.641 14.648 22.406 1 98.5 351 GLY A O 1
ATOM 2664 N N . THR A 1 352 ? 15.188 13.234 23.422 1 98.62 352 THR A N 1
ATOM 2665 C CA . THR A 1 352 ? 14 13.984 23.016 1 98.62 352 THR A CA 1
ATOM 2666 C C . THR A 1 352 ? 14.078 15.422 23.5 1 98.62 352 THR A C 1
ATOM 2668 O O . THR A 1 352 ? 13.93 16.359 22.719 1 98.62 352 THR A O 1
ATOM 2671 N N . ALA A 1 353 ? 14.312 15.594 24.781 1 98.75 353 ALA A N 1
ATOM 2672 C CA . ALA A 1 353 ? 14.305 16.922 25.406 1 98.75 353 ALA A CA 1
ATOM 2673 C C . ALA A 1 353 ? 15.453 17.781 24.891 1 98.75 353 ALA A C 1
ATOM 2675 O O . ALA A 1 353 ? 15.281 18.969 24.656 1 98.75 353 ALA A O 1
ATOM 2676 N N . GLU A 1 354 ? 16.609 17.156 24.719 1 98.75 354 GLU A N 1
ATOM 2677 C CA . GLU A 1 354 ? 17.797 17.875 24.25 1 98.75 354 GLU A CA 1
ATOM 2678 C C . GLU A 1 354 ? 17.625 18.328 22.812 1 98.75 354 GLU A C 1
ATOM 2680 O O . GLU A 1 354 ? 18.078 19.406 22.438 1 98.75 354 GLU A O 1
ATOM 2685 N N . MET A 1 355 ? 17.031 17.547 22 1 98.75 355 MET A N 1
ATOM 2686 C CA . MET A 1 355 ? 16.766 17.922 20.609 1 98.75 355 MET A CA 1
ATOM 2687 C C . MET A 1 355 ? 15.859 19.156 20.547 1 98.75 355 MET A C 1
ATOM 2689 O O . MET A 1 355 ? 16.156 20.109 19.828 1 98.75 355 MET A O 1
ATOM 2693 N N . GLY A 1 356 ? 14.734 19.109 21.297 1 98.75 356 GLY A N 1
ATOM 2694 C CA . GLY A 1 356 ? 13.859 20.266 21.359 1 98.75 356 GLY A CA 1
ATOM 2695 C C . GLY A 1 356 ? 14.57 21.531 21.828 1 98.75 356 GLY A C 1
ATOM 2696 O O . GLY A 1 356 ? 14.359 22.609 21.266 1 98.75 356 GLY A O 1
ATOM 2697 N N . SER A 1 357 ? 15.406 21.359 22.828 1 98.75 357 SER A N 1
ATOM 2698 C CA . SER A 1 357 ? 16.141 22.5 23.359 1 98.75 357 SER A CA 1
ATOM 2699 C C . SER A 1 357 ? 17.109 23.078 22.328 1 98.75 357 SER A C 1
ATOM 2701 O O . SER A 1 357 ? 17.266 24.297 22.219 1 98.75 357 SER A O 1
ATOM 2703 N N . GLN A 1 358 ? 17.75 22.172 21.625 1 98.56 358 GLN A N 1
ATOM 2704 C CA . GLN A 1 358 ? 18.703 22.625 20.609 1 98.56 358 GLN A CA 1
ATOM 2705 C C . GLN A 1 358 ? 18.016 23.422 19.516 1 98.56 358 GLN A C 1
ATOM 2707 O O . GLN A 1 358 ? 18.531 24.438 19.047 1 98.56 358 GLN A O 1
ATOM 2712 N N . ILE A 1 359 ? 16.891 22.984 19.094 1 98.75 359 ILE A N 1
ATOM 2713 C CA . ILE A 1 359 ? 16.125 23.672 18.047 1 98.75 359 ILE A CA 1
ATOM 2714 C C . ILE A 1 359 ? 15.633 25.016 18.578 1 98.75 359 ILE A C 1
ATOM 2716 O O . ILE A 1 359 ? 15.742 26.031 17.891 1 98.75 359 ILE A O 1
ATOM 2720 N N . ALA A 1 360 ? 15.086 25.031 19.797 1 98.75 360 ALA A N 1
ATOM 2721 C CA . ALA A 1 360 ? 14.602 26.25 20.422 1 98.75 360 ALA A CA 1
ATOM 2722 C C . ALA A 1 360 ? 15.734 27.281 20.578 1 98.75 360 ALA A C 1
ATOM 2724 O O . ALA A 1 360 ? 15.516 28.484 20.406 1 98.75 360 ALA A O 1
ATOM 2725 N N . LYS A 1 361 ? 16.906 26.797 20.875 1 98.19 361 LYS A N 1
ATOM 2726 C CA . LYS A 1 361 ? 18.062 27.656 21.062 1 98.19 361 LYS A CA 1
ATOM 2727 C C . LYS A 1 361 ? 18.422 28.375 19.766 1 98.19 361 LYS A C 1
ATOM 2729 O O . LYS A 1 361 ? 18.766 29.562 19.781 1 98.19 361 LYS A O 1
ATOM 2734 N N . ILE A 1 362 ? 18.391 27.641 18.672 1 97.69 362 ILE A N 1
ATOM 2735 C CA . ILE A 1 362 ? 18.703 28.219 17.359 1 97.69 362 ILE A CA 1
ATOM 2736 C C . ILE A 1 362 ? 17.719 29.359 17.062 1 97.69 362 ILE A C 1
ATOM 2738 O O . ILE A 1 362 ? 18.094 30.375 16.484 1 97.69 362 ILE A O 1
ATOM 2742 N N . ILE A 1 363 ? 16.484 29.219 17.484 1 97.5 363 ILE A N 1
ATOM 2743 C CA . ILE A 1 363 ? 15.438 30.203 17.219 1 97.5 363 ILE A CA 1
ATOM 2744 C C . ILE A 1 363 ? 15.633 31.422 18.109 1 97.5 363 ILE A C 1
ATOM 2746 O O . ILE A 1 363 ? 15.547 32.562 17.656 1 97.5 363 ILE A O 1
ATOM 2750 N N . GLY A 1 364 ? 15.883 31.172 19.406 1 91.69 364 GLY A N 1
ATOM 2751 C CA . GLY A 1 364 ? 16.031 32.25 20.375 1 91.69 364 GLY A CA 1
ATOM 2752 C C . GLY A 1 364 ? 17.359 32.969 20.234 1 91.69 364 GLY A C 1
ATOM 2753 O O . GLY A 1 364 ? 17.531 34.062 20.812 1 91.69 364 GLY A O 1
ATOM 2754 N N . GLY A 1 365 ? 18.359 32.656 19.5 1 83.31 365 GLY A N 1
ATOM 2755 C CA . GLY A 1 365 ? 19.672 33.25 19.391 1 83.31 365 GLY A CA 1
ATOM 2756 C C . GLY A 1 365 ? 20.641 32.812 20.469 1 83.31 365 GLY A C 1
ATOM 2757 O O . GLY A 1 365 ? 20.25 32.656 21.641 1 83.31 365 GLY A O 1
ATOM 2758 N N . MET B 1 1 ? 3.281 -38.531 -18.344 1 74.12 1 MET B N 1
ATOM 2759 C CA . MET B 1 1 ? 1.92 -38.188 -17.953 1 74.12 1 MET B CA 1
ATOM 2760 C C . MET B 1 1 ? 1.35 -37.125 -18.891 1 74.12 1 MET B C 1
ATOM 2762 O O . MET B 1 1 ? 2.092 -36.281 -19.422 1 74.12 1 MET B O 1
ATOM 2766 N N . ASP B 1 2 ? 0.103 -37.25 -19.047 1 89.56 2 ASP B N 1
ATOM 2767 C CA . ASP B 1 2 ? -0.573 -36.375 -19.984 1 89.56 2 ASP B CA 1
ATOM 2768 C C . ASP B 1 2 ? -1.358 -35.281 -19.25 1 89.56 2 ASP B C 1
ATOM 2770 O O . ASP B 1 2 ? -2.123 -35.594 -18.328 1 89.56 2 ASP B O 1
ATOM 2774 N N . PHE B 1 3 ? -0.969 -34.062 -19.516 1 95.69 3 PHE B N 1
ATOM 2775 C CA . PHE B 1 3 ? -1.648 -32.906 -18.906 1 95.69 3 PHE B CA 1
ATOM 2776 C C . PHE B 1 3 ? -2.283 -32.031 -19.969 1 95.69 3 PHE B C 1
ATOM 2778 O O . PHE B 1 3 ? -1.694 -31.797 -21.031 1 95.69 3 PHE B O 1
ATOM 2785 N N . LYS B 1 4 ? -3.479 -31.578 -19.703 1 98 4 LYS B N 1
ATOM 2786 C CA . LYS B 1 4 ? -4.168 -30.625 -20.562 1 98 4 LYS B CA 1
ATOM 2787 C C . LYS B 1 4 ? -4.074 -29.219 -20 1 98 4 LYS B C 1
ATOM 2789 O O . LYS B 1 4 ? -4.535 -28.953 -18.891 1 98 4 LYS B O 1
ATOM 2794 N N . LEU B 1 5 ? -3.504 -28.328 -20.766 1 98.62 5 LEU B N 1
ATOM 2795 C CA . LEU B 1 5 ? -3.301 -26.953 -20.297 1 98.62 5 LEU B CA 1
ATOM 2796 C C . LEU B 1 5 ? -4.07 -25.969 -21.172 1 98.62 5 LEU B C 1
ATOM 2798 O O . LEU B 1 5 ? -4.113 -26.125 -22.406 1 98.62 5 LEU B O 1
ATOM 2802 N N . THR B 1 6 ? -4.758 -25.047 -20.578 1 98.88 6 THR B N 1
ATOM 2803 C CA . THR B 1 6 ? -5.238 -23.875 -21.297 1 98.88 6 THR B CA 1
ATOM 2804 C C . THR B 1 6 ? -4.238 -22.734 -21.188 1 98.88 6 THR B C 1
ATOM 2806 O O . THR B 1 6 ? -3.795 -22.391 -20.094 1 98.88 6 THR B O 1
ATOM 2809 N N . VAL B 1 7 ? -3.859 -22.203 -22.328 1 98.88 7 VAL B N 1
ATOM 2810 C CA . VAL B 1 7 ? -2.855 -21.156 -22.438 1 98.88 7 VAL B CA 1
ATOM 2811 C C . VAL B 1 7 ? -3.521 -19.844 -22.844 1 98.88 7 VAL B C 1
ATOM 2813 O O . VAL B 1 7 ? -4.191 -19.781 -23.875 1 98.88 7 VAL B O 1
ATOM 2816 N N . LEU B 1 8 ? -3.354 -18.797 -22 1 98.88 8 LEU B N 1
ATOM 2817 C CA . LEU B 1 8 ? -3.889 -17.469 -22.219 1 98.88 8 LEU B CA 1
ATOM 2818 C C . LEU B 1 8 ? -2.768 -16.438 -22.297 1 98.88 8 LEU B C 1
ATOM 2820 O O . LEU B 1 8 ? -2.436 -15.797 -21.297 1 98.88 8 LEU B O 1
ATOM 2824 N N . PRO B 1 9 ? -2.242 -16.188 -23.453 1 98.62 9 PRO B N 1
ATOM 2825 C CA . PRO B 1 9 ? -1.109 -15.266 -23.562 1 98.62 9 PRO B CA 1
ATOM 2826 C C . PRO B 1 9 ? -1.478 -13.836 -23.188 1 98.62 9 PRO B C 1
ATOM 2828 O O . PRO B 1 9 ? -0.661 -13.117 -22.609 1 98.62 9 PRO B O 1
ATOM 2831 N N . GLY B 1 10 ? -2.678 -13.406 -23.578 1 98.19 10 GLY B N 1
ATOM 2832 C CA . GLY B 1 10 ? -3.201 -12.117 -23.156 1 98.19 10 GLY B CA 1
ATOM 2833 C C . GLY B 1 10 ? -2.582 -10.945 -23.891 1 98.19 10 GLY B C 1
ATOM 2834 O O . GLY B 1 10 ? -2.426 -10.992 -25.125 1 98.19 10 GLY B O 1
ATOM 2835 N N . ASP B 1 11 ? -2.283 -9.922 -23.281 1 98.44 11 ASP B N 1
ATOM 2836 C CA . ASP B 1 11 ? -1.992 -8.609 -23.859 1 98.44 11 ASP B CA 1
ATOM 2837 C C . ASP B 1 11 ? -0.51 -8.266 -23.719 1 98.44 11 ASP B C 1
ATOM 2839 O O . ASP B 1 11 ? 0.202 -8.867 -22.922 1 98.44 11 ASP B O 1
ATOM 2843 N N . GLY B 1 12 ? -0.016 -7.297 -24.531 1 98.06 12 GLY B N 1
ATOM 2844 C CA . GLY B 1 12 ? 1.313 -6.723 -24.391 1 98.06 12 GLY B CA 1
ATOM 2845 C C . GLY B 1 12 ? 2.424 -7.738 -24.594 1 98.06 12 GLY B C 1
ATOM 2846 O O . GLY B 1 12 ? 2.465 -8.43 -25.609 1 98.06 12 GLY B O 1
ATOM 2847 N N . ILE B 1 13 ? 3.229 -7.855 -23.562 1 98.56 13 ILE B N 1
ATOM 2848 C CA . ILE B 1 13 ? 4.379 -8.75 -23.656 1 98.56 13 ILE B CA 1
ATOM 2849 C C . ILE B 1 13 ? 3.93 -10.195 -23.453 1 98.56 13 ILE B C 1
ATOM 2851 O O . ILE B 1 13 ? 4.734 -11.125 -23.562 1 98.56 13 ILE B O 1
ATOM 2855 N N . GLY B 1 14 ? 2.66 -10.391 -23.172 1 98.5 14 GLY B N 1
ATOM 2856 C CA . GLY B 1 14 ? 2.135 -11.695 -22.812 1 98.5 14 GLY B CA 1
ATOM 2857 C C . GLY B 1 14 ? 2.516 -12.789 -23.797 1 98.5 14 GLY B C 1
ATOM 2858 O O . GLY B 1 14 ? 3.111 -13.797 -23.406 1 98.5 14 GLY B O 1
ATOM 2859 N N . PRO B 1 15 ? 2.203 -12.594 -25.047 1 98.5 15 PRO B N 1
ATOM 2860 C CA . PRO B 1 15 ? 2.531 -13.617 -26.047 1 98.5 15 PRO B CA 1
ATOM 2861 C C . PRO B 1 15 ? 4.02 -13.953 -26.078 1 98.5 15 PRO B C 1
ATOM 2863 O O . PRO B 1 15 ? 4.383 -15.133 -26.172 1 98.5 15 PRO B O 1
ATOM 2866 N N . GLU B 1 16 ? 4.895 -13 -25.891 1 98.56 16 GLU B N 1
ATOM 2867 C CA . GLU B 1 16 ? 6.336 -13.234 -25.969 1 98.56 16 GLU B CA 1
ATOM 2868 C C . GLU B 1 16 ? 6.824 -14.047 -24.766 1 98.56 16 GLU B C 1
ATOM 2870 O O . GLU B 1 16 ? 7.555 -15.023 -24.938 1 98.56 16 GLU B O 1
ATOM 2875 N N . VAL B 1 17 ? 6.41 -13.672 -23.594 1 98.69 17 VAL B N 1
ATOM 2876 C CA . VAL B 1 17 ? 6.926 -14.344 -22.406 1 98.69 17 VAL B CA 1
ATOM 2877 C C . VAL B 1 17 ? 6.289 -15.727 -22.281 1 98.69 17 VAL B C 1
ATOM 2879 O O . VAL B 1 17 ? 6.93 -16.672 -21.812 1 98.69 17 VAL B O 1
ATOM 2882 N N . MET B 1 18 ? 5.035 -15.875 -22.75 1 98.88 18 MET B N 1
ATOM 2883 C CA . MET B 1 18 ? 4.391 -17.188 -22.734 1 98.88 18 MET B CA 1
ATOM 2884 C C . MET B 1 18 ? 5.125 -18.156 -23.656 1 98.88 18 MET B C 1
ATOM 2886 O O . MET B 1 18 ? 5.344 -19.312 -23.297 1 98.88 18 MET B O 1
ATOM 2890 N N . ALA B 1 19 ? 5.496 -17.703 -24.828 1 98.75 19 ALA B N 1
ATOM 2891 C CA . ALA B 1 19 ? 6.227 -18.562 -25.766 1 98.75 19 ALA B CA 1
ATOM 2892 C C . ALA B 1 19 ? 7.488 -19.125 -25.125 1 98.75 19 ALA B C 1
ATOM 2894 O O . ALA B 1 19 ? 7.789 -20.312 -25.281 1 98.75 19 ALA B O 1
ATOM 2895 N N . GLU B 1 20 ? 8.18 -18.266 -24.406 1 98.81 20 GLU B N 1
ATOM 2896 C CA . GLU B 1 20 ? 9.406 -18.703 -23.75 1 98.81 20 GLU B CA 1
ATOM 2897 C C . GLU B 1 20 ? 9.102 -19.641 -22.578 1 98.81 20 GLU B C 1
ATOM 2899 O O . GLU B 1 20 ? 9.859 -20.578 -22.312 1 98.81 20 GLU B O 1
ATOM 2904 N N . GLY B 1 21 ? 8.031 -19.328 -21.844 1 98.81 21 GLY B N 1
ATOM 2905 C CA . GLY B 1 21 ? 7.602 -20.266 -20.812 1 98.81 21 GLY B CA 1
ATOM 2906 C C . GLY B 1 21 ? 7.312 -21.656 -21.328 1 98.81 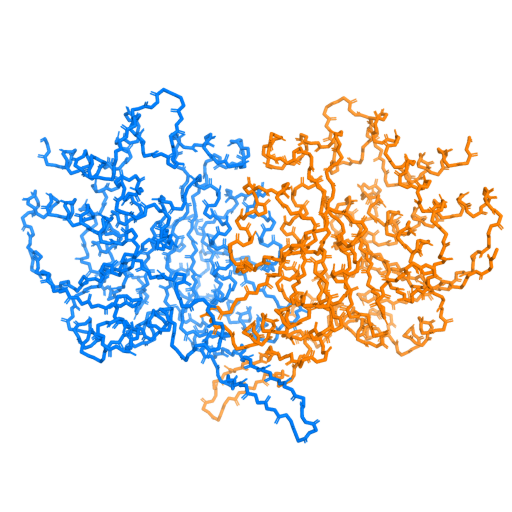21 GLY B C 1
ATOM 2907 O O . GLY B 1 21 ? 7.754 -22.641 -20.75 1 98.81 21 GLY B O 1
ATOM 2908 N N . LEU B 1 22 ? 6.586 -21.734 -22.438 1 98.75 22 LEU B N 1
ATOM 2909 C CA . LEU B 1 22 ? 6.23 -23.016 -23.031 1 98.75 22 LEU B CA 1
ATOM 2910 C C . LEU B 1 22 ? 7.469 -23.719 -23.594 1 98.75 22 LEU B C 1
ATOM 2912 O O . LEU B 1 22 ? 7.559 -24.938 -23.562 1 98.75 22 LEU B O 1
ATOM 2916 N N . LYS B 1 23 ? 8.414 -22.906 -24.125 1 98.69 23 LYS B N 1
ATOM 2917 C CA . LYS B 1 23 ? 9.688 -23.453 -24.578 1 98.69 23 LYS B CA 1
ATOM 2918 C C . LYS B 1 23 ? 10.391 -24.219 -23.469 1 98.69 23 LYS B C 1
ATOM 2920 O O . LYS B 1 23 ? 10.844 -25.344 -23.656 1 98.69 23 LYS B O 1
ATOM 2925 N N . VAL B 1 24 ? 10.477 -23.625 -22.328 1 98.81 24 VAL B N 1
ATOM 2926 C CA . VAL B 1 24 ? 11.125 -24.234 -21.156 1 98.81 24 VAL B CA 1
ATOM 2927 C C . VAL B 1 24 ? 10.32 -25.438 -20.688 1 98.81 24 VAL B C 1
ATOM 2929 O O . VAL B 1 24 ? 10.891 -26.469 -20.344 1 98.81 24 VAL B O 1
ATOM 2932 N N . LEU B 1 25 ? 8.961 -25.328 -20.641 1 98.69 25 LEU B N 1
ATOM 2933 C CA . LEU B 1 25 ? 8.102 -26.438 -20.266 1 98.69 25 LEU B CA 1
ATOM 2934 C C . LEU B 1 25 ? 8.328 -27.641 -21.172 1 98.69 25 LEU B C 1
ATOM 2936 O O . LEU B 1 25 ? 8.406 -28.781 -20.703 1 98.69 25 LEU B O 1
ATOM 2940 N N . ASN B 1 26 ? 8.422 -27.375 -22.453 1 98.25 26 ASN B N 1
ATOM 2941 C CA . ASN B 1 26 ? 8.633 -28.438 -23.422 1 98.25 26 ASN B CA 1
ATOM 2942 C C . ASN B 1 26 ? 9.984 -29.109 -23.219 1 98.25 26 ASN B C 1
ATOM 2944 O O . ASN B 1 26 ? 10.117 -30.312 -23.438 1 98.25 26 ASN B O 1
ATOM 2948 N N . ALA B 1 27 ? 11 -28.328 -22.875 1 98.38 27 ALA B N 1
ATOM 2949 C CA . ALA B 1 27 ? 12.312 -28.906 -22.578 1 98.38 27 ALA B CA 1
ATOM 2950 C C . ALA B 1 27 ? 12.242 -29.875 -21.406 1 98.38 27 ALA B C 1
ATOM 2952 O O . ALA B 1 27 ? 12.82 -30.953 -21.438 1 98.38 27 ALA B O 1
ATOM 2953 N N . VAL B 1 28 ? 11.562 -29.453 -20.391 1 97.94 28 VAL B N 1
ATOM 2954 C CA . VAL B 1 28 ? 11.398 -30.297 -19.203 1 97.94 28 VAL B CA 1
ATOM 2955 C C . VAL B 1 28 ? 10.586 -31.531 -19.562 1 97.94 28 VAL B C 1
ATOM 2957 O O . VAL B 1 28 ? 10.906 -32.656 -19.109 1 97.94 28 VAL B O 1
ATOM 2960 N N . ALA B 1 29 ? 9.5 -31.375 -20.344 1 97.5 29 ALA B N 1
ATOM 2961 C CA . ALA B 1 29 ? 8.641 -32.469 -20.75 1 97.5 29 ALA B CA 1
ATOM 2962 C C . ALA B 1 29 ? 9.438 -33.531 -21.531 1 97.5 29 ALA B C 1
ATOM 2964 O O . ALA B 1 29 ? 9.258 -34.719 -21.328 1 97.5 29 ALA B O 1
ATOM 2965 N N . LYS B 1 30 ? 10.266 -33.062 -22.391 1 97.44 30 LYS B N 1
ATOM 2966 C CA . LYS B 1 30 ? 11.094 -33.969 -23.188 1 97.44 30 LYS B CA 1
ATOM 2967 C C . LYS B 1 30 ? 12.055 -34.75 -22.312 1 97.44 30 LYS B C 1
ATOM 2969 O O . LYS B 1 30 ? 12.18 -35.969 -22.453 1 97.44 30 LYS B O 1
ATOM 2974 N N . LYS B 1 31 ? 12.711 -34.062 -21.438 1 97.62 31 LYS B N 1
ATOM 2975 C CA . LYS B 1 31 ? 13.711 -34.688 -20.578 1 97.62 31 LYS B CA 1
ATOM 2976 C C . LYS B 1 31 ? 13.086 -35.75 -19.672 1 97.62 31 LYS B C 1
ATOM 2978 O O . LYS B 1 31 ? 13.664 -36.812 -19.469 1 97.62 31 LYS B O 1
ATOM 2983 N N . TYR B 1 32 ? 11.953 -35.438 -19.172 1 97.12 32 TYR B N 1
ATOM 2984 C CA . TYR B 1 32 ? 11.352 -36.312 -18.172 1 97.12 32 TYR B CA 1
ATOM 2985 C C . TYR B 1 32 ? 10.219 -37.125 -18.766 1 97.12 32 TYR B C 1
ATOM 2987 O O . TYR B 1 32 ? 9.508 -37.844 -18.047 1 97.12 32 TYR B O 1
ATOM 2995 N N . LYS B 1 33 ? 9.961 -37.031 -20.031 1 96.62 33 LYS B N 1
ATOM 2996 C CA . LYS B 1 33 ? 9.016 -37.844 -20.812 1 96.62 33 LYS B CA 1
ATOM 2997 C C . LYS B 1 33 ? 7.582 -37.594 -20.359 1 96.62 33 LYS B C 1
ATOM 2999 O O . LYS B 1 33 ? 6.836 -38.531 -20.094 1 96.62 33 LYS B O 1
ATOM 3004 N N . HIS B 1 34 ? 7.219 -36.344 -20.188 1 96.94 34 HIS B N 1
ATOM 3005 C CA . HIS B 1 34 ? 5.84 -35.906 -19.984 1 96.94 34 HIS B CA 1
ATOM 3006 C C . HIS B 1 34 ? 5.234 -35.375 -21.281 1 96.94 34 HIS B C 1
ATOM 3008 O O . HIS B 1 34 ? 5.957 -35.094 -22.234 1 96.94 34 HIS B O 1
ATOM 3014 N N . SER B 1 35 ? 3.961 -35.406 -21.344 1 96.75 35 SER B N 1
ATOM 3015 C CA . SER B 1 35 ? 3.252 -34.844 -22.484 1 96.75 35 SER B CA 1
ATOM 3016 C C . SER B 1 35 ? 2.254 -33.781 -22.047 1 96.75 35 SER B C 1
ATOM 3018 O O . SER B 1 35 ? 1.495 -33.969 -21.094 1 96.75 35 SER B O 1
ATOM 3020 N N . PHE B 1 36 ? 2.299 -32.625 -22.688 1 97.56 36 PHE B N 1
ATOM 3021 C CA . PHE B 1 36 ? 1.37 -31.547 -22.438 1 97.56 36 PHE B CA 1
ATOM 3022 C C . PHE B 1 36 ? 0.569 -31.219 -23.688 1 97.56 36 PHE B C 1
ATOM 3024 O O . PHE B 1 36 ? 1.138 -31.031 -24.766 1 97.56 36 PHE B O 1
ATOM 3031 N N . GLU B 1 37 ? -0.732 -31.203 -23.562 1 97.88 37 GLU B N 1
ATOM 3032 C CA . GLU B 1 37 ? -1.633 -30.703 -24.594 1 97.88 37 GLU B CA 1
ATOM 3033 C C . GLU B 1 37 ? -2.012 -29.25 -24.344 1 97.88 37 GLU B C 1
ATOM 3035 O O . GLU B 1 37 ? -2.461 -28.891 -23.25 1 97.88 37 GLU B O 1
ATOM 3040 N N . TYR B 1 38 ? -1.838 -28.453 -25.328 1 98.19 38 TYR B N 1
ATOM 3041 C CA . TYR B 1 38 ? -2.105 -27.031 -25.188 1 98.19 38 TYR B CA 1
ATOM 3042 C C . TYR B 1 38 ? -3.393 -26.641 -25.906 1 98.19 38 TYR B C 1
ATOM 3044 O O . TYR B 1 38 ? -3.613 -27.031 -27.047 1 98.19 38 TYR B O 1
ATOM 3052 N N . GLN B 1 39 ? -4.23 -25.922 -25.266 1 98.12 39 GLN B N 1
ATOM 3053 C CA . GLN B 1 39 ? -5.34 -25.188 -25.859 1 98.12 39 GLN B CA 1
ATOM 3054 C C . GLN B 1 39 ? -5.203 -23.688 -25.594 1 98.12 39 GLN B C 1
ATOM 3056 O O . GLN B 1 39 ? -4.77 -23.281 -24.516 1 98.12 39 GLN B O 1
ATOM 3061 N N . TYR B 1 40 ? -5.566 -22.938 -26.578 1 98.56 40 TYR B N 1
ATOM 3062 C CA . TYR B 1 40 ? -5.336 -21.5 -26.484 1 98.56 40 TYR B CA 1
ATOM 3063 C C . TYR B 1 40 ? -6.656 -20.734 -26.406 1 98.56 40 TYR B C 1
ATOM 3065 O O . TYR B 1 40 ? -7.629 -21.109 -27.078 1 98.56 40 TYR B O 1
ATOM 3073 N N . GLY B 1 41 ? -6.758 -19.719 -25.578 1 98.38 41 GLY B N 1
ATOM 3074 C CA . GLY B 1 41 ? -7.891 -18.812 -25.469 1 98.38 41 GLY B CA 1
ATOM 3075 C C . GLY B 1 41 ? -7.488 -17.359 -25.359 1 98.38 41 GLY B C 1
ATOM 3076 O O . GLY B 1 41 ? -6.301 -17.047 -25.25 1 98.38 41 GLY B O 1
ATOM 3077 N N . LEU B 1 42 ? -8.508 -16.516 -25.484 1 98.38 42 LEU B N 1
ATOM 3078 C CA . LEU B 1 42 ? -8.273 -15.078 -25.406 1 98.38 42 LEU B CA 1
ATOM 3079 C C . LEU B 1 42 ? -8.758 -14.523 -24.062 1 98.38 42 LEU B C 1
ATOM 3081 O O . LEU B 1 42 ? -9.719 -15.039 -23.484 1 98.38 42 LEU B O 1
ATOM 3085 N N . ILE B 1 43 ? -8.055 -13.484 -23.609 1 98.62 43 ILE B N 1
ATOM 3086 C CA . ILE B 1 43 ? -8.461 -12.742 -22.422 1 98.62 43 ILE B CA 1
ATOM 3087 C C . ILE B 1 43 ? -7.887 -11.328 -22.469 1 98.62 43 ILE B C 1
ATOM 3089 O O . ILE B 1 43 ? -6.805 -11.109 -23.031 1 98.62 43 ILE B O 1
ATOM 3093 N N . GLY B 1 44 ? -8.602 -10.398 -21.891 1 98.06 44 GLY B N 1
ATOM 3094 C CA . GLY B 1 44 ? -8.109 -9.031 -21.797 1 98.06 44 GLY B CA 1
ATOM 3095 C C . GLY B 1 44 ? -8.398 -8.203 -23.047 1 98.06 44 GLY B C 1
ATOM 3096 O O . GLY B 1 44 ? -9.477 -8.312 -23.625 1 98.06 44 GLY B O 1
ATOM 3097 N N . GLY B 1 45 ? -7.512 -7.285 -23.359 1 97.56 45 GLY B N 1
ATOM 3098 C CA . GLY B 1 45 ? -7.711 -6.379 -24.484 1 97.56 45 GLY B CA 1
ATOM 3099 C C . GLY B 1 45 ? -7.855 -7.094 -25.812 1 97.56 45 GLY B C 1
ATOM 3100 O O . GLY B 1 45 ? -8.711 -6.738 -26.625 1 97.56 45 GLY B O 1
ATOM 3101 N N . CYS B 1 46 ? -7.047 -8.102 -25.969 1 97.62 46 CYS B N 1
ATOM 3102 C CA . CYS B 1 46 ? -7.113 -8.836 -27.234 1 97.62 46 CYS B CA 1
ATOM 3103 C C . CYS B 1 46 ? -8.461 -9.539 -27.375 1 97.62 46 CYS B C 1
ATOM 3105 O O . CYS B 1 46 ? -8.977 -9.664 -28.5 1 97.62 46 CYS B O 1
ATOM 3107 N N . CYS B 1 47 ? -9.047 -9.977 -26.281 1 98.12 47 CYS B N 1
ATOM 3108 C CA . CYS B 1 47 ? -10.367 -10.602 -26.312 1 98.12 47 CYS B CA 1
ATOM 3109 C C . CYS B 1 47 ? -11.445 -9.57 -26.609 1 98.12 47 CYS B C 1
ATOM 3111 O O . CYS B 1 47 ? -12.367 -9.836 -27.375 1 98.12 47 CYS B O 1
ATOM 3113 N N . ILE B 1 48 ? -11.328 -8.414 -25.938 1 97.88 48 ILE B N 1
ATOM 3114 C CA . ILE B 1 48 ? -12.273 -7.336 -26.203 1 97.88 48 ILE B CA 1
ATOM 3115 C C . ILE B 1 48 ? -12.273 -6.996 -27.703 1 97.88 48 ILE B C 1
ATOM 3117 O O . ILE B 1 48 ? -13.336 -6.859 -28.312 1 97.88 48 ILE B O 1
ATOM 3121 N N . ASP B 1 49 ? -11.117 -6.902 -28.328 1 97.62 49 ASP B N 1
ATOM 3122 C CA . ASP B 1 49 ? -10.977 -6.574 -29.75 1 97.62 49 ASP B CA 1
ATOM 3123 C C . ASP B 1 49 ? -11.688 -7.605 -30.625 1 97.62 49 ASP B C 1
ATOM 3125 O O . ASP B 1 49 ? -12.352 -7.25 -31.594 1 97.62 49 ASP B O 1
ATOM 3129 N N . LYS B 1 50 ? -11.539 -8.828 -30.25 1 97.94 50 LYS B N 1
ATOM 3130 C CA . LYS B 1 50 ? -11.992 -9.906 -31.125 1 97.94 50 LYS B CA 1
ATOM 3131 C C . LYS B 1 50 ? -13.445 -10.281 -30.828 1 97.94 50 LYS B C 1
ATOM 3133 O O . LYS B 1 50 ? -14.188 -10.648 -31.734 1 97.94 50 LYS B O 1
ATOM 3138 N N . GLU B 1 51 ? -13.797 -10.242 -29.516 1 97.44 51 GLU B N 1
ATOM 3139 C CA . GLU B 1 51 ? -15.07 -10.836 -29.125 1 97.44 51 GLU B CA 1
ATOM 3140 C C . GLU B 1 51 ? -15.977 -9.812 -28.453 1 97.44 51 GLU B C 1
ATOM 3142 O O . GLU B 1 51 ? -17.125 -10.117 -28.125 1 97.44 51 GLU B O 1
ATOM 3147 N N . GLY B 1 52 ? -15.508 -8.648 -28.109 1 96.69 52 GLY B N 1
ATOM 3148 C CA . GLY B 1 52 ? -16.312 -7.609 -27.484 1 96.69 52 GLY B CA 1
ATOM 3149 C C . GLY B 1 52 ? -16.391 -7.75 -25.969 1 96.69 52 GLY B C 1
ATOM 3150 O O . GLY B 1 52 ? -17 -6.914 -25.297 1 96.69 52 GLY B O 1
ATOM 3151 N N . VAL B 1 53 ? -15.789 -8.844 -25.453 1 97.75 53 VAL B N 1
ATOM 3152 C CA . VAL B 1 53 ? -15.758 -9.07 -24.016 1 97.75 53 VAL B CA 1
ATOM 3153 C C . VAL B 1 53 ? -14.32 -9.312 -23.562 1 97.75 53 VAL B C 1
ATOM 3155 O O . VAL B 1 53 ? -13.438 -9.594 -24.375 1 97.75 53 VAL B O 1
ATOM 3158 N N . ALA B 1 54 ? -14.086 -9.133 -22.281 1 98.19 54 ALA B N 1
ATOM 3159 C CA . ALA B 1 54 ? -12.734 -9.305 -21.766 1 98.19 54 ALA B CA 1
ATOM 3160 C C . ALA B 1 54 ? -12.43 -10.773 -21.5 1 98.19 54 ALA B C 1
ATOM 3162 O O . ALA B 1 54 ? -11.266 -11.156 -21.344 1 98.19 54 ALA B O 1
ATOM 3163 N N . LEU B 1 55 ? -13.43 -11.633 -21.406 1 98.62 55 LEU B N 1
ATOM 3164 C CA . LEU B 1 55 ? -13.367 -13.078 -21.25 1 98.62 55 LEU B CA 1
ATOM 3165 C C . LEU B 1 55 ? -14.648 -13.734 -21.75 1 98.62 55 LEU B C 1
ATOM 3167 O O . LEU B 1 55 ? -15.742 -13.398 -21.297 1 98.62 55 LEU B O 1
ATOM 3171 N N . SER B 1 56 ? -14.57 -14.664 -22.641 1 98 56 SER B N 1
ATOM 3172 C CA . SER B 1 56 ? -15.758 -15.328 -23.172 1 98 56 SER B CA 1
ATOM 3173 C C . SER B 1 56 ? -16.125 -16.547 -22.344 1 98 56 SER B C 1
ATOM 3175 O O . SER B 1 56 ? -15.266 -17.141 -21.688 1 98 56 SER B O 1
ATOM 3177 N N . PRO B 1 57 ? -17.406 -16.875 -22.328 1 97.81 57 PRO B N 1
ATOM 3178 C CA . PRO B 1 57 ? -17.812 -18.109 -21.656 1 97.81 57 PRO B CA 1
ATOM 3179 C C . PRO B 1 57 ? -17.094 -19.344 -22.203 1 97.81 57 PRO B C 1
ATOM 3181 O O . PRO B 1 57 ? -16.828 -20.281 -21.453 1 97.81 57 PRO B O 1
ATOM 3184 N N . GLU B 1 58 ? -16.781 -19.281 -23.469 1 97.88 58 GLU B N 1
ATOM 3185 C CA . GLU B 1 58 ? -16.078 -20.406 -24.094 1 97.88 58 GLU B CA 1
ATOM 3186 C C . GLU B 1 58 ? -14.68 -20.578 -23.516 1 97.88 58 GLU B C 1
ATOM 3188 O O . GLU B 1 58 ? -14.266 -21.688 -23.203 1 97.88 58 GLU B O 1
ATOM 3193 N N . THR B 1 59 ? -13.977 -19.5 -23.438 1 98.31 59 THR B N 1
ATOM 3194 C CA . THR B 1 59 ? -12.648 -19.562 -22.844 1 98.31 59 THR B CA 1
ATOM 3195 C C . THR B 1 59 ? -12.711 -20.016 -21.391 1 98.31 59 THR B C 1
ATOM 3197 O O . THR B 1 59 ? -11.898 -20.828 -20.953 1 98.31 59 THR B O 1
ATOM 3200 N N . LEU B 1 60 ? -13.641 -19.516 -20.609 1 98.69 60 LEU B N 1
ATOM 3201 C CA . LEU B 1 60 ? -13.805 -19.938 -19.219 1 98.69 60 LEU B CA 1
ATOM 3202 C C . LEU B 1 60 ? -14.094 -21.438 -19.141 1 98.69 60 LEU B C 1
ATOM 3204 O O . LEU B 1 60 ? -13.531 -22.125 -18.297 1 98.69 60 LEU B O 1
ATOM 3208 N N . ALA B 1 61 ? -14.969 -21.906 -20 1 98.56 61 ALA B N 1
ATOM 3209 C CA . ALA B 1 61 ? -15.297 -23.328 -20.047 1 98.56 61 ALA B CA 1
ATOM 3210 C C . ALA B 1 61 ? -14.07 -24.172 -20.391 1 98.56 61 ALA B C 1
ATOM 3212 O O . ALA B 1 61 ? -13.875 -25.25 -19.828 1 98.56 61 ALA B O 1
ATOM 3213 N N . MET B 1 62 ? -13.336 -23.672 -21.312 1 98.44 62 MET B N 1
ATOM 3214 C CA . MET B 1 62 ? -12.094 -24.344 -21.703 1 98.44 62 MET B CA 1
ATOM 3215 C C . MET B 1 62 ? -11.141 -24.453 -20.516 1 98.44 62 MET B C 1
ATOM 3217 O O . MET B 1 62 ? -10.539 -25.5 -20.281 1 98.44 62 MET B O 1
ATOM 3221 N N . CYS B 1 63 ? -10.992 -23.359 -19.781 1 98.75 63 CYS B N 1
ATOM 3222 C CA . CYS B 1 63 ? -10.141 -23.359 -18.594 1 98.75 63 CYS B CA 1
ATOM 3223 C C . CYS B 1 63 ? -10.625 -24.375 -17.562 1 98.75 63 CYS B C 1
ATOM 3225 O O . CYS B 1 63 ? -9.82 -25.078 -16.969 1 98.75 63 CYS B O 1
ATOM 3227 N N . LYS B 1 64 ? -11.922 -24.484 -17.391 1 98.38 64 LYS B N 1
ATOM 3228 C CA . LYS B 1 64 ? -12.508 -25.391 -16.406 1 98.38 64 LYS B CA 1
ATOM 3229 C C . LYS B 1 64 ? -12.234 -26.859 -16.766 1 98.38 64 LYS B C 1
ATOM 3231 O O . LYS B 1 64 ? -12.219 -27.719 -15.891 1 98.38 64 LYS B O 1
ATOM 3236 N N . LYS B 1 65 ? -11.969 -27.141 -18.016 1 97.69 65 LYS B N 1
ATOM 3237 C CA . LYS B 1 65 ? -11.766 -28.5 -18.5 1 97.69 65 LYS B CA 1
ATOM 3238 C C . LYS B 1 65 ? -10.281 -28.844 -18.578 1 97.69 65 LYS B C 1
ATOM 3240 O O . LYS B 1 65 ? -9.922 -29.938 -19.031 1 97.69 65 LYS B O 1
ATOM 3245 N N . SER B 1 66 ? -9.461 -28.016 -18.109 1 98.12 66 SER B N 1
ATOM 3246 C CA . SER B 1 66 ? -8.023 -28.234 -18.172 1 98.12 66 SER B CA 1
ATOM 3247 C C . SER B 1 66 ? -7.469 -28.656 -16.812 1 98.12 66 SER B C 1
ATOM 3249 O O . SER B 1 66 ? -8.172 -28.578 -15.797 1 98.12 66 SER B O 1
ATOM 3251 N N . ASP B 1 67 ? -6.246 -29.203 -16.828 1 97.69 67 ASP B N 1
ATOM 3252 C CA . ASP B 1 67 ? -5.566 -29.562 -15.586 1 97.69 67 ASP B CA 1
ATOM 3253 C C . ASP B 1 67 ? -4.992 -28.312 -14.906 1 97.69 67 ASP B C 1
ATOM 3255 O O . ASP B 1 67 ? -4.844 -28.281 -13.68 1 97.69 67 ASP B O 1
ATOM 3259 N N . ALA B 1 68 ? -4.656 -27.359 -15.664 1 98.56 68 ALA B N 1
ATOM 3260 C CA . ALA B 1 68 ? -4.141 -26.078 -15.188 1 98.56 68 ALA B CA 1
ATOM 3261 C C . ALA B 1 68 ? -4.281 -25 -16.266 1 98.56 68 ALA B C 1
ATOM 3263 O O . ALA B 1 68 ? -4.508 -25.297 -17.438 1 98.56 68 ALA B O 1
ATOM 3264 N N . VAL B 1 69 ? -4.199 -23.75 -15.844 1 98.94 69 VAL B N 1
ATOM 3265 C CA . VAL B 1 69 ? -4.305 -22.625 -16.75 1 98.94 69 VAL B CA 1
ATOM 3266 C C . VAL B 1 69 ? -3.033 -21.781 -16.672 1 98.94 69 VAL B C 1
ATOM 3268 O O . VAL B 1 69 ? -2.512 -21.531 -15.586 1 98.94 69 VAL B O 1
ATOM 3271 N N . LEU B 1 70 ? -2.465 -21.406 -17.766 1 98.88 70 LEU B N 1
ATOM 3272 C CA . LEU B 1 70 ? -1.344 -20.484 -17.875 1 98.88 70 LEU B CA 1
ATOM 3273 C C . LEU B 1 70 ? -1.803 -19.141 -18.406 1 98.88 70 LEU B C 1
ATOM 3275 O O . LEU B 1 70 ? -2.467 -19.062 -19.453 1 98.88 70 LEU B O 1
ATOM 3279 N N . LEU B 1 71 ? -1.524 -18.094 -17.672 1 98.88 71 LEU B N 1
ATOM 3280 C CA . LEU B 1 71 ? -1.854 -16.734 -18.078 1 98.88 71 LEU B CA 1
ATOM 3281 C C . LEU B 1 71 ? -0.614 -15.852 -18.078 1 98.88 71 LEU B C 1
ATOM 3283 O O . LEU B 1 71 ? 0.168 -15.883 -17.125 1 98.88 71 LEU B O 1
ATOM 3287 N N . ALA B 1 72 ? -0.42 -15.078 -19.156 1 98.44 72 ALA B N 1
ATOM 3288 C CA . ALA B 1 72 ? 0.797 -14.273 -19.203 1 98.44 72 ALA B CA 1
ATOM 3289 C C . ALA B 1 72 ? 0.539 -12.852 -18.703 1 98.44 72 ALA B C 1
ATOM 3291 O O . ALA B 1 72 ? 1.182 -12.398 -17.75 1 98.44 72 ALA B O 1
ATOM 3292 N N . ALA B 1 73 ? -0.374 -12.164 -19.359 1 97.5 73 ALA B N 1
ATOM 3293 C CA . ALA B 1 73 ? -0.602 -10.797 -18.891 1 97.5 73 ALA B CA 1
ATOM 3294 C C . ALA B 1 73 ? -1.918 -10.242 -19.438 1 97.5 73 ALA B C 1
ATOM 3296 O O . ALA B 1 73 ? -2.346 -10.609 -20.531 1 97.5 73 ALA B O 1
ATOM 3297 N N . VAL B 1 74 ? -2.504 -9.391 -18.688 1 97.06 74 VAL B N 1
ATOM 3298 C CA . VAL B 1 74 ? -3.707 -8.656 -19.062 1 97.06 74 VAL B CA 1
ATOM 3299 C C . VAL B 1 74 ? -3.49 -7.16 -18.844 1 97.06 74 VAL B C 1
ATOM 3301 O O . VAL B 1 74 ? -2.941 -6.746 -17.828 1 97.06 74 VAL B O 1
ATOM 3304 N N . GLY B 1 75 ? -3.836 -6.348 -19.75 1 95.06 75 GLY B N 1
ATOM 3305 C CA . GLY B 1 75 ? -3.773 -4.895 -19.656 1 95.06 75 GLY B CA 1
ATOM 3306 C C . GLY B 1 75 ? -3.564 -4.219 -21 1 95.06 75 GLY B C 1
ATOM 3307 O O . GLY B 1 75 ? -2.787 -4.699 -21.828 1 95.06 75 GLY B O 1
ATOM 3308 N N . ASP B 1 76 ? -4.273 -3.182 -21.219 1 94.88 76 ASP B N 1
ATOM 3309 C CA . ASP B 1 76 ? -4.207 -2.418 -22.469 1 94.88 76 ASP B CA 1
ATOM 3310 C C . ASP B 1 76 ? -4.625 -0.966 -22.25 1 94.88 76 ASP B C 1
ATOM 3312 O O . ASP B 1 76 ? -5.797 -0.688 -21.984 1 94.88 76 ASP B O 1
ATOM 3316 N N . PRO B 1 77 ? -3.635 -0.068 -22.391 1 92.25 77 PRO B N 1
ATOM 3317 C CA . PRO B 1 77 ? -3.908 1.339 -22.078 1 92.25 77 PRO B CA 1
ATOM 3318 C C . PRO B 1 77 ? -5.074 1.901 -22.891 1 92.25 77 PRO B C 1
ATOM 3320 O O . PRO B 1 77 ? -5.684 2.896 -22.5 1 92.25 77 PRO B O 1
ATOM 3323 N N . ARG B 1 78 ? -5.461 1.361 -24.109 1 92.75 78 ARG B N 1
ATOM 3324 C CA . ARG B 1 78 ? -6.582 1.818 -24.922 1 92.75 78 ARG B CA 1
ATOM 3325 C C . ARG B 1 78 ? -7.883 1.787 -24.141 1 92.75 78 ARG B C 1
ATOM 3327 O O . ARG B 1 78 ? -8.852 2.471 -24.484 1 92.75 78 ARG B O 1
ATOM 3334 N N . PHE B 1 79 ? -7.871 1.049 -23 1 92.62 79 PHE B N 1
ATOM 3335 C CA . PHE B 1 79 ? -9.109 0.844 -22.25 1 92.62 79 PHE B CA 1
ATOM 3336 C C . PHE B 1 79 ? -9.047 1.523 -20.891 1 92.62 79 PHE B C 1
ATOM 3338 O O . PHE B 1 79 ? -9.781 1.157 -19.969 1 92.62 79 PHE B O 1
ATOM 3345 N N . ASP B 1 80 ? -8.258 2.51 -20.766 1 89.44 80 ASP B N 1
ATOM 3346 C CA . ASP B 1 80 ? -8.023 3.162 -19.469 1 89.44 80 ASP B CA 1
ATOM 3347 C C . ASP B 1 80 ? -9.125 4.172 -19.156 1 89.44 80 ASP B C 1
ATOM 3349 O O . ASP B 1 80 ? -9.25 4.637 -18.031 1 89.44 80 ASP B O 1
ATOM 3353 N N . ASP B 1 81 ? -9.914 4.535 -20.141 1 92.12 81 ASP B N 1
ATOM 3354 C CA . ASP B 1 81 ? -11.016 5.461 -19.906 1 92.12 81 ASP B CA 1
ATOM 3355 C C . ASP B 1 81 ? -12.016 4.883 -18.906 1 92.12 81 ASP B C 1
ATOM 3357 O O . ASP B 1 81 ? -12.648 3.857 -19.172 1 92.12 81 ASP B O 1
ATOM 3361 N N . PRO B 1 82 ? -12.148 5.602 -17.781 1 90.62 82 PRO B N 1
ATOM 3362 C CA . PRO B 1 82 ? -13 5.066 -16.719 1 90.62 82 PRO B CA 1
ATOM 3363 C C . PRO B 1 82 ? -14.469 4.969 -17.125 1 90.62 82 PRO B C 1
ATOM 3365 O O . PRO B 1 82 ? -15.266 4.336 -16.438 1 90.62 82 PRO B O 1
ATOM 3368 N N . LYS B 1 83 ? -14.906 5.578 -18.234 1 90.31 83 LYS B N 1
ATOM 3369 C CA . LYS B 1 83 ? -16.297 5.578 -18.672 1 90.31 83 LYS B CA 1
ATOM 3370 C C . LYS B 1 83 ? -16.609 4.355 -19.531 1 90.31 83 LYS B C 1
ATOM 3372 O O . LYS B 1 83 ? -17.766 4.055 -19.812 1 90.31 83 LYS B O 1
ATOM 3377 N N . LEU B 1 84 ? -15.539 3.605 -19.953 1 91.75 84 LEU B N 1
ATOM 3378 C CA . LEU B 1 84 ? -15.758 2.43 -20.781 1 91.75 84 LEU B CA 1
ATOM 3379 C C . LEU B 1 84 ? -16.484 1.339 -20.016 1 91.75 84 LEU B C 1
ATOM 3381 O O . LEU B 1 84 ? -16.25 1.153 -18.812 1 91.75 84 LEU B O 1
ATOM 3385 N N . PRO B 1 85 ? -17.234 0.643 -20.656 1 90.69 85 PRO B N 1
ATOM 3386 C CA . PRO B 1 85 ? -18.047 -0.363 -19.969 1 90.69 85 PRO B CA 1
ATOM 3387 C C . PRO B 1 85 ? -17.266 -1.631 -19.641 1 90.69 85 PRO B C 1
ATOM 3389 O O . PRO B 1 85 ? -17.672 -2.404 -18.766 1 90.69 85 PRO B O 1
ATOM 3392 N N . VAL B 1 86 ? -16.266 -1.937 -20.516 1 93.56 86 VAL B N 1
ATOM 3393 C CA . VAL B 1 86 ? -15.484 -3.148 -20.297 1 93.56 86 VAL B CA 1
ATOM 3394 C C . VAL B 1 86 ? -13.992 -2.811 -20.297 1 93.56 86 VAL B C 1
ATOM 3396 O O . VAL B 1 86 ? -13.531 -2.004 -21.109 1 93.56 86 VAL B O 1
ATOM 3399 N N . HIS B 1 87 ? -13.297 -3.4 -19.344 1 94.88 87 HIS B N 1
ATOM 3400 C CA . HIS B 1 87 ? -11.852 -3.277 -19.219 1 94.88 87 HIS B CA 1
ATOM 3401 C C . HIS B 1 87 ? -11.18 -4.645 -19.219 1 94.88 87 HIS B C 1
ATOM 3403 O O . HIS B 1 87 ? -11.789 -5.645 -18.828 1 94.88 87 HIS B O 1
ATOM 3409 N N . PRO B 1 88 ? -9.922 -4.711 -19.719 1 96.81 88 PRO B N 1
ATOM 3410 C CA . PRO B 1 88 ? -9.219 -5.996 -19.75 1 96.81 88 PRO B CA 1
ATOM 3411 C C . PRO B 1 88 ? -9.219 -6.711 -18.406 1 96.81 88 PRO B C 1
ATOM 3413 O O . PRO B 1 88 ? -9.406 -7.93 -18.359 1 96.81 88 PRO B O 1
ATOM 3416 N N . GLU B 1 89 ? -9.102 -5.98 -17.344 1 95.62 89 GLU B N 1
ATOM 3417 C CA . GLU B 1 89 ? -9 -6.535 -16 1 95.62 89 GLU B CA 1
ATOM 3418 C C . GLU B 1 89 ? -10.305 -7.191 -15.57 1 95.62 89 GLU B C 1
ATOM 3420 O O . GLU B 1 89 ? -10.312 -8.062 -14.703 1 95.62 89 GLU B O 1
ATOM 3425 N N . ASP B 1 90 ? -11.406 -6.785 -16.172 1 95.31 90 ASP B N 1
ATOM 3426 C CA . ASP B 1 90 ? -12.688 -7.434 -15.906 1 95.31 90 ASP B CA 1
ATOM 3427 C C . ASP B 1 90 ? -12.625 -8.922 -16.25 1 95.31 90 ASP B C 1
ATOM 3429 O O . ASP B 1 90 ? -13.242 -9.742 -15.57 1 95.31 90 ASP B O 1
ATOM 3433 N N . GLY B 1 91 ? -11.93 -9.195 -17.312 1 97.5 91 GLY B N 1
ATOM 3434 C CA . GLY B 1 91 ? -11.758 -10.586 -17.703 1 97.5 91 GLY B CA 1
ATOM 3435 C C . GLY B 1 91 ? -10.984 -11.398 -16.672 1 97.5 91 GLY B C 1
ATOM 3436 O O . GLY B 1 91 ? -11.328 -12.555 -16.406 1 97.5 91 GLY B O 1
ATOM 3437 N N . LEU B 1 92 ? -9.914 -10.797 -16.141 1 97.56 92 LEU B N 1
ATOM 3438 C CA . LEU B 1 92 ? -9.086 -11.461 -15.148 1 97.56 92 LEU B CA 1
ATOM 3439 C C . LEU B 1 92 ? -9.898 -11.758 -13.883 1 97.56 92 LEU B C 1
ATOM 3441 O O . LEU B 1 92 ? -9.82 -12.859 -13.336 1 97.56 92 LEU B O 1
ATOM 3445 N N . LEU B 1 93 ? -10.664 -10.789 -13.43 1 97.25 93 LEU B N 1
ATOM 3446 C CA . LEU B 1 93 ? -11.5 -10.961 -12.25 1 97.25 93 LEU B CA 1
ATOM 3447 C C . LEU B 1 93 ? -12.547 -12.047 -12.477 1 97.25 93 LEU B C 1
ATOM 3449 O O . LEU B 1 93 ? -12.773 -12.883 -11.602 1 97.25 93 LEU B O 1
ATOM 3453 N N . ALA B 1 94 ? -13.133 -12.047 -13.664 1 97.56 94 ALA B N 1
ATOM 3454 C CA . ALA B 1 94 ? -14.133 -13.055 -14.008 1 97.56 94 ALA B CA 1
ATOM 3455 C C . ALA B 1 94 ? -13.516 -14.453 -14.047 1 97.56 94 ALA B C 1
ATOM 3457 O O . ALA B 1 94 ? -14.133 -15.422 -13.594 1 97.56 94 ALA B O 1
ATOM 3458 N N . LEU B 1 95 ? -12.359 -14.523 -14.586 1 98.62 95 LEU B N 1
ATOM 3459 C CA . LEU B 1 95 ? -11.664 -15.797 -14.68 1 98.62 95 LEU B CA 1
ATOM 3460 C C . LEU B 1 95 ? -11.359 -16.359 -13.289 1 98.62 95 LEU B C 1
ATOM 3462 O O . LEU B 1 95 ? -11.625 -17.531 -13.016 1 98.62 95 LEU B O 1
ATOM 3466 N N . ARG B 1 96 ? -10.773 -15.562 -12.406 1 98.44 96 ARG B N 1
ATOM 3467 C CA . ARG B 1 96 ? -10.398 -15.969 -11.055 1 98.44 96 ARG B CA 1
ATOM 3468 C C . ARG B 1 96 ? -11.625 -16.422 -10.266 1 98.44 96 ARG B C 1
ATOM 3470 O O . ARG B 1 96 ? -11.602 -17.453 -9.602 1 98.44 96 ARG B O 1
ATOM 3477 N N . ARG B 1 97 ? -12.664 -15.617 -10.375 1 97.56 97 ARG B N 1
ATOM 3478 C CA . ARG B 1 97 ? -13.906 -15.969 -9.688 1 97.56 97 ARG B CA 1
ATOM 3479 C C . ARG B 1 97 ? -14.516 -17.234 -10.281 1 97.56 97 ARG B C 1
ATOM 3481 O O . ARG B 1 97 ? -14.945 -18.125 -9.547 1 97.56 97 ARG B O 1
ATOM 3488 N N . GLY B 1 98 ? -14.586 -17.312 -11.578 1 98.19 98 GLY B N 1
ATOM 3489 C CA . GLY B 1 98 ? -15.203 -18.422 -12.273 1 98.19 98 GLY B CA 1
ATOM 3490 C C . GLY B 1 98 ? -14.5 -19.75 -12.008 1 98.19 98 GLY B C 1
ATOM 3491 O O . GLY B 1 98 ? -15.133 -20.812 -12.047 1 98.19 98 GLY B O 1
ATOM 3492 N N . LEU B 1 99 ? -13.219 -19.688 -11.742 1 98.62 99 LEU B N 1
ATOM 3493 C CA . LEU B 1 99 ? -12.43 -20.906 -11.531 1 98.62 99 LEU B CA 1
ATOM 3494 C C . LEU B 1 99 ? -12.258 -21.188 -10.047 1 98.62 99 LEU B C 1
ATOM 3496 O O . LEU B 1 99 ? -11.664 -22.203 -9.664 1 98.62 99 LEU B O 1
ATOM 3500 N N . GLY B 1 100 ? -12.773 -20.312 -9.203 1 98.12 100 GLY B N 1
ATOM 3501 C CA . GLY B 1 100 ? -12.68 -20.5 -7.762 1 98.12 100 GLY B CA 1
ATOM 3502 C C . GLY B 1 100 ? -11.258 -20.375 -7.238 1 98.12 100 GLY B C 1
ATOM 3503 O O . GLY B 1 100 ? -10.859 -21.094 -6.332 1 98.12 100 GLY B O 1
ATOM 3504 N N . LEU B 1 101 ? -10.477 -19.5 -7.836 1 98.69 101 LEU B N 1
ATOM 3505 C CA . LEU B 1 101 ? -9.062 -19.344 -7.5 1 98.69 101 LEU B CA 1
ATOM 3506 C C . LEU B 1 101 ? -8.891 -18.375 -6.328 1 98.69 101 LEU B C 1
ATOM 3508 O O . LEU B 1 101 ? -8.406 -17.25 -6.504 1 98.69 101 LEU B O 1
ATOM 3512 N N . PHE B 1 102 ? -9.109 -18.859 -5.07 1 98.56 102 PHE B N 1
ATOM 3513 C CA . PHE B 1 102 ? -9.219 -17.953 -3.932 1 98.56 102 PHE B CA 1
ATOM 3514 C C . PHE B 1 102 ? -7.848 -17.688 -3.324 1 98.56 102 PHE B C 1
ATOM 3516 O O . PHE B 1 102 ? -7.68 -16.734 -2.551 1 98.56 102 PHE B O 1
ATOM 3523 N N . ALA B 1 103 ? -6.871 -18.469 -3.631 1 98.69 103 ALA B N 1
ATOM 3524 C CA . ALA B 1 103 ? -5.578 -18.344 -2.957 1 98.69 103 ALA B CA 1
ATOM 3525 C C . ALA B 1 103 ? -4.477 -17.984 -3.945 1 98.69 103 ALA B C 1
ATOM 3527 O O . ALA B 1 103 ? -3.998 -18.844 -4.695 1 98.69 103 ALA B O 1
ATOM 3528 N N . ASN B 1 104 ? -4.066 -16.766 -3.93 1 98.69 104 ASN B N 1
ATOM 3529 C CA . ASN B 1 104 ? -2.936 -16.344 -4.746 1 98.69 104 ASN B CA 1
ATOM 3530 C C . ASN B 1 104 ? -1.622 -16.438 -3.973 1 98.69 104 ASN B C 1
ATOM 3532 O O . ASN B 1 104 ? -1.487 -15.859 -2.895 1 98.69 104 ASN B O 1
ATOM 3536 N N . ILE B 1 105 ? -0.7 -17.219 -4.48 1 98.44 105 ILE B N 1
ATOM 3537 C CA . ILE B 1 105 ? 0.606 -17.453 -3.877 1 98.44 105 ILE B CA 1
ATOM 3538 C C . ILE B 1 105 ? 1.68 -16.688 -4.652 1 98.44 105 ILE B C 1
ATOM 3540 O O . ILE B 1 105 ? 1.895 -16.938 -5.84 1 98.44 105 ILE B O 1
ATOM 3544 N N . ARG B 1 106 ? 2.344 -15.766 -3.979 1 98.19 106 ARG B N 1
ATOM 3545 C CA . ARG B 1 106 ? 3.377 -14.945 -4.605 1 98.19 106 ARG B CA 1
ATOM 3546 C C . ARG B 1 106 ? 4.691 -15.039 -3.834 1 98.19 106 ARG B C 1
ATOM 3548 O O . ARG B 1 106 ? 4.914 -14.273 -2.891 1 98.19 106 ARG B O 1
ATOM 3555 N N . PRO B 1 107 ? 5.609 -15.914 -4.266 1 97.38 107 PRO B N 1
ATOM 3556 C CA . PRO B 1 107 ? 6.934 -15.945 -3.637 1 97.38 107 PRO B CA 1
ATOM 3557 C C . PRO B 1 107 ? 7.777 -14.719 -3.973 1 97.38 107 PRO B C 1
ATOM 3559 O O . PRO B 1 107 ? 7.746 -14.234 -5.109 1 97.38 107 PRO B O 1
ATOM 3562 N N . VAL B 1 108 ? 8.398 -14.164 -3.012 1 96.56 108 VAL B N 1
ATOM 3563 C CA . VAL B 1 108 ? 9.352 -13.078 -3.168 1 96.56 108 VAL B CA 1
ATOM 3564 C C . VAL B 1 108 ? 10.727 -13.516 -2.666 1 96.56 108 VAL B C 1
ATOM 3566 O O . VAL B 1 108 ? 10.945 -13.625 -1.457 1 96.56 108 VAL B O 1
ATOM 3569 N N . LYS B 1 109 ? 11.547 -13.781 -3.576 1 94.12 109 LYS B N 1
ATOM 3570 C CA . LYS B 1 109 ? 12.914 -14.219 -3.283 1 94.12 109 LYS B CA 1
ATOM 3571 C C . LYS B 1 109 ? 13.938 -13.375 -4.035 1 94.12 109 LYS B C 1
ATOM 3573 O O . LYS B 1 109 ? 13.773 -13.109 -5.23 1 94.12 109 LYS B O 1
ATOM 3578 N N . VAL B 1 110 ? 14.906 -12.922 -3.287 1 93.25 110 VAL B N 1
ATOM 3579 C CA . VAL B 1 110 ? 15.969 -12.148 -3.914 1 93.25 110 VAL B CA 1
ATOM 3580 C C . VAL B 1 110 ? 17.156 -13.055 -4.215 1 93.25 110 VAL B C 1
ATOM 3582 O O . VAL B 1 110 ? 17.828 -13.539 -3.299 1 93.25 110 VAL B O 1
ATOM 3585 N N . ALA B 1 111 ? 17.422 -13.258 -5.469 1 89.19 111 ALA B N 1
ATOM 3586 C CA . ALA B 1 111 ? 18.578 -14.039 -5.867 1 89.19 111 ALA B CA 1
ATOM 3587 C C . ALA B 1 111 ? 19.875 -13.336 -5.473 1 89.19 111 ALA B C 1
ATOM 3589 O O . ALA B 1 111 ? 19.984 -12.109 -5.59 1 89.19 111 ALA B O 1
ATOM 3590 N N . PRO B 1 112 ? 20.875 -14.07 -5.047 1 89.12 112 PRO B N 1
ATOM 3591 C CA . PRO B 1 112 ? 22.141 -13.453 -4.668 1 89.12 112 PRO B CA 1
ATOM 3592 C C . PRO B 1 112 ? 22.734 -12.594 -5.785 1 89.12 112 PRO B C 1
ATOM 3594 O O . PRO B 1 112 ? 23.328 -11.547 -5.512 1 89.12 112 PRO B O 1
ATOM 3597 N N . SER B 1 113 ? 22.516 -12.992 -7 1 88.12 113 SER B N 1
ATOM 3598 C CA . SER B 1 113 ? 23.078 -12.289 -8.148 1 88.12 113 SER B CA 1
ATOM 3599 C C . SER B 1 113 ? 22.344 -10.984 -8.414 1 88.12 113 SER B C 1
ATOM 3601 O O . SER B 1 113 ? 22.828 -10.133 -9.156 1 88.12 113 SER B O 1
ATOM 3603 N N . LEU B 1 114 ? 21.234 -10.789 -7.738 1 89.94 114 LEU B N 1
ATOM 3604 C CA . LEU B 1 114 ? 20.406 -9.641 -8.07 1 89.94 114 LEU B CA 1
ATOM 3605 C C . LEU B 1 114 ? 20.281 -8.695 -6.879 1 89.94 114 LEU B C 1
ATOM 3607 O O . LEU B 1 114 ? 19.531 -7.715 -6.926 1 89.94 114 LEU B O 1
ATOM 3611 N N . VAL B 1 115 ? 21.031 -8.906 -5.852 1 90.81 115 VAL B N 1
ATOM 3612 C CA . VAL B 1 115 ? 20.922 -8.148 -4.613 1 90.81 115 VAL B CA 1
ATOM 3613 C C . VAL B 1 115 ? 21.203 -6.668 -4.887 1 90.81 115 VAL B C 1
ATOM 3615 O O . VAL B 1 115 ? 20.578 -5.793 -4.273 1 90.81 115 VAL B O 1
ATOM 3618 N N . ASN B 1 116 ? 22.047 -6.398 -5.82 1 89.5 116 ASN B N 1
ATOM 3619 C CA . ASN B 1 116 ? 22.438 -5.02 -6.082 1 89.5 116 ASN B CA 1
ATOM 3620 C C . ASN B 1 116 ? 21.516 -4.352 -7.09 1 89.5 116 ASN B C 1
ATOM 3622 O O . ASN B 1 116 ? 21.578 -3.137 -7.289 1 89.5 116 ASN B O 1
ATOM 3626 N N . SER B 1 117 ? 20.609 -5.125 -7.66 1 87.5 117 SER B N 1
ATOM 3627 C CA . SER B 1 117 ? 19.703 -4.582 -8.672 1 87.5 117 SER B CA 1
ATOM 3628 C C . SER B 1 117 ? 18.469 -3.945 -8.023 1 87.5 117 SER B C 1
ATOM 3630 O O . SER B 1 117 ? 17.75 -3.182 -8.672 1 87.5 117 SER B O 1
ATOM 3632 N N . ALA B 1 118 ? 18.234 -4.188 -6.766 1 90.25 118 ALA B N 1
ATOM 3633 C CA . ALA B 1 118 ? 17.094 -3.633 -6.055 1 90.25 118 ALA B CA 1
ATOM 3634 C C . ALA B 1 118 ? 17.328 -2.176 -5.672 1 90.25 118 ALA B C 1
ATOM 3636 O O . ALA B 1 118 ? 18.469 -1.764 -5.461 1 90.25 118 ALA B O 1
ATOM 3637 N N . PRO B 1 119 ? 16.234 -1.377 -5.645 1 94.06 119 PRO B N 1
ATOM 3638 C CA . PRO B 1 119 ? 16.375 0.005 -5.176 1 94.06 119 PRO B CA 1
ATOM 3639 C C . PRO B 1 119 ? 16.703 0.096 -3.688 1 94.06 119 PRO B C 1
ATOM 3641 O O . PRO B 1 119 ? 17.219 1.116 -3.229 1 94.06 119 PRO B O 1
ATOM 3644 N N . ILE B 1 120 ? 16.391 -0.881 -2.947 1 95.69 120 ILE B N 1
ATOM 3645 C CA . ILE B 1 120 ? 16.672 -0.956 -1.519 1 95.69 120 ILE B CA 1
ATOM 3646 C C . ILE B 1 120 ? 18.125 -1.416 -1.302 1 95.69 120 ILE B C 1
ATOM 3648 O O . ILE B 1 120 ? 18.656 -2.178 -2.105 1 95.69 120 ILE B O 1
ATOM 3652 N N . LYS B 1 121 ? 18.781 -0.973 -0.255 1 95.38 121 LYS B N 1
ATOM 3653 C CA . LYS B 1 121 ? 20.172 -1.29 0.04 1 95.38 121 LYS B CA 1
ATOM 3654 C C . LYS B 1 121 ? 20.375 -2.799 0.133 1 95.38 121 LYS B C 1
ATOM 3656 O O . LYS B 1 121 ? 19.547 -3.516 0.688 1 95.38 121 LYS B O 1
ATOM 3661 N N . ALA B 1 122 ? 21.516 -3.268 -0.346 1 95.19 122 ALA B N 1
ATOM 3662 C CA . ALA B 1 122 ? 21.828 -4.688 -0.45 1 95.19 122 ALA B CA 1
ATOM 3663 C C . ALA B 1 122 ? 21.844 -5.352 0.924 1 95.19 122 ALA B C 1
ATOM 3665 O O . ALA B 1 122 ? 21.391 -6.492 1.073 1 95.19 122 ALA B O 1
ATOM 3666 N N . GLU B 1 123 ? 22.344 -4.629 1.908 1 95.62 123 GLU B N 1
ATOM 3667 C CA . GLU B 1 123 ? 22.469 -5.203 3.246 1 95.62 123 GLU B CA 1
ATOM 3668 C C . GLU B 1 123 ? 21.109 -5.461 3.869 1 95.62 123 GLU B C 1
ATOM 3670 O O . GLU B 1 123 ? 20.984 -6.258 4.805 1 95.62 123 GLU B O 1
ATOM 3675 N N . ILE B 1 124 ? 20.094 -4.855 3.326 1 95.69 124 ILE B N 1
ATOM 3676 C CA . ILE B 1 124 ? 18.75 -5 3.857 1 95.69 124 ILE B CA 1
ATOM 3677 C C . ILE B 1 124 ? 18.031 -6.133 3.137 1 95.69 124 ILE B C 1
ATOM 3679 O O . ILE B 1 124 ? 17.359 -6.949 3.77 1 95.69 124 ILE B O 1
ATOM 3683 N N . VAL B 1 125 ? 18.203 -6.27 1.799 1 96.5 125 VAL B N 1
ATOM 3684 C CA . VAL B 1 125 ? 17.359 -7.172 1.021 1 96.5 125 VAL B CA 1
ATOM 3685 C C . VAL B 1 125 ? 18.031 -8.531 0.896 1 96.5 125 VAL B C 1
ATOM 3687 O O . VAL B 1 125 ? 17.391 -9.523 0.529 1 96.5 125 VAL B O 1
ATOM 3690 N N . LYS B 1 126 ? 19.375 -8.602 1.157 1 96.31 126 LYS B N 1
ATOM 3691 C CA . LYS B 1 126 ? 20.078 -9.883 1.073 1 96.31 126 LYS B CA 1
ATOM 3692 C C . LYS B 1 126 ? 19.453 -10.922 1.995 1 96.31 126 LYS B C 1
ATOM 3694 O O . LYS B 1 126 ? 19.25 -10.664 3.186 1 96.31 126 LYS B O 1
ATOM 3699 N N . GLY B 1 127 ? 19.094 -12.07 1.454 1 95.81 127 GLY B N 1
ATOM 3700 C CA . GLY B 1 127 ? 18.516 -13.133 2.26 1 95.81 127 GLY B CA 1
ATOM 3701 C C . GLY B 1 127 ? 17 -13.117 2.268 1 95.81 127 GLY B C 1
ATOM 3702 O O . GLY B 1 127 ? 16.375 -14.008 2.846 1 95.81 127 GLY B O 1
ATOM 3703 N N . THR B 1 128 ? 16.391 -12.219 1.541 1 97.12 128 THR B N 1
ATOM 3704 C CA . THR B 1 128 ? 14.938 -12.125 1.483 1 97.12 128 THR B CA 1
ATOM 3705 C C . THR B 1 128 ? 14.344 -13.359 0.805 1 97.12 128 THR B C 1
ATOM 3707 O O . THR B 1 128 ? 14.742 -13.711 -0.306 1 97.12 128 THR B O 1
ATOM 3710 N N . ASP B 1 129 ? 13.484 -14.031 1.481 1 97 129 ASP B N 1
ATOM 3711 C CA . ASP B 1 129 ? 12.75 -15.203 1.008 1 97 129 ASP B CA 1
ATOM 3712 C C . ASP B 1 129 ? 11.453 -15.391 1.782 1 97 129 ASP B C 1
ATOM 3714 O O . ASP B 1 129 ? 11.453 -15.961 2.879 1 97 129 ASP B O 1
ATOM 3718 N N . PHE B 1 130 ? 10.367 -14.875 1.225 1 98.31 130 PHE B N 1
ATOM 3719 C CA . PHE B 1 130 ? 9.062 -15.062 1.854 1 98.31 130 PHE B CA 1
ATOM 3720 C C . PHE B 1 130 ? 7.98 -15.273 0.803 1 98.31 130 PHE B C 1
ATOM 3722 O O . PHE B 1 130 ? 8.242 -15.148 -0.396 1 98.31 130 PHE B O 1
ATOM 3729 N N . ILE B 1 131 ? 6.75 -15.68 1.244 1 98.31 131 ILE B N 1
ATOM 3730 C CA . ILE B 1 131 ? 5.629 -15.945 0.352 1 98.31 131 ILE B CA 1
ATOM 3731 C C . ILE B 1 131 ? 4.41 -15.141 0.806 1 98.31 131 ILE B C 1
ATOM 3733 O O . ILE B 1 131 ? 4.051 -15.164 1.985 1 98.31 131 ILE B O 1
ATOM 3737 N N . PHE B 1 132 ? 3.82 -14.422 -0.117 1 98.44 132 PHE B N 1
ATOM 3738 C CA . PHE B 1 132 ? 2.529 -13.789 0.13 1 98.44 132 PHE B CA 1
ATOM 3739 C C . PHE B 1 132 ? 1.389 -14.734 -0.229 1 98.44 132 PHE B C 1
ATOM 3741 O O . PHE B 1 132 ? 1.393 -15.344 -1.302 1 98.44 132 PHE B O 1
ATOM 3748 N N . ILE B 1 133 ? 0.495 -14.836 0.659 1 98.75 133 ILE B N 1
ATOM 3749 C CA . ILE B 1 133 ? -0.797 -15.461 0.384 1 98.75 133 ILE B CA 1
ATOM 3750 C C . ILE B 1 133 ? -1.887 -14.391 0.356 1 98.75 133 ILE B C 1
ATOM 3752 O O . ILE B 1 133 ? -2.287 -13.875 1.403 1 98.75 133 ILE B O 1
ATOM 3756 N N . ARG B 1 134 ? -2.383 -14.102 -0.796 1 98.75 134 ARG B N 1
ATOM 3757 C CA . ARG B 1 134 ? -3.406 -13.086 -1.033 1 98.75 134 ARG B CA 1
ATOM 3758 C C . ARG B 1 134 ? -4.758 -13.727 -1.32 1 98.75 134 ARG B C 1
ATOM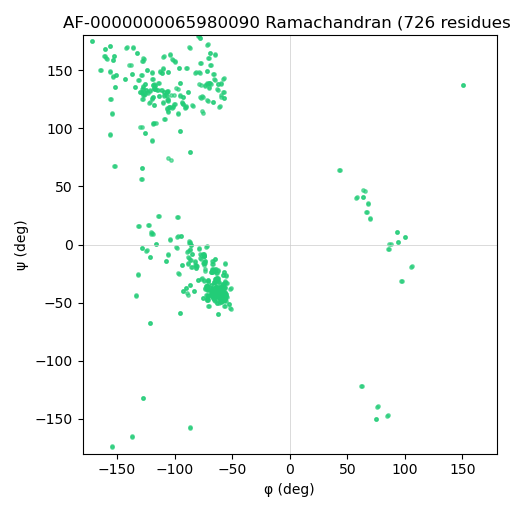 3760 O O . ARG B 1 134 ? -4.875 -14.562 -2.225 1 98.75 134 ARG B O 1
ATOM 3767 N N . GLU B 1 135 ? -5.82 -13.383 -0.527 1 98.81 135 GLU B N 1
ATOM 3768 C CA . GLU B 1 135 ? -7.188 -13.758 -0.887 1 98.81 135 GLU B CA 1
ATOM 3769 C C . GLU B 1 135 ? -7.602 -13.117 -2.211 1 98.81 135 GLU B C 1
ATOM 3771 O O . GLU B 1 135 ? -7.383 -11.93 -2.43 1 98.81 135 GLU B O 1
ATOM 3776 N N . LEU B 1 136 ? -8.188 -13.875 -3.123 1 98.44 136 LEU B N 1
ATOM 3777 C CA . LEU B 1 136 ? -8.148 -13.398 -4.5 1 98.44 136 LEU B CA 1
ATOM 3778 C C . LEU B 1 136 ? -9.555 -13.289 -5.078 1 98.44 136 LEU B C 1
ATOM 3780 O O . LEU B 1 136 ? -9.742 -12.766 -6.176 1 98.44 136 LEU B O 1
ATOM 3784 N N . THR B 1 137 ? -10.633 -13.703 -4.359 1 98.12 137 THR B N 1
ATOM 3785 C CA . THR B 1 137 ? -11.953 -13.75 -4.984 1 98.12 137 THR B CA 1
ATOM 3786 C C . THR B 1 137 ? -12.992 -13.078 -4.098 1 98.12 137 THR B C 1
ATOM 3788 O O . THR B 1 137 ? -14.195 -13.344 -4.219 1 98.12 137 THR B O 1
ATOM 3791 N N . GLY B 1 138 ? -12.586 -12.305 -3.117 1 97.94 138 GLY B N 1
ATOM 3792 C CA . GLY B 1 138 ? -13.492 -11.609 -2.223 1 97.94 138 GLY B CA 1
ATOM 3793 C C . GLY B 1 138 ? -13.078 -10.172 -1.95 1 97.94 138 GLY B C 1
ATOM 3794 O O . GLY B 1 138 ? -12.336 -9.578 -2.734 1 97.94 138 GLY B O 1
ATOM 3795 N N . GLY B 1 139 ? -13.695 -9.641 -0.929 1 97.94 139 GLY B N 1
ATOM 3796 C CA . GLY B 1 139 ? -13.336 -8.297 -0.504 1 97.94 139 GLY B CA 1
ATOM 3797 C C . GLY B 1 139 ? -13.875 -7.215 -1.419 1 97.94 139 GLY B C 1
ATOM 3798 O O . GLY B 1 139 ? -14.906 -7.402 -2.064 1 97.94 139 GLY B O 1
ATOM 3799 N N . VAL B 1 140 ? -13.164 -6.152 -1.474 1 98.38 140 VAL B N 1
ATOM 3800 C CA . VAL B 1 140 ? -13.664 -4.922 -2.084 1 98.38 140 VAL B CA 1
ATOM 3801 C C . VAL B 1 140 ? -13.688 -5.074 -3.604 1 98.38 140 VAL B C 1
ATOM 3803 O O . VAL B 1 140 ? -14.383 -4.328 -4.297 1 98.38 140 VAL B O 1
ATOM 3806 N N . TYR B 1 141 ? -13.016 -6.098 -4.141 1 97.06 141 TYR B N 1
ATOM 3807 C CA . TYR B 1 141 ? -12.961 -6.293 -5.586 1 97.06 141 TYR B CA 1
ATOM 3808 C C . TYR B 1 141 ? -14.227 -6.984 -6.09 1 97.06 141 TYR B C 1
ATOM 3810 O O . TYR B 1 141 ? -14.547 -6.918 -7.277 1 97.06 141 TYR B O 1
ATOM 3818 N N . PHE B 1 142 ? -14.953 -7.668 -5.145 1 97.25 142 PHE B N 1
ATOM 3819 C CA . PHE B 1 142 ? -16.016 -8.539 -5.656 1 97.25 142 PHE B CA 1
ATOM 3820 C C . PHE B 1 142 ? -17.312 -8.305 -4.91 1 97.25 142 PHE B C 1
ATOM 3822 O O . PHE B 1 142 ? -18.406 -8.531 -5.453 1 97.25 142 PHE B O 1
ATOM 3829 N N . ALA B 1 143 ? -17.203 -7.824 -3.656 1 97.12 143 ALA B N 1
ATOM 3830 C CA . ALA B 1 143 ? -18.391 -7.793 -2.799 1 97.12 143 ALA B CA 1
ATOM 3831 C C . ALA B 1 143 ? -19.406 -6.762 -3.297 1 97.12 143 ALA B C 1
ATOM 3833 O O . ALA B 1 143 ? -19.047 -5.852 -4.051 1 97.12 143 ALA B O 1
ATOM 3834 N N . LYS B 1 144 ? -20.641 -6.957 -2.982 1 96.38 144 LYS B N 1
ATOM 3835 C CA . LYS B 1 144 ? -21.75 -6.059 -3.295 1 96.38 144 LYS B CA 1
ATOM 3836 C C . LYS B 1 144 ? -22.281 -5.391 -2.033 1 96.38 144 LYS B C 1
ATOM 3838 O O . LYS B 1 144 ? -22.203 -5.957 -0.941 1 96.38 144 LYS B O 1
ATOM 3843 N N . PRO B 1 145 ? -22.844 -4.195 -2.127 1 96.69 145 PRO B N 1
ATOM 3844 C CA . PRO B 1 145 ? -23.109 -3.412 -3.338 1 96.69 145 PRO B CA 1
ATOM 3845 C C . PRO B 1 145 ? -21.844 -2.848 -3.965 1 96.69 145 PRO B C 1
ATOM 3847 O O . PRO B 1 145 ? -20.906 -2.471 -3.248 1 96.69 145 PRO B O 1
ATOM 3850 N N . LYS B 1 146 ? -21.766 -2.896 -5.129 1 96.62 146 LYS B N 1
ATOM 3851 C CA . LYS B 1 146 ? -20.828 -2.264 -6.043 1 96.62 146 LYS B CA 1
ATOM 3852 C C . LYS B 1 146 ? -21.547 -1.52 -7.16 1 96.62 146 LYS B C 1
ATOM 3854 O O . LYS B 1 146 ? -22.016 -2.135 -8.125 1 96.62 146 LYS B O 1
ATOM 3859 N N . LYS B 1 147 ? -21.594 -0.182 -6.957 1 97.25 147 LYS B N 1
ATOM 3860 C CA . LYS B 1 147 ? -22.438 0.525 -7.906 1 97.25 147 LYS B CA 1
ATOM 3861 C C . LYS B 1 147 ? -22.078 2.006 -7.973 1 97.25 147 LYS B C 1
ATOM 3863 O O . LYS B 1 147 ? -21.422 2.529 -7.078 1 97.25 147 LYS B O 1
ATOM 3868 N N . ARG B 1 148 ? -22.484 2.604 -9.023 1 96.69 148 ARG B N 1
ATOM 3869 C CA . ARG B 1 148 ? -22.484 4.043 -9.25 1 96.69 148 ARG B CA 1
ATOM 3870 C C . ARG B 1 148 ? -23.891 4.566 -9.477 1 96.69 148 ARG B C 1
ATOM 3872 O O . ARG B 1 148 ? -24.703 3.908 -10.133 1 96.69 148 ARG B O 1
ATOM 3879 N N . TRP B 1 149 ? -24.172 5.707 -8.844 1 97.69 149 TRP B N 1
ATOM 3880 C CA . TRP B 1 149 ? -25.5 6.285 -9.039 1 97.69 149 TRP B CA 1
ATOM 3881 C C . TRP B 1 149 ? -25.469 7.797 -8.852 1 97.69 149 TRP B C 1
ATOM 3883 O O . TRP B 1 149 ? -24.438 8.359 -8.445 1 97.69 149 TRP B O 1
ATOM 3893 N N . THR B 1 150 ? -26.484 8.445 -9.352 1 97.88 150 THR B N 1
ATOM 3894 C CA . THR B 1 150 ? -26.719 9.859 -9.102 1 97.88 150 THR B CA 1
ATOM 3895 C C . THR B 1 150 ? -27.891 10.055 -8.141 1 97.88 150 THR B C 1
ATOM 3897 O O . THR B 1 150 ? -28.969 9.5 -8.359 1 97.88 150 THR B O 1
ATOM 3900 N N . THR B 1 151 ? -27.641 10.812 -7.121 1 97.06 151 THR B N 1
ATOM 3901 C CA . THR B 1 151 ? -28.703 11.062 -6.148 1 97.06 151 THR B CA 1
ATOM 3902 C C . THR B 1 151 ? -29.797 11.93 -6.762 1 97.06 151 THR B C 1
ATOM 3904 O O . THR B 1 151 ? -29.609 12.531 -7.82 1 97.06 151 THR B O 1
ATOM 3907 N N . PRO B 1 152 ? -30.953 11.93 -6.039 1 96.75 152 PRO B N 1
ATOM 3908 C CA . PRO B 1 152 ? -32.031 12.773 -6.547 1 96.75 152 PRO B CA 1
ATOM 3909 C C . PRO B 1 152 ? -31.625 14.242 -6.66 1 96.75 1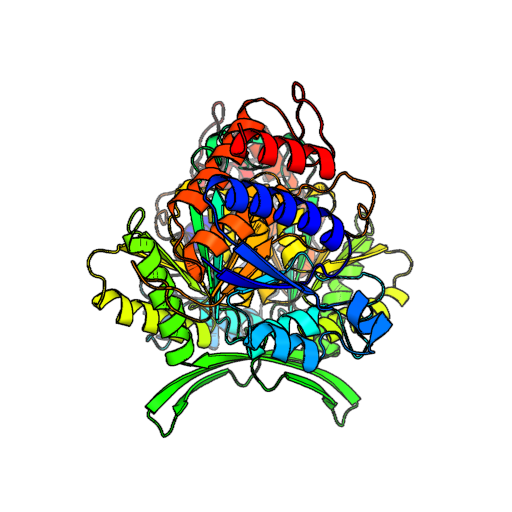52 PRO B C 1
ATOM 3911 O O . PRO B 1 152 ? -32.156 14.969 -7.508 1 96.75 152 PRO B O 1
ATOM 3914 N N . SER B 1 153 ? -30.703 14.633 -5.879 1 96.5 153 SER B N 1
ATOM 3915 C CA . SER B 1 153 ? -30.234 16.016 -5.895 1 96.5 153 SER B CA 1
ATOM 3916 C C . SER B 1 153 ? -29.156 16.219 -6.953 1 96.5 153 SER B C 1
ATOM 3918 O O . SER B 1 153 ? -28.562 17.297 -7.035 1 96.5 153 SER B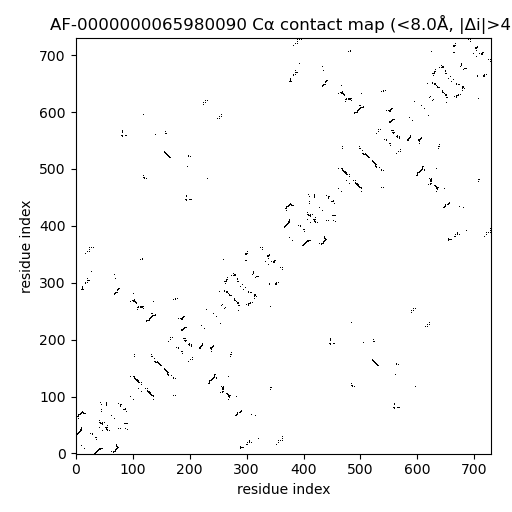 O 1
ATOM 3920 N N . GLY B 1 154 ? -28.828 15.125 -7.668 1 97 154 GLY B N 1
ATOM 3921 C CA . GLY B 1 154 ? -27.922 15.25 -8.797 1 97 154 GLY B CA 1
ATOM 3922 C C . GLY B 1 154 ? -26.469 15 -8.43 1 97 154 GLY B C 1
ATOM 3923 O O . GLY B 1 154 ? -25.562 15.281 -9.219 1 97 154 GLY B O 1
ATOM 3924 N N . ILE B 1 155 ? -26.219 14.531 -7.312 1 97.81 155 ILE B N 1
ATOM 3925 C CA . ILE B 1 155 ? -24.859 14.289 -6.859 1 97.81 155 ILE B CA 1
ATOM 3926 C C . ILE B 1 155 ? -24.438 12.867 -7.234 1 97.81 155 ILE B C 1
ATOM 3928 O O . ILE B 1 155 ? -25.094 11.898 -6.848 1 97.81 155 ILE B O 1
ATOM 3932 N N . ARG B 1 156 ? -23.359 12.797 -8.078 1 98.44 156 ARG B N 1
ATOM 3933 C CA . ARG B 1 156 ? -22.844 11.484 -8.438 1 98.44 156 ARG B CA 1
ATOM 3934 C C . ARG B 1 156 ? -22.172 10.812 -7.246 1 98.44 156 ARG B C 1
ATOM 3936 O O . ARG B 1 156 ? -21.469 11.469 -6.469 1 98.44 156 ARG B O 1
ATOM 3943 N N . LYS B 1 157 ? -22.359 9.5 -7.027 1 98.62 157 LYS B N 1
ATOM 3944 C CA . LYS B 1 157 ? -21.781 8.695 -5.953 1 98.62 157 LYS B CA 1
ATOM 3945 C C . LYS B 1 157 ? -21.344 7.324 -6.473 1 98.62 157 LYS B C 1
ATOM 3947 O O . LYS B 1 157 ? -21.812 6.871 -7.516 1 98.62 157 LYS B O 1
ATOM 3952 N N . ALA B 1 158 ? -20.438 6.734 -5.855 1 98.56 158 ALA B N 1
ATOM 3953 C CA . ALA B 1 158 ? -20.016 5.363 -6.129 1 98.56 158 ALA B CA 1
ATOM 3954 C C . ALA B 1 158 ? -19.656 4.633 -4.84 1 98.56 158 ALA B C 1
ATOM 3956 O O . ALA B 1 158 ? -19.141 5.242 -3.9 1 98.56 158 ALA B O 1
ATOM 3957 N N . THR B 1 159 ? -19.984 3.354 -4.766 1 98.56 159 THR B N 1
ATOM 3958 C CA . THR B 1 159 ? -19.672 2.541 -3.598 1 98.56 159 THR B CA 1
ATOM 3959 C C . THR B 1 159 ? -19.094 1.194 -4.016 1 98.56 159 THR B C 1
ATOM 3961 O O . THR B 1 159 ? -19.484 0.632 -5.039 1 98.56 159 THR B O 1
ATOM 3964 N N . ASP B 1 160 ? -18.078 0.763 -3.402 1 98.56 160 ASP B N 1
ATOM 3965 C CA . ASP B 1 160 ? -17.562 -0.602 -3.391 1 98.56 160 ASP B CA 1
ATOM 3966 C C . ASP B 1 160 ? -17.594 -1.188 -1.981 1 98.56 160 ASP B C 1
ATOM 3968 O O . ASP B 1 160 ? -17.156 -0.539 -1.025 1 98.56 160 ASP B O 1
ATOM 3972 N N . SER B 1 161 ? -18.047 -2.406 -1.797 1 98.5 161 SER B N 1
ATOM 3973 C CA . SER B 1 161 ? -18.141 -3.012 -0.473 1 98.5 161 SER B CA 1
ATOM 3974 C C . SER B 1 161 ? -16.984 -3.965 -0.212 1 98.5 161 SER B C 1
ATOM 3976 O O . SER B 1 161 ? -16.609 -4.758 -1.082 1 98.5 161 SER B O 1
ATOM 3978 N N . MET B 1 162 ? -16.328 -3.795 0.896 1 98.38 162 MET B N 1
ATOM 3979 C CA . MET B 1 162 ? -15.336 -4.742 1.386 1 98.38 162 MET B CA 1
ATOM 3980 C C . MET B 1 162 ? -15.953 -5.711 2.389 1 98.38 162 MET B C 1
ATOM 3982 O O . MET B 1 162 ? -16.031 -5.414 3.582 1 98.38 162 MET B O 1
ATOM 3986 N N . THR B 1 163 ? -16.328 -6.914 1.928 1 98.56 163 THR B N 1
ATOM 3987 C CA . THR B 1 163 ? -17.047 -7.879 2.758 1 98.56 163 THR B CA 1
ATOM 3988 C C . THR B 1 163 ? -16.312 -9.227 2.77 1 98.56 163 THR B C 1
ATOM 3990 O O . THR B 1 163 ? -15.812 -9.672 1.736 1 98.56 163 THR B O 1
ATOM 3993 N N . TYR B 1 164 ? -16.25 -9.82 3.924 1 98.56 164 TYR B N 1
ATOM 3994 C CA . TYR B 1 164 ? -15.742 -11.18 4.051 1 98.56 164 TYR B CA 1
ATOM 3995 C C . TYR B 1 164 ? -16.609 -12.008 4.988 1 98.56 164 TYR B C 1
ATOM 3997 O O . TYR B 1 164 ? -17.188 -11.477 5.945 1 98.56 164 TYR B O 1
ATOM 4005 N N . SER B 1 165 ? -16.719 -13.234 4.73 1 98.56 165 SER B N 1
ATOM 4006 C CA . SER B 1 165 ? -17.297 -14.211 5.645 1 98.56 165 SER B CA 1
ATOM 4007 C C . SER B 1 165 ? -16.203 -15.023 6.34 1 98.56 165 SER B C 1
ATOM 4009 O O . SER B 1 165 ? -15.07 -15.102 5.852 1 98.56 165 SER B O 1
ATOM 4011 N N . GLU B 1 166 ? -16.578 -15.594 7.418 1 98.19 166 GLU B N 1
ATOM 4012 C CA . GLU B 1 166 ? -15.633 -16.438 8.156 1 98.19 166 GLU B CA 1
ATOM 4013 C C . GLU B 1 166 ? -15.117 -17.578 7.285 1 98.19 166 GLU B C 1
ATOM 4015 O O . GLU B 1 166 ? -13.953 -17.984 7.395 1 98.19 166 GLU B O 1
ATOM 4020 N N . LYS B 1 167 ? -15.945 -18.109 6.379 1 98 167 LYS B N 1
ATOM 4021 C CA . LYS B 1 167 ? -15.547 -19.219 5.516 1 98 167 LYS B CA 1
ATOM 4022 C C . LYS B 1 167 ? -14.484 -18.781 4.512 1 98 167 LYS B C 1
ATOM 4024 O O . LYS B 1 167 ? -13.523 -19.5 4.254 1 98 167 LYS B O 1
ATOM 4029 N N . GLU B 1 168 ? -14.711 -17.609 3.926 1 98.19 168 GLU B N 1
ATOM 4030 C CA . GLU B 1 168 ? -13.734 -17.062 2.99 1 98.19 168 GLU B CA 1
ATOM 4031 C C . GLU B 1 168 ? -12.398 -16.797 3.678 1 98.19 168 GLU B C 1
ATOM 4033 O O . GLU B 1 168 ? -11.336 -17.047 3.098 1 98.19 168 GLU B O 1
ATOM 4038 N N . ILE B 1 169 ? -12.43 -16.328 4.938 1 98.75 169 ILE B N 1
ATOM 4039 C CA . ILE B 1 169 ? -11.211 -16.047 5.691 1 98.75 169 ILE B CA 1
ATOM 4040 C C . ILE B 1 169 ? -10.531 -17.344 6.094 1 98.75 169 ILE B C 1
ATOM 4042 O O . ILE B 1 169 ? -9.312 -17.5 5.934 1 98.75 169 ILE B O 1
ATOM 4046 N N . GLU B 1 170 ? -11.289 -18.312 6.547 1 98.56 170 GLU B N 1
ATOM 4047 C CA . GLU B 1 170 ? -10.742 -19.562 7.043 1 98.56 170 GLU B CA 1
ATOM 4048 C C . GLU B 1 170 ? -9.945 -20.281 5.961 1 98.56 170 GLU B C 1
ATOM 4050 O O . GLU B 1 170 ? -8.82 -20.734 6.207 1 98.56 170 GLU B O 1
ATOM 4055 N N . ARG B 1 171 ? -10.516 -20.438 4.777 1 98 171 ARG B N 1
ATOM 4056 C CA . ARG B 1 171 ? -9.859 -21.219 3.734 1 98 171 ARG B CA 1
ATOM 4057 C C . ARG B 1 171 ? -8.523 -20.594 3.346 1 98 171 ARG B C 1
ATOM 4059 O O . ARG B 1 171 ? -7.52 -21.297 3.195 1 98 171 ARG B O 1
ATOM 4066 N N . ILE B 1 172 ? -8.461 -19.234 3.221 1 98.62 172 ILE B N 1
ATOM 4067 C CA . ILE B 1 172 ? -7.23 -18.578 2.807 1 98.62 172 ILE B CA 1
ATOM 4068 C C . ILE B 1 172 ? -6.207 -18.641 3.938 1 98.62 172 ILE B C 1
ATOM 4070 O O . ILE B 1 172 ? -5.004 -18.766 3.689 1 98.62 172 ILE B O 1
ATOM 4074 N N . VAL B 1 173 ? -6.656 -18.5 5.156 1 98.69 173 VAL B N 1
ATOM 4075 C CA . VAL B 1 173 ? -5.77 -18.516 6.312 1 98.69 173 VAL B CA 1
ATOM 4076 C C . VAL B 1 173 ? -5.152 -19.906 6.457 1 98.69 173 VAL B C 1
ATOM 4078 O O . VAL B 1 173 ? -3.963 -20.047 6.762 1 98.69 173 VAL B O 1
ATOM 4081 N N . ARG B 1 174 ? -5.898 -20.922 6.211 1 97.88 174 ARG B N 1
ATOM 4082 C CA . ARG B 1 174 ? -5.379 -22.297 6.289 1 97.88 174 ARG B CA 1
ATOM 4083 C C . ARG B 1 174 ? -4.328 -22.531 5.211 1 97.88 174 ARG B C 1
ATOM 4085 O O . ARG B 1 174 ? -3.365 -23.266 5.434 1 97.88 174 ARG B O 1
ATOM 4092 N N . VAL B 1 175 ? -4.5 -21.969 3.975 1 97.81 175 VAL B N 1
ATOM 4093 C CA . VAL B 1 175 ? -3.449 -22.031 2.963 1 97.81 175 VAL B CA 1
ATOM 4094 C C . VAL B 1 175 ? -2.148 -21.469 3.527 1 97.81 175 VAL B C 1
ATOM 4096 O O . VAL B 1 175 ? -1.08 -22.062 3.352 1 97.81 175 VAL B O 1
ATOM 4099 N N . GLY B 1 176 ? -2.234 -20.297 4.23 1 98.19 176 GLY B N 1
ATOM 4100 C CA . GLY B 1 176 ? -1.063 -19.688 4.844 1 98.19 176 GLY B CA 1
ATOM 4101 C C . GLY B 1 176 ? -0.388 -20.594 5.859 1 98.19 176 GLY B C 1
ATOM 4102 O O . GLY B 1 176 ? 0.835 -20.734 5.848 1 98.19 176 GLY B O 1
ATOM 4103 N N . PHE B 1 177 ? -1.191 -21.203 6.695 1 97.56 177 PHE B N 1
ATOM 4104 C CA . PHE B 1 177 ? -0.658 -22.078 7.734 1 97.56 177 PHE B CA 1
ATOM 4105 C C . PHE B 1 177 ? 0.018 -23.297 7.121 1 97.56 177 PHE B C 1
ATOM 4107 O O . PHE B 1 177 ? 1.111 -23.688 7.539 1 97.56 177 PHE B O 1
ATOM 4114 N N . GLU B 1 178 ? -0.596 -23.922 6.129 1 95.5 178 GLU B N 1
ATOM 4115 C CA . GLU B 1 178 ? -0.034 -25.109 5.5 1 95.5 178 GLU B CA 1
ATOM 4116 C C . GLU B 1 178 ? 1.293 -24.797 4.812 1 95.5 178 GLU B C 1
ATOM 4118 O O . GLU B 1 178 ? 2.242 -25.578 4.902 1 95.5 178 GLU B O 1
ATOM 4123 N N . LEU B 1 179 ? 1.338 -23.672 4.145 1 95.19 179 LEU B N 1
ATOM 4124 C CA . LEU B 1 179 ? 2.584 -23.297 3.486 1 95.19 179 LEU B CA 1
ATOM 4125 C C . LEU B 1 179 ? 3.666 -22.969 4.512 1 95.19 179 LEU B C 1
ATOM 4127 O O . LEU B 1 179 ? 4.836 -23.297 4.309 1 95.19 179 LEU B O 1
ATOM 4131 N N . ALA B 1 180 ? 3.289 -22.328 5.594 1 96.88 180 ALA B N 1
ATOM 4132 C CA . ALA B 1 180 ? 4.246 -21.969 6.637 1 96.88 180 ALA B CA 1
ATOM 4133 C C . ALA B 1 180 ? 4.871 -23.219 7.258 1 96.88 180 ALA B C 1
ATOM 4135 O O . ALA B 1 180 ? 6.039 -23.203 7.652 1 96.88 180 ALA B O 1
ATOM 4136 N N . ARG B 1 181 ? 4.145 -24.312 7.316 1 93.75 181 ARG B N 1
ATOM 4137 C CA . ARG B 1 181 ? 4.621 -25.547 7.93 1 93.75 181 ARG B CA 1
ATOM 4138 C C . ARG B 1 181 ? 5.828 -26.109 7.184 1 93.75 181 ARG B C 1
ATOM 4140 O O . ARG B 1 181 ? 6.684 -26.766 7.773 1 93.75 181 ARG B O 1
ATOM 4147 N N . SER B 1 182 ? 5.895 -25.844 5.941 1 90.81 182 SER B N 1
ATOM 4148 C CA . SER B 1 182 ? 6.969 -26.391 5.121 1 90.81 182 SER B CA 1
ATOM 4149 C C . SER B 1 182 ? 8.133 -25.406 5.012 1 90.81 182 SER B C 1
ATOM 4151 O O . SER B 1 182 ? 9.07 -25.625 4.242 1 90.81 182 SER B O 1
ATOM 4153 N N . ARG B 1 183 ? 8.102 -24.312 5.754 1 95.75 183 ARG B N 1
ATOM 4154 C CA . ARG B 1 183 ? 9.125 -23.281 5.699 1 95.75 183 ARG B CA 1
ATOM 4155 C C . ARG B 1 183 ? 9.656 -22.969 7.094 1 95.75 183 ARG B C 1
ATOM 4157 O O . ARG B 1 183 ? 10.078 -23.875 7.82 1 95.75 183 ARG B O 1
ATOM 4164 N N . LYS B 1 184 ? 9.758 -21.688 7.465 1 97.25 184 LYS B N 1
ATOM 4165 C CA . LYS B 1 184 ? 10.336 -21.281 8.742 1 97.25 184 LYS B CA 1
ATOM 4166 C C . LYS B 1 184 ? 9.281 -21.281 9.852 1 97.25 184 LYS B C 1
ATOM 4168 O O . LYS B 1 184 ? 9.562 -20.859 10.969 1 97.25 184 LYS B O 1
ATOM 4173 N N . LYS B 1 185 ? 8.055 -21.656 9.609 1 98.38 185 LYS B N 1
ATOM 4174 C CA . LYS B 1 185 ? 6.957 -21.828 10.555 1 98.38 185 LYS B CA 1
ATOM 4175 C C . LYS B 1 185 ? 6.578 -20.516 11.211 1 98.38 185 LYS B C 1
ATOM 4177 O O . LYS B 1 185 ? 6.383 -20.453 12.43 1 98.38 185 LYS B O 1
ATOM 4182 N N . LYS B 1 186 ? 6.562 -19.484 10.43 1 98.75 186 LYS B N 1
ATOM 4183 C CA . LYS B 1 186 ? 6.098 -18.172 10.852 1 98.75 186 LYS B CA 1
ATOM 4184 C C . LYS B 1 186 ? 5.051 -17.625 9.883 1 98.75 186 LYS B C 1
ATOM 4186 O O . LYS B 1 186 ? 5.266 -17.609 8.664 1 98.75 186 LYS B O 1
ATOM 4191 N N . LEU B 1 187 ? 3.906 -17.266 10.43 1 98.88 187 LEU B N 1
ATOM 4192 C CA . LEU B 1 187 ? 2.834 -16.656 9.648 1 98.88 187 LEU B CA 1
ATOM 4193 C C . LEU B 1 187 ? 2.527 -15.25 10.148 1 98.88 187 LEU B C 1
ATOM 4195 O O . LEU B 1 187 ? 2.24 -15.055 11.328 1 98.88 187 LEU B O 1
ATOM 4199 N N . VAL B 1 188 ? 2.662 -14.32 9.328 1 98.94 188 VAL B N 1
ATOM 4200 C CA . VAL B 1 188 ? 2.244 -12.953 9.617 1 98.94 188 VAL B CA 1
ATOM 4201 C C . VAL B 1 188 ? 0.908 -12.664 8.938 1 98.94 188 VAL B C 1
ATOM 4203 O O . VAL B 1 188 ? 0.791 -12.781 7.715 1 98.94 188 VAL B O 1
ATOM 4206 N N . SER B 1 189 ? -0.083 -12.367 9.711 1 98.88 189 SER B N 1
ATOM 4207 C CA . SER B 1 189 ? -1.396 -11.961 9.219 1 98.88 189 SER B CA 1
ATOM 4208 C C . SER B 1 189 ? -1.502 -10.438 9.125 1 98.88 189 SER B C 1
ATOM 4210 O O . SER B 1 189 ? -1.305 -9.734 10.117 1 98.88 189 SER B O 1
ATOM 4212 N N . VAL B 1 190 ? -1.793 -9.938 7.945 1 98.88 190 VAL B N 1
ATOM 4213 C CA . VAL B 1 190 ? -1.846 -8.5 7.719 1 98.88 190 VAL B CA 1
ATOM 4214 C C . VAL B 1 190 ? -3.299 -8.055 7.578 1 98.88 190 VAL B C 1
ATOM 4216 O O . VAL B 1 190 ? -4.062 -8.633 6.805 1 98.88 190 VAL B O 1
ATOM 4219 N N . ASP B 1 191 ? -3.678 -7.004 8.305 1 98.62 191 ASP B N 1
ATOM 4220 C CA . ASP B 1 191 ? -5.035 -6.469 8.297 1 98.62 191 ASP B CA 1
ATOM 4221 C C . ASP B 1 191 ? -5.043 -4.988 8.672 1 98.62 191 ASP B C 1
ATOM 4223 O O . ASP B 1 191 ? -4.008 -4.32 8.617 1 98.62 191 ASP B O 1
ATOM 4227 N N . LYS B 1 192 ? -6.152 -4.41 8.82 1 97.75 192 LYS B N 1
ATOM 4228 C CA . LYS B 1 192 ? -6.387 -3.068 9.352 1 97.75 192 LYS B CA 1
ATOM 4229 C C . LYS B 1 192 ? -7.434 -3.09 10.461 1 97.75 192 LYS B C 1
ATOM 4231 O O . LYS B 1 192 ? -8.422 -2.355 10.406 1 97.75 192 LYS B O 1
ATOM 4236 N N . ALA B 1 193 ? -7.188 -3.873 11.469 1 96.44 193 ALA B N 1
ATOM 4237 C CA . ALA B 1 193 ? -8.18 -4.195 12.492 1 96.44 193 ALA B CA 1
ATOM 4238 C C . ALA B 1 193 ? -8.398 -3.016 13.438 1 96.44 193 ALA B C 1
ATOM 4240 O O . ALA B 1 193 ? -9.391 -2.979 14.172 1 96.44 193 ALA B O 1
ATOM 4241 N N . ASN B 1 194 ? -7.496 -2.062 13.406 1 92.5 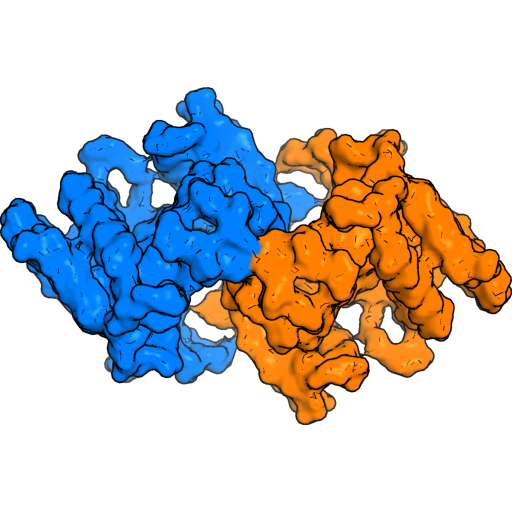194 ASN B N 1
ATOM 4242 C CA . ASN B 1 194 ? -7.695 -0.9 14.266 1 92.5 194 ASN B CA 1
ATOM 4243 C C . ASN B 1 194 ? -8.789 0.016 13.727 1 92.5 194 ASN B C 1
ATOM 4245 O O . ASN B 1 194 ? -9.273 0.896 14.438 1 92.5 194 ASN B O 1
ATOM 4249 N N . VAL B 1 195 ? -9.242 -0.276 12.461 1 94.25 195 VAL B N 1
ATOM 4250 C CA . VAL B 1 195 ? -10.227 0.636 11.883 1 94.25 195 VAL B CA 1
ATOM 4251 C C . VAL B 1 195 ? -11.375 -0.161 11.266 1 94.25 195 VAL B C 1
ATOM 4253 O O . VAL B 1 195 ? -12.547 0.183 11.453 1 94.25 195 VAL B O 1
ATOM 4256 N N . LEU B 1 196 ? -11.086 -1.224 10.539 1 97.12 196 LEU B N 1
ATOM 4257 C CA . LEU B 1 196 ? -12.07 -1.903 9.703 1 97.12 196 LEU B CA 1
ATOM 4258 C C . LEU B 1 196 ? -12.688 -3.086 10.445 1 97.12 196 LEU B C 1
ATOM 4260 O O . LEU B 1 196 ? -11.969 -3.881 11.055 1 97.12 196 LEU B O 1
ATOM 4264 N N . LEU B 1 197 ? -13.984 -3.248 10.281 1 97.25 197 LEU B N 1
ATOM 4265 C CA . LEU B 1 197 ? -14.688 -4.371 10.891 1 97.25 197 LEU B CA 1
ATOM 4266 C C . LEU B 1 197 ? -14.367 -5.672 10.164 1 97.25 197 LEU B C 1
ATOM 4268 O O . LEU B 1 197 ? -14.266 -6.73 10.789 1 97.25 197 LEU B O 1
ATOM 4272 N N . SER B 1 198 ? -14.234 -5.621 8.836 1 98.31 198 SER B N 1
ATOM 4273 C CA . SER B 1 198 ? -13.836 -6.797 8.078 1 98.31 198 SER B CA 1
ATOM 4274 C C . SER B 1 198 ? -12.469 -7.305 8.523 1 98.31 198 SER B C 1
ATOM 4276 O O . SER B 1 198 ? -12.25 -8.516 8.625 1 98.31 198 SER B O 1
ATOM 4278 N N . SER B 1 199 ? -11.57 -6.441 8.828 1 98.12 199 SER B N 1
ATOM 4279 C CA . SER B 1 199 ? -10.242 -6.801 9.312 1 98.12 199 SER B CA 1
ATOM 4280 C C . SER B 1 199 ? -10.305 -7.359 10.727 1 98.12 199 SER B C 1
ATOM 4282 O O . SER B 1 199 ? -9.516 -8.234 11.094 1 98.12 199 SER B O 1
ATOM 4284 N N . ARG B 1 200 ? -11.203 -6.758 11.555 1 97.5 200 ARG B N 1
ATOM 4285 C CA . ARG B 1 200 ? -11.359 -7.312 12.898 1 97.5 200 ARG B CA 1
ATOM 4286 C C . ARG B 1 200 ? -11.844 -8.758 12.844 1 97.5 200 ARG B C 1
ATOM 4288 O O . ARG B 1 200 ? -11.359 -9.602 13.602 1 97.5 200 ARG B O 1
ATOM 4295 N N . LEU B 1 201 ? -12.82 -9.023 11.953 1 98.38 201 LEU B N 1
ATOM 4296 C CA . LEU B 1 201 ? -13.25 -10.406 11.75 1 98.38 201 LEU B CA 1
ATOM 4297 C C . LEU B 1 201 ? -12.086 -11.266 11.266 1 98.38 201 LEU B C 1
ATOM 4299 O O . LEU B 1 201 ? -11.898 -12.391 11.742 1 98.38 201 LEU B O 1
ATOM 4303 N N . TRP B 1 202 ? -11.336 -10.773 10.297 1 98.75 202 TRP B N 1
ATOM 4304 C CA . TRP B 1 202 ? -10.172 -11.469 9.766 1 98.75 202 TRP B CA 1
ATOM 4305 C C . TRP B 1 202 ? -9.219 -11.875 10.891 1 98.75 202 TRP B C 1
ATOM 4307 O O . TRP B 1 202 ? -8.836 -13.039 10.992 1 98.75 202 TRP B O 1
ATOM 4317 N N . ARG B 1 203 ? -8.867 -10.922 11.727 1 98.31 203 ARG B N 1
ATOM 4318 C CA . ARG B 1 203 ? -7.93 -11.164 12.82 1 98.31 203 ARG B CA 1
ATOM 4319 C C . ARG B 1 203 ? -8.484 -12.195 13.797 1 98.31 203 ARG B C 1
ATOM 4321 O O . ARG B 1 203 ? -7.75 -13.062 14.273 1 98.31 203 ARG B O 1
ATOM 4328 N N . GLN B 1 204 ? -9.734 -12.078 14.117 1 98 204 GLN B N 1
ATOM 4329 C CA . GLN B 1 204 ? -10.375 -13.023 15.023 1 98 204 GLN B CA 1
ATOM 4330 C C . GLN B 1 204 ? -10.297 -14.445 14.484 1 98 204 GLN B C 1
ATOM 4332 O O . GLN B 1 204 ? -9.984 -15.383 15.227 1 98 204 GLN B O 1
ATOM 4337 N N . ILE B 1 205 ? -10.586 -14.602 13.211 1 98.62 205 ILE B N 1
ATOM 4338 C CA . ILE B 1 205 ? -10.586 -15.922 12.594 1 98.62 205 ILE B CA 1
ATOM 4339 C C . ILE B 1 205 ? -9.164 -16.484 12.57 1 98.62 205 ILE B C 1
ATOM 4341 O O . ILE B 1 205 ? -8.953 -17.672 12.812 1 98.62 205 ILE B O 1
ATOM 4345 N N . VAL B 1 206 ? -8.164 -15.664 12.266 1 98.75 206 VAL B N 1
ATOM 4346 C CA . VAL B 1 206 ? -6.773 -16.109 12.281 1 98.75 206 VAL B CA 1
ATOM 4347 C C . VAL B 1 206 ? -6.41 -16.625 13.672 1 98.75 206 VAL B C 1
ATOM 4349 O O . VAL B 1 206 ? -5.785 -17.672 13.812 1 98.75 206 VAL B O 1
ATOM 4352 N N . ILE B 1 207 ? -6.777 -15.844 14.703 1 98.12 207 ILE B N 1
ATOM 4353 C CA . ILE B 1 207 ? -6.492 -16.219 16.078 1 98.12 207 ILE B CA 1
ATOM 4354 C C . ILE B 1 207 ? -7.133 -17.562 16.391 1 98.12 207 ILE B C 1
ATOM 4356 O O . ILE B 1 207 ? -6.504 -18.438 17.016 1 98.12 207 ILE B O 1
ATOM 4360 N N . GLU B 1 208 ? -8.344 -17.766 15.945 1 98.25 208 GLU B N 1
ATOM 4361 C CA . GLU B 1 208 ? -9.062 -19.016 16.188 1 98.25 208 GLU B CA 1
ATOM 4362 C C . GLU B 1 208 ? -8.398 -20.188 15.461 1 98.25 208 GLU B C 1
ATOM 4364 O O . GLU B 1 208 ? -8.203 -21.25 16.047 1 98.25 208 GLU B O 1
ATOM 4369 N N . ILE B 1 209 ? -8.023 -20.016 14.25 1 98.44 209 ILE B N 1
ATOM 4370 C CA . ILE B 1 209 ? -7.441 -21.078 13.43 1 98.44 209 ILE B CA 1
ATOM 4371 C C . ILE B 1 209 ? -6.035 -21.406 13.938 1 98.44 209 ILE B C 1
ATOM 4373 O O . ILE B 1 209 ? -5.594 -22.547 13.859 1 98.44 209 ILE B O 1
ATOM 4377 N N . ALA B 1 210 ? -5.324 -20.406 14.469 1 98.38 210 ALA B N 1
ATOM 4378 C CA . ALA B 1 210 ? -3.963 -20.594 14.969 1 98.38 210 ALA B CA 1
ATOM 4379 C C . ALA B 1 210 ? -3.908 -21.703 16 1 98.38 210 ALA B C 1
ATOM 4381 O O . ALA B 1 210 ? -2.883 -22.375 16.156 1 98.38 210 ALA B O 1
ATOM 4382 N N . LYS B 1 211 ? -4.965 -21.969 16.672 1 98.12 211 LYS B N 1
ATOM 4383 C CA . LYS B 1 211 ? -5.039 -23.016 17.688 1 98.12 211 LYS B CA 1
ATOM 4384 C C . LYS B 1 211 ? -4.848 -24.391 17.062 1 98.12 211 LYS B C 1
ATOM 4386 O O . LYS B 1 211 ? -4.367 -25.328 17.734 1 98.12 211 LYS B O 1
ATOM 4391 N N . ASP B 1 212 ? -5.223 -24.531 15.852 1 97.69 212 ASP B N 1
ATOM 4392 C CA . ASP B 1 212 ? -5.059 -25.781 15.125 1 97.69 212 ASP B CA 1
ATOM 4393 C C . ASP B 1 212 ? -3.611 -25.969 14.672 1 97.69 212 ASP B C 1
ATOM 4395 O O . ASP B 1 212 ? -3.229 -27.062 14.234 1 97.69 212 ASP B O 1
ATOM 4399 N N . TYR B 1 213 ? -2.783 -24.969 14.742 1 97.62 213 TYR B N 1
ATOM 4400 C CA . TYR B 1 213 ? -1.407 -24.984 14.266 1 97.62 213 TYR B CA 1
ATOM 4401 C C . TYR B 1 213 ? -0.444 -24.516 15.352 1 97.62 213 TYR B C 1
ATOM 4403 O O . TYR B 1 213 ? 0.274 -23.531 15.164 1 97.62 213 TYR B O 1
ATOM 4411 N N . PRO B 1 214 ? -0.303 -25.234 16.422 1 97.5 214 PRO B N 1
ATOM 4412 C CA . PRO B 1 214 ? 0.509 -24.781 17.547 1 97.5 214 PRO B CA 1
ATOM 4413 C C . PRO B 1 214 ? 1.996 -24.703 17.219 1 97.5 214 PRO B C 1
ATOM 4415 O O . PRO B 1 214 ? 2.766 -24.078 17.953 1 97.5 214 PRO B O 1
ATOM 4418 N N . ASP B 1 215 ? 2.363 -25.312 16.125 1 97.62 215 ASP B N 1
ATOM 4419 C CA . ASP B 1 215 ? 3.771 -25.344 15.734 1 97.62 215 ASP B CA 1
ATOM 4420 C C . ASP B 1 215 ? 4.145 -24.109 14.922 1 97.62 215 ASP B C 1
ATOM 4422 O O . ASP B 1 215 ? 5.312 -23.906 14.586 1 97.62 215 ASP B O 1
ATOM 4426 N N . ILE B 1 216 ? 3.188 -23.25 14.617 1 98.38 216 ILE B N 1
ATOM 4427 C CA . ILE B 1 216 ? 3.428 -22.078 13.797 1 98.38 216 ILE B CA 1
ATOM 4428 C C . ILE B 1 216 ? 3.352 -20.812 14.656 1 98.38 216 ILE B C 1
ATOM 4430 O O . ILE B 1 216 ? 2.396 -20.641 15.422 1 98.38 216 ILE B O 1
ATOM 4434 N N . THR B 1 217 ? 4.352 -19.953 14.602 1 98.62 217 THR B N 1
ATOM 4435 C CA . THR B 1 217 ? 4.309 -18.641 15.227 1 98.62 217 THR B CA 1
ATOM 4436 C C . THR B 1 217 ? 3.484 -17.672 14.391 1 98.62 217 THR B C 1
ATOM 4438 O O . THR B 1 217 ? 3.734 -17.5 13.195 1 98.62 217 THR B O 1
ATOM 4441 N N . VAL B 1 218 ? 2.494 -17.047 15.07 1 98.56 218 VAL B N 1
ATOM 4442 C CA . VAL B 1 218 ? 1.598 -16.141 14.352 1 98.56 218 VAL B CA 1
ATOM 4443 C C . VAL B 1 218 ? 1.776 -14.719 14.867 1 98.56 218 VAL B C 1
ATOM 4445 O O . VAL B 1 218 ? 1.876 -14.492 16.078 1 98.56 218 VAL B O 1
ATOM 4448 N N . GLU B 1 219 ? 1.899 -13.789 14.008 1 98.19 219 GLU B N 1
ATOM 4449 C CA . GLU B 1 219 ? 1.933 -12.359 14.312 1 98.19 219 GLU B CA 1
ATOM 4450 C C . GLU B 1 219 ? 0.93 -11.586 13.453 1 98.19 219 GLU B C 1
ATOM 4452 O O . GLU B 1 219 ? 0.642 -11.977 12.32 1 98.19 219 GLU B O 1
ATOM 4457 N N . HIS B 1 220 ? 0.366 -10.57 14.023 1 98.12 220 HIS B N 1
ATOM 4458 C CA . HIS B 1 220 ? -0.529 -9.672 13.305 1 98.12 220 HIS B CA 1
ATOM 4459 C C . HIS B 1 220 ? 0.12 -8.312 13.078 1 98.12 220 HIS B C 1
ATOM 4461 O O . HIS B 1 220 ? 0.716 -7.746 13.992 1 98.12 220 HIS B O 1
ATOM 4467 N N . ILE B 1 221 ? 0.061 -7.84 11.883 1 97.94 221 ILE B N 1
ATOM 4468 C CA . ILE B 1 221 ? 0.596 -6.527 11.547 1 97.94 221 ILE B CA 1
ATOM 4469 C C . ILE B 1 221 ? -0.438 -5.738 10.75 1 97.94 221 ILE B C 1
ATOM 4471 O O . ILE B 1 221 ? -1.125 -6.293 9.891 1 97.94 221 ILE B O 1
ATOM 4475 N N . LEU B 1 222 ? -0.543 -4.449 10.992 1 97.19 222 LEU B N 1
ATOM 4476 C CA . LEU B 1 222 ? -1.402 -3.576 10.195 1 97.19 222 LEU B CA 1
ATOM 4477 C C . LEU B 1 222 ? -0.814 -3.354 8.805 1 97.19 222 LEU B C 1
ATOM 4479 O O . LEU B 1 222 ? 0.408 -3.301 8.648 1 97.19 222 LEU B O 1
ATOM 4483 N N . VAL B 1 223 ? -1.676 -3.16 7.828 1 98.62 223 VAL B N 1
ATOM 4484 C CA . VAL B 1 223 ? -1.279 -3.111 6.426 1 98.62 223 VAL B CA 1
ATOM 4485 C C . VAL B 1 223 ? -0.286 -1.973 6.207 1 98.62 223 VAL B C 1
ATOM 4487 O O . VAL B 1 223 ? 0.693 -2.125 5.473 1 98.62 223 VAL B O 1
ATOM 4490 N N . ASP B 1 224 ? -0.532 -0.783 6.809 1 96.94 224 ASP B N 1
ATOM 4491 C CA . ASP B 1 224 ? 0.366 0.355 6.645 1 96.94 224 ASP B CA 1
ATOM 4492 C C . ASP B 1 224 ? 1.727 0.077 7.277 1 96.94 224 ASP B C 1
ATOM 4494 O O . ASP B 1 224 ? 2.766 0.417 6.707 1 96.94 224 ASP B O 1
ATOM 4498 N N . ALA B 1 225 ? 1.739 -0.562 8.43 1 96 225 ALA B N 1
ATOM 4499 C CA . ALA B 1 225 ? 2.984 -0.964 9.078 1 96 225 ALA B CA 1
ATOM 4500 C C . ALA B 1 225 ? 3.711 -2.027 8.258 1 96 225 ALA B C 1
ATOM 4502 O O . ALA B 1 225 ? 4.941 -2.047 8.211 1 96 225 ALA B O 1
ATOM 4503 N N . CYS B 1 226 ? 2.967 -2.949 7.703 1 98.5 226 CYS B N 1
ATOM 4504 C CA . CYS B 1 226 ? 3.574 -3.971 6.859 1 98.5 226 CYS B CA 1
ATOM 4505 C C . CYS B 1 226 ? 4.281 -3.342 5.664 1 98.5 226 CYS B C 1
ATOM 4507 O O . CYS B 1 226 ? 5.371 -3.77 5.285 1 98.5 226 CYS B O 1
ATOM 4509 N N . ALA B 1 227 ? 3.619 -2.312 5.043 1 98.19 227 ALA B N 1
ATOM 4510 C CA . ALA B 1 227 ? 4.234 -1.614 3.914 1 98.19 227 ALA B CA 1
ATOM 4511 C C . ALA B 1 227 ? 5.598 -1.049 4.297 1 98.19 227 ALA B C 1
ATOM 4513 O O . ALA B 1 227 ? 6.535 -1.084 3.498 1 98.19 227 ALA B O 1
ATOM 4514 N N . MET B 1 228 ? 5.734 -0.574 5.484 1 96.69 228 MET B N 1
ATOM 4515 C CA . MET B 1 228 ? 7.004 -0.051 5.984 1 96.69 228 MET B CA 1
ATOM 4516 C C . MET B 1 228 ? 8 -1.18 6.219 1 96.69 228 MET B C 1
ATOM 4518 O O . MET B 1 228 ? 9.156 -1.089 5.801 1 96.69 228 MET B O 1
ATOM 4522 N N . LYS B 1 229 ? 7.551 -2.211 6.871 1 97.25 229 LYS B N 1
ATOM 4523 C CA . LYS B 1 229 ? 8.43 -3.299 7.293 1 97.25 229 LYS B CA 1
ATOM 4524 C C . LYS B 1 229 ? 9 -4.043 6.09 1 97.25 229 LYS B C 1
ATOM 4526 O O . LYS B 1 229 ? 10.133 -4.531 6.137 1 97.25 229 LYS B O 1
ATOM 4531 N N . LEU B 1 230 ? 8.242 -4.121 5.012 1 98.12 230 LEU B N 1
ATOM 4532 C CA . LEU B 1 230 ? 8.727 -4.742 3.783 1 98.12 230 LEU B CA 1
ATOM 4533 C C . LEU B 1 230 ? 10 -4.059 3.295 1 98.12 230 LEU B C 1
ATOM 4535 O O . LEU B 1 230 ? 10.875 -4.707 2.719 1 98.12 230 LEU B O 1
ATOM 4539 N N . ILE B 1 231 ? 10.109 -2.748 3.516 1 96.62 231 ILE B N 1
ATOM 4540 C CA . ILE B 1 231 ? 11.258 -1.972 3.062 1 96.62 231 ILE B CA 1
ATOM 4541 C C . ILE B 1 231 ? 12.367 -2.031 4.113 1 96.62 231 ILE B C 1
ATOM 4543 O O . ILE B 1 231 ? 13.539 -2.162 3.771 1 96.62 231 ILE B O 1
ATOM 4547 N N . LEU B 1 232 ? 12.008 -2.072 5.383 1 95.25 232 LEU B N 1
ATOM 4548 C CA . LEU B 1 232 ? 12.953 -1.948 6.488 1 95.25 232 LEU B CA 1
ATOM 4549 C C . LEU B 1 232 ? 13.617 -3.289 6.789 1 95.25 232 LEU B C 1
ATOM 4551 O O . LEU B 1 232 ? 14.797 -3.338 7.141 1 95.25 232 LEU B O 1
ATOM 4555 N N . ALA B 1 233 ? 12.773 -4.32 6.711 1 96.88 233 ALA B N 1
ATOM 4556 C CA . ALA B 1 233 ? 13.25 -5.625 7.164 1 96.88 233 ALA B CA 1
ATOM 4557 C C . ALA B 1 233 ? 12.516 -6.754 6.441 1 96.88 233 ALA B C 1
ATOM 4559 O O . ALA B 1 233 ? 11.867 -7.59 7.074 1 96.88 233 ALA B O 1
ATOM 4560 N N . PRO B 1 234 ? 12.773 -6.863 5.156 1 97.88 234 PRO B N 1
ATOM 4561 C CA . PRO B 1 234 ? 12.047 -7.887 4.395 1 97.88 234 PRO B CA 1
ATOM 4562 C C . PRO B 1 234 ? 12.398 -9.305 4.84 1 97.88 234 PRO B C 1
ATOM 4564 O O . PRO B 1 234 ? 11.586 -10.219 4.688 1 97.88 234 PRO B O 1
ATOM 4567 N N . THR B 1 235 ? 13.555 -9.523 5.457 1 97.94 235 THR B N 1
ATOM 4568 C CA . THR B 1 235 ? 13.992 -10.852 5.875 1 97.94 235 THR B CA 1
ATOM 4569 C C . THR B 1 235 ? 13.227 -11.305 7.121 1 97.94 235 THR B C 1
ATOM 4571 O O . THR B 1 235 ? 13.289 -12.477 7.5 1 97.94 235 THR B O 1
ATOM 4574 N N . TYR B 1 236 ? 12.453 -10.391 7.688 1 98.12 236 TYR B N 1
ATOM 4575 C CA . TYR B 1 236 ? 11.656 -10.68 8.875 1 98.12 236 TYR B CA 1
ATOM 4576 C C . TYR B 1 236 ? 10.539 -11.664 8.555 1 98.12 236 TYR B C 1
ATOM 4578 O O . TYR B 1 236 ? 10.094 -12.414 9.422 1 98.12 236 TYR B O 1
ATOM 4586 N N . PHE B 1 237 ? 10.148 -11.719 7.328 1 98.62 237 PHE B N 1
ATOM 4587 C CA . PHE B 1 237 ? 8.93 -12.422 6.945 1 98.62 237 PHE B CA 1
ATOM 4588 C C . PHE B 1 237 ? 9.242 -13.836 6.48 1 98.62 237 PHE B C 1
ATOM 4590 O O . PHE B 1 237 ? 10.352 -14.109 6 1 98.62 237 PHE B O 1
ATOM 4597 N N . ASP B 1 238 ? 8.305 -14.711 6.656 1 98.75 238 ASP B N 1
ATOM 4598 C CA . ASP B 1 238 ? 8.312 -16.062 6.098 1 98.75 238 ASP B CA 1
ATOM 4599 C C . ASP B 1 238 ? 7.09 -16.297 5.211 1 98.75 238 ASP B C 1
ATOM 4601 O O . ASP B 1 238 ? 7.184 -16.234 3.984 1 98.75 238 ASP B O 1
ATOM 4605 N N . VAL B 1 239 ? 5.906 -16.328 5.809 1 98.81 239 VAL B N 1
ATOM 4606 C CA . VAL B 1 239 ? 4.648 -16.375 5.07 1 98.81 239 VAL B CA 1
ATOM 4607 C C . VAL B 1 239 ? 3.746 -15.227 5.527 1 98.81 239 VAL B C 1
ATOM 4609 O O . VAL B 1 239 ? 3.588 -14.992 6.727 1 98.81 239 VAL B O 1
ATOM 4612 N N . ILE B 1 240 ? 3.229 -14.492 4.613 1 98.94 240 ILE B N 1
ATOM 4613 C CA . ILE B 1 240 ? 2.281 -13.422 4.883 1 98.94 240 ILE B CA 1
ATOM 4614 C C . ILE B 1 240 ? 0.915 -13.773 4.301 1 98.94 240 ILE B C 1
ATOM 4616 O O . ILE B 1 240 ? 0.814 -14.172 3.137 1 98.94 240 ILE B O 1
ATOM 4620 N N . VAL B 1 241 ? -0.122 -13.703 5.082 1 98.94 241 VAL B N 1
ATOM 4621 C CA . VAL B 1 241 ? -1.479 -13.914 4.59 1 98.94 241 VAL B CA 1
ATOM 4622 C C . VAL B 1 241 ? -2.295 -12.633 4.766 1 98.94 241 VAL B C 1
ATOM 4624 O O . VAL B 1 241 ? -2.182 -11.953 5.789 1 98.94 241 VAL B O 1
ATOM 4627 N N . THR B 1 242 ? -3.025 -12.219 3.746 1 98.88 242 THR B N 1
ATOM 4628 C CA . THR B 1 242 ? -3.791 -10.977 3.836 1 98.88 242 THR B CA 1
ATOM 4629 C C . THR B 1 242 ? -4.953 -10.992 2.848 1 98.88 242 THR B C 1
ATOM 4631 O O . THR B 1 242 ? -5.09 -11.922 2.049 1 98.88 242 THR B O 1
ATOM 4634 N N . GLU B 1 243 ? -5.832 -10.031 2.951 1 98.69 243 GLU B N 1
ATOM 4635 C CA . GLU B 1 243 ? -7.02 -9.93 2.109 1 98.69 243 GLU B CA 1
ATOM 4636 C C . GLU B 1 243 ? -6.672 -9.375 0.729 1 98.69 243 GLU B C 1
ATOM 4638 O O . GLU B 1 243 ? -5.516 -9.047 0.461 1 98.69 243 GLU B O 1
ATOM 4643 N N . ASN B 1 244 ? -7.566 -9.266 -0.141 1 98.56 244 ASN B N 1
ATOM 4644 C CA . ASN B 1 244 ? -7.426 -9.086 -1.583 1 98.56 244 ASN B CA 1
ATOM 4645 C C . ASN B 1 244 ? -6.723 -7.781 -1.926 1 98.56 244 ASN B C 1
ATOM 4647 O O . ASN B 1 244 ? -5.578 -7.789 -2.389 1 98.56 244 ASN B O 1
ATOM 4651 N N . MET B 1 245 ? -7.238 -6.699 -1.552 1 98.5 245 MET B N 1
ATOM 4652 C CA . MET B 1 245 ? -6.691 -5.398 -1.923 1 98.5 245 MET B CA 1
ATOM 4653 C C . MET B 1 245 ? -5.34 -5.164 -1.249 1 98.5 245 MET B C 1
ATOM 4655 O O . MET B 1 245 ? -4.41 -4.652 -1.875 1 98.5 245 MET B O 1
ATOM 4659 N N . PHE B 1 246 ? -5.23 -5.52 0.054 1 98.81 246 PHE B N 1
ATOM 4660 C CA . PHE B 1 246 ? -3.963 -5.359 0.761 1 98.81 246 PHE B CA 1
ATOM 4661 C C . PHE B 1 246 ? -2.863 -6.172 0.09 1 98.81 246 PHE B C 1
ATOM 4663 O O . PHE B 1 246 ? -1.753 -5.676 -0.113 1 98.81 246 PHE B O 1
ATOM 4670 N N . GLY B 1 247 ? -3.236 -7.395 -0.293 1 98.44 247 GLY B N 1
ATOM 4671 C CA . GLY B 1 247 ? -2.275 -8.219 -1.009 1 98.44 247 GLY B CA 1
ATOM 4672 C C . GLY B 1 247 ? -1.869 -7.637 -2.348 1 98.44 247 GLY B C 1
ATOM 4673 O O . GLY B 1 247 ? -0.703 -7.719 -2.74 1 98.44 247 GLY B O 1
ATOM 4674 N N . ASP B 1 248 ? -2.795 -7.055 -3.033 1 97.62 248 ASP B N 1
ATOM 4675 C CA . ASP B 1 248 ? -2.531 -6.422 -4.32 1 97.62 248 ASP B CA 1
ATOM 4676 C C . ASP B 1 248 ? -1.491 -5.312 -4.184 1 97.62 248 ASP B C 1
ATOM 4678 O O . ASP B 1 248 ? -0.496 -5.297 -4.914 1 97.62 248 ASP B O 1
ATOM 4682 N N . ILE B 1 249 ? -1.663 -4.488 -3.246 1 98.44 249 ILE B N 1
ATOM 4683 C CA . ILE B 1 249 ? -0.805 -3.326 -3.035 1 98.44 249 ILE B CA 1
ATOM 4684 C C . ILE B 1 249 ? 0.556 -3.777 -2.51 1 98.44 249 ILE B C 1
ATOM 4686 O O . ILE B 1 249 ? 1.595 -3.404 -3.059 1 98.44 249 ILE B O 1
ATOM 4690 N N . LEU B 1 250 ? 0.578 -4.645 -1.505 1 98.56 250 LEU B N 1
ATOM 4691 C CA . LEU B 1 250 ? 1.804 -5.02 -0.808 1 98.56 250 LEU B CA 1
ATOM 4692 C C . LEU B 1 250 ? 2.684 -5.898 -1.692 1 98.56 250 LEU B C 1
ATOM 4694 O O . LEU B 1 250 ? 3.912 -5.824 -1.618 1 98.56 250 LEU B O 1
ATOM 4698 N N . THR B 1 251 ? 2.074 -6.77 -2.518 1 97.31 251 THR B N 1
ATOM 4699 C CA . THR B 1 251 ? 2.893 -7.656 -3.338 1 97.31 251 THR B CA 1
ATOM 4700 C C . THR B 1 251 ? 3.557 -6.879 -4.473 1 97.31 251 THR B C 1
ATOM 4702 O O . THR B 1 251 ? 4.676 -7.199 -4.879 1 97.31 251 THR B O 1
ATOM 4705 N N . ASP B 1 252 ? 2.861 -5.887 -5.039 1 95.88 252 ASP B N 1
ATOM 4706 C CA . ASP B 1 252 ? 3.506 -5.023 -6.023 1 95.88 252 ASP B CA 1
ATOM 4707 C C . ASP B 1 252 ? 4.645 -4.223 -5.387 1 95.88 252 ASP B C 1
ATOM 4709 O O . ASP B 1 252 ? 5.711 -4.074 -5.984 1 95.88 252 ASP B O 1
ATOM 4713 N N . GLU B 1 253 ? 4.383 -3.725 -4.184 1 97.19 253 GLU B N 1
ATOM 4714 C CA . GLU B 1 253 ? 5.465 -3.082 -3.441 1 97.19 253 GLU B CA 1
ATOM 4715 C C . GLU B 1 253 ? 6.648 -4.027 -3.26 1 97.19 253 GLU B C 1
ATOM 4717 O O . GLU B 1 253 ? 7.793 -3.654 -3.516 1 97.19 253 GLU B O 1
ATOM 4722 N N . ALA B 1 254 ? 6.398 -5.258 -2.875 1 96.38 254 ALA B N 1
ATOM 4723 C CA . ALA B 1 254 ? 7.434 -6.234 -2.555 1 96.38 254 ALA B CA 1
ATOM 4724 C C . ALA B 1 254 ? 8.227 -6.621 -3.799 1 96.38 254 ALA B C 1
ATOM 4726 O O . ALA B 1 254 ? 9.352 -7.117 -3.695 1 96.38 254 ALA B O 1
ATOM 4727 N N . SER B 1 255 ? 7.629 -6.398 -4.953 1 93.88 255 SER B N 1
ATOM 4728 C CA . SER B 1 255 ? 8.344 -6.695 -6.188 1 93.88 255 SER B CA 1
ATOM 4729 C C . SER B 1 255 ? 9.602 -5.836 -6.32 1 93.88 255 SER B C 1
ATOM 4731 O O . SER B 1 255 ? 10.531 -6.195 -7.043 1 93.88 255 SER B O 1
ATOM 4733 N N . MET B 1 256 ? 9.641 -4.68 -5.629 1 93.69 256 MET B N 1
ATOM 4734 C CA . MET B 1 256 ? 10.789 -3.783 -5.676 1 93.69 256 MET B CA 1
ATOM 4735 C C . MET B 1 256 ? 11.953 -4.348 -4.875 1 93.69 256 MET B C 1
ATOM 4737 O O . MET B 1 256 ? 13.094 -3.891 -5.016 1 93.69 256 MET B O 1
ATOM 4741 N N . LEU B 1 257 ? 11.688 -5.324 -4.031 1 93.31 257 LEU B N 1
ATOM 4742 C CA . LEU B 1 257 ? 12.742 -5.98 -3.27 1 93.31 257 LEU B CA 1
ATOM 4743 C C . LEU B 1 257 ? 13.594 -6.871 -4.172 1 93.31 257 LEU B C 1
ATOM 4745 O O . LEU B 1 257 ? 14.805 -6.98 -3.979 1 93.31 257 LEU B O 1
ATOM 4749 N N . ALA B 1 258 ? 12.938 -7.512 -5.18 1 86.12 258 ALA B N 1
ATOM 4750 C CA . ALA B 1 258 ? 13.594 -8.5 -6.031 1 86.12 258 ALA B CA 1
ATOM 4751 C C . ALA B 1 258 ? 14.32 -7.82 -7.191 1 86.12 258 ALA B C 1
ATOM 4753 O O . ALA B 1 258 ? 15.094 -8.461 -7.906 1 86.12 258 ALA B O 1
ATOM 4754 N N . GLY B 1 259 ? 14.148 -6.637 -7.359 1 78.81 259 GLY B N 1
ATOM 4755 C CA . GLY B 1 259 ? 14.844 -5.875 -8.383 1 78.81 259 GLY B CA 1
ATOM 4756 C C . GLY B 1 259 ? 14.031 -5.688 -9.648 1 78.81 259 GLY B C 1
ATOM 4757 O O . GLY B 1 259 ? 14.266 -4.75 -10.414 1 78.81 259 GLY B O 1
ATOM 4758 N N . SER B 1 260 ? 13.203 -6.688 -9.906 1 85.44 260 SER B N 1
ATOM 4759 C CA . SER B 1 260 ? 12.367 -6.559 -11.094 1 85.44 260 SER B CA 1
ATOM 4760 C C . SER B 1 260 ? 11.078 -7.367 -10.945 1 85.44 260 SER B C 1
ATOM 4762 O O . SER B 1 260 ? 11.094 -8.484 -10.422 1 85.44 260 SER B O 1
ATOM 4764 N N . MET B 1 261 ? 9.984 -6.812 -11.5 1 86.62 261 MET B N 1
ATOM 4765 C CA . MET B 1 261 ? 8.727 -7.551 -11.586 1 86.62 261 MET B CA 1
ATOM 4766 C C . MET B 1 261 ? 8.875 -8.766 -12.492 1 86.62 261 MET B C 1
ATOM 4768 O O . MET B 1 261 ? 8.133 -9.742 -12.359 1 86.62 261 MET B O 1
ATOM 4772 N N . GLY B 1 262 ? 9.852 -8.68 -13.297 1 91.56 262 GLY B N 1
ATOM 4773 C CA . GLY B 1 262 ? 10.07 -9.75 -14.258 1 91.56 262 GLY B CA 1
ATOM 4774 C C . GLY B 1 262 ? 10.609 -11.016 -13.617 1 91.56 262 GLY B C 1
ATOM 4775 O O . GLY B 1 262 ? 10.695 -12.062 -14.266 1 91.56 262 GLY B O 1
ATOM 4776 N N . MET B 1 263 ? 10.82 -10.945 -12.367 1 93.31 263 MET B N 1
ATOM 4777 C CA . MET B 1 263 ? 11.391 -12.094 -11.672 1 93.31 263 MET B CA 1
ATOM 4778 C C . MET B 1 263 ? 10.32 -12.812 -10.844 1 93.31 263 MET B C 1
ATOM 4780 O O . MET B 1 263 ? 10.562 -13.898 -10.32 1 93.31 263 MET B O 1
ATOM 4784 N N . LEU B 1 264 ? 9.148 -12.258 -10.711 1 96.25 264 LEU B N 1
ATOM 4785 C CA . LEU B 1 264 ? 8.242 -12.703 -9.656 1 96.25 264 LEU B CA 1
ATOM 4786 C C . LEU B 1 264 ? 7.105 -13.531 -10.234 1 96.25 264 LEU B C 1
ATOM 4788 O O . LEU B 1 264 ? 6.246 -13.016 -10.945 1 96.25 264 LEU B O 1
ATOM 4792 N N . PRO B 1 265 ? 7.027 -14.82 -9.898 1 98 265 PRO B N 1
ATOM 4793 C CA . PRO B 1 265 ? 5.934 -15.695 -10.32 1 98 265 PRO B CA 1
ATOM 4794 C C . PRO B 1 265 ? 4.738 -15.648 -9.367 1 98 265 PRO B C 1
ATOM 4796 O O . PRO B 1 265 ? 4.824 -15.047 -8.297 1 98 265 PRO B O 1
ATOM 4799 N N . SER B 1 266 ? 3.633 -16.234 -9.773 1 98.44 266 SER B N 1
ATOM 4800 C CA . SER B 1 266 ? 2.52 -16.438 -8.852 1 98.44 266 SER B CA 1
ATOM 4801 C C . SER B 1 266 ? 1.664 -17.625 -9.273 1 98.44 266 SER B C 1
ATOM 4803 O O . SER B 1 266 ? 1.773 -18.109 -10.406 1 98.44 266 SER B O 1
ATOM 4805 N N . ALA B 1 267 ? 0.963 -18.141 -8.391 1 98.62 267 ALA B N 1
ATOM 4806 C CA . ALA B 1 267 ? -0.044 -19.188 -8.555 1 98.62 267 ALA B CA 1
ATOM 4807 C C . ALA B 1 267 ? -1.357 -18.797 -7.883 1 98.62 267 ALA B C 1
ATOM 4809 O O . ALA B 1 267 ? -1.358 -18.266 -6.766 1 98.62 267 ALA B O 1
ATOM 4810 N N . SER B 1 268 ? -2.414 -18.922 -8.562 1 98.75 268 SER B N 1
ATOM 4811 C CA . SER B 1 268 ? -3.748 -18.828 -7.984 1 98.75 268 SER B CA 1
ATOM 4812 C C . SER B 1 268 ? -4.41 -20.188 -7.887 1 98.75 268 SER B C 1
ATOM 4814 O O . SER B 1 268 ? -4.699 -20.812 -8.906 1 98.75 268 SER B O 1
ATOM 4816 N N . LEU B 1 269 ? -4.699 -20.641 -6.688 1 98.56 269 LEU B N 1
ATOM 4817 C CA . LEU B 1 269 ? -5.148 -22.016 -6.473 1 98.56 269 LEU B CA 1
ATOM 4818 C C . LEU B 1 269 ? -6.613 -22.047 -6.055 1 98.56 269 LEU B C 1
ATOM 4820 O O . LEU B 1 269 ? -7.082 -21.156 -5.348 1 98.56 269 LEU B O 1
ATOM 4824 N N . ALA B 1 270 ? -7.32 -23.125 -6.469 1 97.69 270 ALA B N 1
ATOM 4825 C CA . ALA B 1 270 ? -8.719 -23.359 -6.109 1 97.69 270 ALA B CA 1
ATOM 4826 C C . ALA B 1 270 ? -8.828 -24.312 -4.926 1 97.69 270 ALA B C 1
ATOM 4828 O O . ALA B 1 270 ? -9.82 -25.016 -4.785 1 97.69 270 ALA B O 1
ATOM 4829 N N . GLY B 1 271 ? -7.766 -24.406 -4.098 1 95.25 271 GLY B N 1
ATOM 4830 C CA . GLY B 1 271 ? -7.746 -25.281 -2.938 1 95.25 271 GLY B CA 1
ATOM 4831 C C . GLY B 1 271 ? -6.527 -25.078 -2.057 1 95.25 271 GLY B C 1
ATOM 4832 O O . GLY B 1 271 ? -5.676 -24.234 -2.355 1 95.25 271 GLY B O 1
ATOM 4833 N N . ILE B 1 272 ? -6.535 -25.781 -0.966 1 92.19 272 ILE B N 1
ATOM 4834 C CA . ILE B 1 272 ? -5.418 -25.734 -0.027 1 92.19 272 ILE B CA 1
ATOM 4835 C C . ILE B 1 272 ? -4.336 -26.719 -0.473 1 92.19 272 ILE B C 1
ATOM 4837 O O . ILE B 1 272 ? -4.59 -27.922 -0.603 1 92.19 272 ILE B O 1
ATOM 4841 N N . PRO B 1 273 ? -3.199 -26.156 -0.714 1 89.81 273 PRO B N 1
ATOM 4842 C CA . PRO B 1 273 ? -2.133 -27.078 -1.126 1 89.81 273 PRO B CA 1
ATOM 4843 C C . PRO B 1 273 ? -1.632 -27.953 0.02 1 89.81 273 PRO B C 1
ATOM 4845 O O . PRO B 1 273 ? -1.494 -27.484 1.15 1 89.81 273 PRO B O 1
ATOM 4848 N N . ALA B 1 274 ? -1.676 -29.281 -0.179 1 82.38 274 ALA B N 1
ATOM 4849 C CA . ALA B 1 274 ? -1.145 -30.25 0.777 1 82.38 274 ALA B CA 1
ATOM 4850 C C . ALA B 1 274 ? -0.201 -31.234 0.094 1 82.38 274 ALA B C 1
ATOM 4852 O O . ALA B 1 274 ? -0.246 -31.391 -1.127 1 82.38 274 ALA B O 1
ATOM 4853 N N . LYS B 1 275 ? 0.62 -31.797 0.957 1 78.69 275 LYS B N 1
ATOM 4854 C CA . LYS B 1 275 ? 1.559 -32.781 0.413 1 78.69 275 LYS B CA 1
ATOM 4855 C C . LYS B 1 275 ? 0.822 -33.938 -0.246 1 78.69 275 LYS B C 1
ATOM 4857 O O . LYS B 1 275 ? -0.131 -34.469 0.322 1 78.69 275 LYS B O 1
ATOM 4862 N N . GLY B 1 276 ? 1.234 -34.156 -1.471 1 79.31 276 GLY B N 1
ATOM 4863 C CA . GLY B 1 276 ? 0.712 -35.344 -2.154 1 79.31 276 GLY B CA 1
ATOM 4864 C C . GLY B 1 276 ? -0.593 -35.094 -2.881 1 79.31 276 GLY B C 1
ATOM 4865 O O . GLY B 1 276 ? -1.162 -36 -3.494 1 79.31 276 GLY B O 1
ATOM 4866 N N . THR B 1 277 ? -1.063 -33.875 -2.82 1 84.75 277 THR B N 1
ATOM 4867 C CA . THR B 1 277 ? -2.305 -33.562 -3.518 1 84.75 277 THR B CA 1
ATOM 4868 C C . THR B 1 277 ? -2.039 -32.594 -4.684 1 84.75 277 THR B C 1
ATOM 4870 O O . THR B 1 277 ? -1.008 -31.922 -4.723 1 84.75 277 THR B O 1
ATOM 4873 N N . LYS B 1 278 ? -2.93 -32.812 -5.711 1 92.31 278 LYS B N 1
ATOM 4874 C CA . LYS B 1 278 ? -2.93 -31.859 -6.816 1 92.31 278 LYS B CA 1
ATOM 4875 C C . LYS B 1 278 ? -4.031 -30.812 -6.648 1 92.31 278 LYS B C 1
ATOM 4877 O O . LYS B 1 278 ? -5.133 -31.141 -6.191 1 92.31 278 LYS B O 1
ATOM 4882 N N . THR B 1 279 ? -3.631 -29.625 -6.867 1 96.06 279 THR B N 1
ATOM 4883 C CA . THR B 1 279 ? -4.586 -28.531 -6.766 1 96.06 279 THR B CA 1
ATOM 4884 C C . THR B 1 279 ? -4.711 -27.797 -8.094 1 96.06 279 THR B C 1
ATOM 4886 O O . THR B 1 279 ? -3.703 -27.438 -8.711 1 96.06 279 THR B O 1
ATOM 4889 N N . PHE B 1 280 ? -5.969 -27.688 -8.594 1 97.62 280 PHE B N 1
ATOM 4890 C CA . PHE B 1 280 ? -6.215 -26.891 -9.789 1 97.62 280 PHE B CA 1
ATOM 4891 C C . PHE B 1 280 ? -5.789 -25.438 -9.562 1 97.62 280 PHE B C 1
ATOM 4893 O O . PHE B 1 280 ? -5.969 -24.891 -8.469 1 97.62 280 PHE B O 1
ATOM 4900 N N . GLY B 1 281 ? -5.145 -24.844 -10.594 1 98.56 281 GLY B N 1
ATOM 4901 C CA . GLY B 1 281 ? -4.715 -23.469 -10.414 1 98.56 281 GLY B CA 1
ATOM 4902 C C . GLY B 1 281 ? -4.438 -22.75 -11.719 1 98.56 281 GLY B C 1
ATOM 4903 O O . GLY B 1 281 ? -4.531 -23.344 -12.797 1 98.56 281 GLY B O 1
ATOM 4904 N N . LEU B 1 282 ? -4.293 -21.5 -11.617 1 98.88 282 LEU B N 1
ATOM 4905 C CA . LEU B 1 282 ? -3.84 -20.594 -12.656 1 98.88 282 LEU B CA 1
ATOM 4906 C C . LEU B 1 282 ? -2.469 -20.016 -12.32 1 98.88 282 LEU B C 1
ATOM 4908 O O . LEU B 1 282 ? -2.217 -19.625 -11.172 1 98.88 282 LEU B O 1
ATOM 4912 N N . TYR B 1 283 ? -1.607 -20.031 -13.258 1 98.88 283 TYR B N 1
ATOM 4913 C CA . TYR B 1 283 ? -0.215 -19.641 -13.047 1 98.88 283 TYR B CA 1
ATOM 4914 C C . TYR B 1 283 ? 0.172 -18.484 -13.961 1 98.88 283 TYR B C 1
ATOM 4916 O O . TYR B 1 283 ? 0.034 -18.562 -15.18 1 98.88 283 TYR B O 1
ATOM 4924 N N . GLU B 1 284 ? 0.605 -17.422 -13.32 1 98.5 284 GLU B N 1
ATOM 4925 C CA . GLU B 1 284 ? 0.879 -16.172 -14.039 1 98.5 284 GLU B CA 1
ATOM 4926 C C . GLU B 1 284 ? 1.968 -15.367 -13.336 1 98.5 284 GLU B C 1
ATOM 4928 O O . GLU B 1 284 ? 2.111 -15.43 -12.117 1 98.5 284 GLU B O 1
ATOM 4933 N N . PRO B 1 285 ? 2.812 -14.633 -14.117 1 97.56 285 PRO B N 1
ATOM 4934 C CA . PRO B 1 285 ? 3.686 -13.648 -13.469 1 97.56 285 PRO B CA 1
ATOM 4935 C C . PRO B 1 285 ? 2.908 -12.516 -12.812 1 97.56 285 PRO B C 1
ATOM 4937 O O . PRO B 1 285 ? 1.719 -12.336 -13.086 1 97.56 285 PRO B O 1
ATOM 4940 N N . ILE B 1 286 ? 3.525 -11.758 -11.93 1 94.81 286 ILE B N 1
ATOM 4941 C CA . ILE B 1 286 ? 2.816 -10.68 -11.234 1 94.81 286 ILE B CA 1
ATOM 4942 C C . ILE B 1 286 ? 2.83 -9.422 -12.094 1 94.81 286 ILE B C 1
ATOM 4944 O O . ILE B 1 286 ? 2.062 -8.484 -11.844 1 94.81 286 ILE B O 1
ATOM 4948 N N . HIS B 1 287 ? 3.838 -9.375 -13.117 1 92.56 287 HIS B N 1
ATOM 4949 C CA . HIS B 1 287 ? 3.939 -8.164 -13.922 1 92.56 287 HIS B CA 1
ATOM 4950 C C . HIS B 1 287 ? 2.744 -8.023 -14.859 1 92.56 287 HIS B C 1
ATOM 4952 O O . HIS B 1 287 ? 2.043 -9 -15.133 1 92.56 287 HIS B O 1
ATOM 4958 N N . GLY B 1 288 ? 2.523 -6.801 -15.336 1 92 288 GLY B N 1
ATOM 4959 C CA . GLY B 1 288 ? 1.452 -6.531 -16.281 1 92 288 GLY B CA 1
ATOM 4960 C C . GLY B 1 288 ? 1.862 -6.746 -17.734 1 92 288 GLY B C 1
ATOM 4961 O O . GLY B 1 288 ? 2.781 -7.52 -18.016 1 92 288 GLY B O 1
ATOM 4962 N N . SER B 1 289 ? 1.095 -6.078 -18.562 1 96.44 289 SER B N 1
ATOM 4963 C CA . SER B 1 289 ? 1.244 -6.316 -20 1 96.44 289 SER B CA 1
ATOM 4964 C C . SER B 1 289 ? 2.426 -5.535 -20.562 1 96.44 289 SER B C 1
ATOM 4966 O O . SER B 1 289 ? 2.871 -5.805 -21.688 1 96.44 289 SER B O 1
ATOM 4968 N N . ALA B 1 290 ? 2.883 -4.527 -19.859 1 95.31 290 ALA B N 1
ATOM 4969 C CA . ALA B 1 290 ? 4.027 -3.725 -20.266 1 95.31 290 ALA B CA 1
ATOM 4970 C C . ALA B 1 290 ? 3.951 -3.391 -21.75 1 95.31 290 ALA B C 1
ATOM 4972 O O . ALA B 1 290 ? 4.871 -3.699 -22.516 1 95.31 290 ALA B O 1
ATOM 4973 N N . PRO B 1 291 ? 2.93 -2.627 -22.125 1 95.19 291 PRO B N 1
ATOM 4974 C CA . PRO B 1 291 ? 2.684 -2.393 -23.547 1 95.19 291 PRO B CA 1
ATOM 4975 C C . PRO B 1 291 ? 3.826 -1.642 -24.219 1 95.19 291 PRO B C 1
ATOM 4977 O O . PRO B 1 291 ? 4.066 -1.824 -25.422 1 95.19 291 PRO B O 1
ATOM 4980 N N . THR B 1 292 ? 4.609 -0.897 -23.516 1 94.94 292 THR B N 1
ATOM 4981 C CA . THR B 1 292 ? 5.637 -0.037 -24.094 1 94.94 292 THR B CA 1
ATOM 4982 C C . THR B 1 292 ? 6.832 -0.861 -24.562 1 94.94 292 THR B C 1
ATOM 4984 O O . THR B 1 292 ? 7.645 -0.385 -25.359 1 94.94 292 THR B O 1
ATOM 4987 N N . ILE B 1 293 ? 6.941 -2.08 -24.125 1 96.5 293 ILE B N 1
ATOM 4988 C CA . ILE B 1 293 ? 8.102 -2.877 -24.516 1 96.5 293 ILE B CA 1
ATOM 4989 C C . ILE B 1 293 ? 7.629 -4.137 -25.25 1 96.5 293 ILE B C 1
ATOM 4991 O O . ILE B 1 293 ? 8.422 -5.039 -25.5 1 96.5 293 ILE B O 1
ATOM 4995 N N . ALA B 1 294 ? 6.336 -4.184 -25.562 1 96.94 294 ALA B N 1
ATOM 4996 C CA . ALA B 1 294 ? 5.781 -5.336 -26.266 1 96.94 294 ALA B CA 1
ATOM 4997 C C . ALA B 1 294 ? 6.414 -5.492 -27.641 1 96.94 294 ALA B C 1
ATOM 4999 O O . ALA B 1 294 ? 6.66 -4.5 -28.344 1 96.94 294 ALA B O 1
ATOM 5000 N N . LYS B 1 295 ? 6.734 -6.75 -28.016 1 97.12 295 LYS B N 1
ATOM 5001 C CA . LYS B 1 295 ? 7.215 -7.137 -29.344 1 97.12 295 LYS B CA 1
ATOM 5002 C C . LYS B 1 295 ? 8.602 -6.551 -29.609 1 97.12 295 LYS B C 1
ATOM 5004 O O . LYS B 1 295 ? 8.938 -6.262 -30.766 1 97.12 295 LYS B O 1
ATOM 5009 N N . GLN B 1 296 ? 9.336 -6.336 -28.578 1 98.25 296 GLN B N 1
ATOM 5010 C CA . GLN B 1 296 ? 10.664 -5.762 -28.75 1 98.25 296 GLN B CA 1
ATOM 5011 C C . GLN B 1 296 ? 11.75 -6.746 -28.297 1 98.25 296 GLN B C 1
ATOM 5013 O O . GLN B 1 296 ? 12.938 -6.449 -28.391 1 98.25 296 GLN B O 1
ATOM 5018 N N . ASN B 1 297 ? 11.328 -7.871 -27.875 1 98.44 297 ASN B N 1
ATOM 5019 C CA . ASN B 1 297 ? 12.25 -8.914 -27.438 1 98.44 297 ASN B CA 1
ATOM 5020 C C . ASN B 1 297 ? 13.141 -8.43 -26.297 1 98.44 297 ASN B C 1
ATOM 5022 O O . ASN B 1 297 ? 14.336 -8.711 -26.281 1 98.44 297 ASN B O 1
ATOM 5026 N N . ILE B 1 298 ? 12.578 -7.672 -25.344 1 98.25 298 ILE B N 1
ATOM 5027 C CA . ILE B 1 298 ? 13.391 -7.203 -24.219 1 98.25 298 ILE B CA 1
ATOM 5028 C C . ILE B 1 298 ? 12.695 -7.543 -22.906 1 98.25 298 ILE B C 1
ATOM 5030 O O . ILE B 1 298 ? 13.25 -7.32 -21.828 1 98.25 298 ILE B O 1
ATOM 5034 N N . ALA B 1 299 ? 11.469 -8.125 -22.969 1 98.12 299 ALA B N 1
ATOM 5035 C CA . ALA B 1 299 ? 10.734 -8.5 -21.766 1 98.12 299 ALA B CA 1
ATOM 5036 C C . ALA B 1 299 ? 11.406 -9.672 -21.047 1 98.12 299 ALA B C 1
ATOM 5038 O O . ALA B 1 299 ? 11.906 -10.594 -21.703 1 98.12 299 ALA B O 1
ATOM 5039 N N . ASN B 1 300 ? 11.469 -9.648 -19.766 1 97.75 300 ASN B N 1
ATOM 5040 C CA . ASN B 1 300 ? 12.008 -10.734 -18.953 1 97.75 300 ASN B CA 1
ATOM 5041 C C . ASN B 1 300 ? 11.016 -11.891 -18.844 1 97.75 300 ASN B C 1
ATOM 5043 O O . ASN B 1 300 ? 9.961 -11.758 -18.219 1 97.75 300 ASN B O 1
ATOM 5047 N N . PRO B 1 301 ? 11.352 -13.039 -19.391 1 98.56 301 PRO B N 1
ATOM 5048 C CA . PRO B 1 301 ? 10.391 -14.141 -19.375 1 98.56 301 PRO B CA 1
ATOM 5049 C C . PRO B 1 301 ? 10.477 -14.984 -18.094 1 98.56 301 PRO B C 1
ATOM 5051 O O . PRO B 1 301 ? 9.695 -15.922 -17.922 1 98.56 301 PRO B O 1
ATOM 5054 N N . ILE B 1 302 ? 11.312 -14.664 -17.172 1 97.94 302 ILE B N 1
ATOM 5055 C CA . ILE B 1 302 ? 11.688 -15.531 -16.062 1 97.94 302 ILE B CA 1
ATOM 5056 C C . ILE B 1 302 ? 10.492 -15.711 -15.125 1 97.94 302 ILE B C 1
ATOM 5058 O O . ILE B 1 302 ? 10.242 -16.812 -14.633 1 97.94 302 ILE B O 1
ATOM 5062 N N . ALA B 1 303 ? 9.75 -14.664 -14.875 1 98.19 303 ALA B N 1
ATOM 5063 C CA . ALA B 1 303 ? 8.594 -14.781 -13.992 1 98.19 303 ALA B CA 1
ATOM 5064 C C . ALA B 1 303 ? 7.582 -15.781 -14.539 1 98.19 303 ALA B C 1
ATOM 5066 O O . ALA B 1 303 ? 6.996 -16.562 -13.781 1 98.19 303 ALA B O 1
ATOM 5067 N N . THR B 1 304 ? 7.316 -15.758 -15.828 1 98.75 304 THR B N 1
ATOM 5068 C CA . THR B 1 304 ? 6.414 -16.703 -16.453 1 98.75 304 THR B CA 1
ATOM 5069 C C . THR B 1 304 ? 6.965 -18.125 -16.344 1 98.75 304 THR B C 1
ATOM 5071 O O . THR B 1 304 ? 6.223 -19.062 -16.031 1 98.75 304 THR B O 1
ATOM 5074 N N . ILE B 1 305 ? 8.242 -18.281 -16.578 1 98.88 305 ILE B N 1
ATOM 5075 C CA . ILE B 1 305 ? 8.914 -19.578 -16.5 1 98.88 305 ILE B CA 1
ATOM 5076 C C . ILE B 1 305 ? 8.812 -20.125 -15.078 1 98.88 305 ILE B C 1
ATOM 5078 O O . ILE B 1 305 ? 8.477 -21.297 -14.883 1 98.88 305 ILE B O 1
ATOM 5082 N N . LEU B 1 306 ? 9.031 -19.234 -14.102 1 98.56 306 LEU B N 1
ATOM 5083 C CA . LEU B 1 306 ? 8.953 -19.672 -12.703 1 98.56 306 LEU B CA 1
ATOM 5084 C C . LEU B 1 306 ? 7.508 -19.969 -12.312 1 98.56 306 LEU B C 1
ATOM 5086 O O . LEU B 1 306 ? 7.258 -20.828 -11.461 1 98.56 306 LEU B O 1
ATOM 5090 N N . SER B 1 307 ? 6.52 -19.281 -12.914 1 98.81 307 SER B N 1
ATOM 5091 C CA . SER B 1 307 ? 5.117 -19.609 -12.688 1 98.81 307 SER B CA 1
ATOM 5092 C C . SER B 1 307 ? 4.793 -21.016 -13.211 1 98.81 307 SER B C 1
ATOM 5094 O O . SER B 1 307 ? 4.012 -21.75 -12.594 1 98.81 307 SER B O 1
ATOM 5096 N N . ILE B 1 308 ? 5.391 -21.359 -14.281 1 98.81 308 ILE B N 1
ATOM 5097 C CA . ILE B 1 308 ? 5.203 -22.703 -14.836 1 98.81 308 ILE B CA 1
ATOM 5098 C C . ILE B 1 308 ? 5.809 -23.734 -13.898 1 98.81 308 ILE B C 1
ATOM 5100 O O . ILE B 1 308 ? 5.254 -24.828 -13.727 1 98.81 308 ILE B O 1
ATOM 5104 N N . ALA B 1 309 ? 6.969 -23.422 -13.289 1 98.69 309 ALA B N 1
ATOM 5105 C CA . ALA B 1 309 ? 7.512 -24.312 -12.266 1 98.69 309 ALA B CA 1
ATOM 5106 C C . ALA B 1 309 ? 6.504 -24.531 -11.141 1 98.69 309 ALA B C 1
ATOM 5108 O O . ALA B 1 309 ? 6.34 -25.656 -10.664 1 98.69 309 ALA B O 1
ATOM 5109 N N . MET B 1 310 ? 5.828 -23.484 -10.758 1 98.31 310 MET B N 1
ATOM 5110 C CA . MET B 1 310 ? 4.801 -23.609 -9.727 1 98.31 310 MET B CA 1
ATOM 5111 C C . MET B 1 310 ? 3.664 -24.516 -10.195 1 98.31 310 MET B C 1
ATOM 5113 O O . MET B 1 310 ? 3.125 -25.297 -9.414 1 98.31 310 MET B O 1
ATOM 5117 N N . MET B 1 311 ? 3.289 -24.375 -11.469 1 98.62 311 MET B N 1
ATOM 5118 C CA . MET B 1 311 ? 2.254 -25.234 -12.031 1 98.62 311 MET B CA 1
ATOM 5119 C C . MET B 1 311 ? 2.641 -26.703 -11.898 1 98.62 311 MET B C 1
ATOM 5121 O O . MET B 1 311 ? 1.834 -27.516 -11.461 1 98.62 311 MET B O 1
ATOM 5125 N N . LEU B 1 312 ? 3.875 -27.031 -12.273 1 98.06 312 LEU B N 1
ATOM 5126 C CA . LEU B 1 312 ? 4.359 -28.406 -12.18 1 98.06 312 LEU B CA 1
ATOM 5127 C C . LEU B 1 312 ? 4.281 -28.906 -10.75 1 98.06 312 LEU B C 1
ATOM 5129 O O . LEU B 1 312 ? 3.893 -30.062 -10.508 1 98.06 312 LEU B O 1
ATOM 5133 N N . ARG B 1 313 ? 4.578 -28.078 -9.852 1 96.5 313 ARG B N 1
ATOM 5134 C CA . ARG B 1 313 ? 4.578 -28.438 -8.438 1 96.5 313 ARG B CA 1
ATOM 5135 C C . ARG B 1 313 ? 3.156 -28.641 -7.926 1 96.5 313 ARG B C 1
ATOM 5137 O O . ARG B 1 313 ? 2.832 -29.703 -7.387 1 96.5 313 ARG B O 1
ATOM 5144 N N . TYR B 1 314 ? 2.293 -27.672 -8.141 1 96.62 314 TYR B N 1
ATOM 5145 C CA . TYR B 1 314 ? 1.018 -27.641 -7.43 1 96.62 314 TYR B CA 1
ATOM 5146 C C . TYR B 1 314 ? -0.046 -28.422 -8.195 1 96.62 314 TYR B C 1
ATOM 5148 O O . TYR B 1 314 ? -0.868 -29.109 -7.598 1 96.62 314 TYR B O 1
ATOM 5156 N N . SER B 1 315 ? -0.095 -28.25 -9.5 1 97.62 315 SER B N 1
ATOM 5157 C CA . SER B 1 315 ? -1.197 -28.828 -10.258 1 97.62 315 SER B CA 1
ATOM 5158 C C . SER B 1 315 ? -0.807 -30.172 -10.859 1 97.62 315 SER B C 1
ATOM 5160 O O . SER B 1 315 ? -1.668 -31.016 -11.117 1 97.62 315 SER B O 1
ATOM 5162 N N . CYS B 1 316 ? 0.518 -30.406 -11.094 1 96.25 316 CYS B N 1
ATOM 5163 C CA . CYS B 1 316 ? 0.932 -31.625 -11.773 1 96.25 316 CYS B CA 1
ATOM 5164 C C . CYS B 1 316 ? 1.586 -32.594 -10.805 1 96.25 316 CYS B C 1
ATOM 5166 O O . CYS B 1 316 ? 1.742 -33.781 -11.117 1 96.25 316 CYS B O 1
ATOM 5168 N N . GLY B 1 317 ? 1.964 -32.156 -9.602 1 94.88 317 GLY B N 1
ATOM 5169 C CA . GLY B 1 317 ? 2.629 -33.031 -8.633 1 94.88 317 GLY B CA 1
ATOM 5170 C C . GLY B 1 317 ? 4.039 -33.406 -9.039 1 94.88 317 GLY B C 1
ATOM 5171 O O . GLY B 1 317 ? 4.527 -34.469 -8.688 1 94.88 317 GLY B O 1
ATOM 5172 N N . LEU B 1 318 ? 4.625 -32.594 -9.867 1 95.81 318 LEU B N 1
ATOM 5173 C CA . LEU B 1 318 ? 5.945 -32.875 -10.414 1 95.81 318 LEU B CA 1
ATOM 5174 C C . LEU B 1 318 ? 7.004 -32 -9.773 1 95.81 318 LEU B C 1
ATOM 5176 O O . LEU B 1 318 ? 7.574 -31.125 -10.43 1 95.81 318 LEU B O 1
ATOM 5180 N N . GLU B 1 319 ? 7.367 -32.281 -8.57 1 96 319 GLU B N 1
ATOM 5181 C CA . GLU B 1 319 ? 8.281 -31.469 -7.777 1 96 319 GLU B CA 1
ATOM 5182 C C . GLU B 1 319 ? 9.688 -31.469 -8.375 1 96 319 GLU B C 1
ATOM 5184 O O . GLU B 1 319 ? 10.352 -30.438 -8.406 1 96 319 GLU B O 1
ATOM 5189 N N . THR B 1 320 ? 10.148 -32.625 -8.805 1 97.31 320 THR B N 1
ATOM 5190 C CA . THR B 1 320 ? 11.484 -32.719 -9.383 1 97.31 320 THR B CA 1
ATOM 5191 C C . THR B 1 320 ? 11.625 -31.812 -10.602 1 97.31 320 THR B C 1
ATOM 5193 O O . THR B 1 320 ? 12.617 -31.109 -10.734 1 97.31 320 THR B O 1
ATOM 5196 N N . GLU B 1 321 ? 10.641 -31.875 -11.5 1 97.88 321 GLU B N 1
ATOM 5197 C CA . GLU B 1 321 ? 10.617 -31.047 -12.703 1 97.88 321 GLU B CA 1
ATOM 5198 C C . GLU B 1 321 ? 10.578 -29.562 -12.359 1 97.88 321 GLU B C 1
ATOM 5200 O O . GLU B 1 321 ? 11.281 -28.75 -12.969 1 97.88 321 GLU B O 1
ATOM 5205 N N . ALA B 1 322 ? 9.727 -29.188 -11.367 1 98.12 322 ALA B N 1
ATOM 5206 C CA . ALA B 1 322 ? 9.633 -27.797 -10.914 1 98.12 322 ALA B CA 1
ATOM 5207 C C . ALA B 1 322 ? 10.977 -27.297 -10.398 1 98.12 322 ALA B C 1
ATOM 5209 O O . ALA B 1 322 ? 11.43 -26.219 -10.781 1 98.12 322 ALA B O 1
ATOM 5210 N N . ALA B 1 323 ? 11.625 -28.062 -9.57 1 97.81 323 ALA B N 1
ATOM 5211 C CA . ALA B 1 323 ? 12.922 -27.719 -8.992 1 97.81 323 ALA B CA 1
ATOM 5212 C C . ALA B 1 323 ? 13.984 -27.562 -10.07 1 97.81 323 ALA B C 1
ATOM 5214 O O . ALA B 1 323 ? 14.883 -26.719 -9.953 1 97.81 323 ALA B O 1
ATOM 5215 N N . GLU B 1 324 ? 13.883 -28.391 -11.055 1 98.19 324 GLU B N 1
ATOM 5216 C CA . GLU B 1 324 ? 14.836 -28.312 -12.156 1 98.19 324 GLU B CA 1
ATOM 5217 C C . GLU B 1 324 ? 14.734 -26.969 -12.883 1 98.19 324 GLU B C 1
ATOM 5219 O O . GLU B 1 324 ? 15.758 -26.391 -13.266 1 98.19 324 GLU B O 1
ATOM 5224 N N . ILE B 1 325 ? 13.547 -26.516 -13.141 1 98.69 325 ILE B N 1
ATOM 5225 C CA . ILE B 1 325 ? 13.352 -25.219 -13.789 1 98.69 325 ILE B CA 1
ATOM 5226 C C . ILE B 1 325 ? 13.945 -24.109 -12.922 1 98.69 325 ILE B C 1
ATOM 5228 O O . ILE B 1 325 ? 14.672 -23.25 -13.422 1 98.69 325 ILE B O 1
ATOM 5232 N N . GLU B 1 326 ? 13.625 -24.109 -11.633 1 97.69 326 GLU B N 1
ATOM 5233 C CA . GLU B 1 326 ? 14.164 -23.125 -10.703 1 97.69 326 GLU B CA 1
ATOM 5234 C C . GLU B 1 326 ? 15.688 -23.125 -10.711 1 97.69 326 GLU B C 1
ATOM 5236 O O . GLU B 1 326 ? 16.312 -22.062 -10.758 1 97.69 326 GLU B O 1
ATOM 5241 N N . ALA B 1 327 ? 16.281 -24.297 -10.695 1 97.38 327 ALA B N 1
ATOM 5242 C CA . ALA B 1 327 ? 17.734 -24.438 -10.711 1 97.38 327 ALA B CA 1
ATOM 5243 C C . ALA B 1 327 ? 18.312 -23.906 -12.016 1 97.38 327 ALA B C 1
ATOM 5245 O O . ALA B 1 327 ? 19.391 -23.281 -12.023 1 97.38 327 ALA B O 1
ATOM 5246 N N . ALA B 1 328 ? 17.656 -24.219 -13.102 1 98.5 328 ALA B N 1
ATOM 5247 C CA . ALA B 1 328 ? 18.109 -23.734 -14.406 1 98.5 328 ALA B CA 1
ATOM 5248 C C . ALA B 1 328 ? 18.109 -22.219 -14.453 1 98.5 328 ALA B C 1
ATOM 5250 O O . ALA B 1 328 ? 19.062 -21.609 -14.984 1 98.5 328 ALA B O 1
ATOM 5251 N N . VAL B 1 329 ? 17.078 -21.578 -13.945 1 97.62 329 VAL B N 1
ATOM 5252 C CA . VAL B 1 329 ? 17 -20.125 -13.883 1 97.62 329 VAL B CA 1
ATOM 5253 C C . VAL B 1 329 ? 18.156 -19.578 -13.047 1 97.62 329 VAL B C 1
ATOM 5255 O O . VAL B 1 329 ? 18.859 -18.656 -13.469 1 97.62 329 VAL B O 1
ATOM 5258 N N . ASP B 1 330 ? 18.359 -20.188 -11.898 1 95.62 330 ASP B N 1
ATOM 5259 C CA . ASP B 1 330 ? 19.438 -19.766 -11.008 1 95.62 330 ASP B CA 1
ATOM 5260 C C . ASP B 1 330 ? 20.797 -19.859 -11.711 1 95.62 330 ASP B C 1
ATOM 5262 O O . ASP B 1 330 ? 21.641 -18.969 -11.578 1 95.62 330 ASP B O 1
ATOM 5266 N N . LYS B 1 331 ? 21 -20.922 -12.406 1 96.94 331 LYS B N 1
ATOM 5267 C CA . LYS B 1 331 ? 22.266 -21.141 -13.102 1 96.94 331 LYS B CA 1
ATOM 5268 C C . LYS B 1 331 ? 22.5 -20.094 -14.188 1 96.94 331 LYS B C 1
ATOM 5270 O O . LYS B 1 331 ? 23.609 -19.594 -14.344 1 96.94 331 LYS B O 1
ATOM 5275 N N . VAL B 1 332 ? 21.484 -19.781 -14.93 1 97.5 332 VAL B N 1
ATOM 5276 C CA . VAL B 1 332 ? 21.594 -18.797 -16 1 97.5 332 VAL B CA 1
ATOM 5277 C C . VAL B 1 332 ? 21.922 -17.438 -15.406 1 97.5 332 VAL B C 1
ATOM 5279 O O . VAL B 1 332 ? 22.781 -16.719 -15.93 1 97.5 332 VAL B O 1
ATOM 5282 N N . LEU B 1 333 ? 21.266 -17.078 -14.328 1 94.81 333 LEU B N 1
ATOM 5283 C CA . LEU B 1 333 ? 21.516 -15.797 -13.672 1 94.81 333 LEU B CA 1
ATOM 5284 C C . LEU B 1 333 ? 22.922 -15.758 -13.078 1 94.81 333 LEU B C 1
ATOM 5286 O O . LEU B 1 333 ? 23.609 -14.742 -13.18 1 94.81 333 LEU B O 1
ATOM 5290 N N . ALA B 1 334 ? 23.312 -16.875 -12.484 1 94.44 334 ALA B N 1
ATOM 5291 C CA . ALA B 1 334 ? 24.641 -16.969 -11.875 1 94.44 334 ALA B CA 1
ATOM 5292 C C . ALA B 1 334 ? 25.734 -16.844 -12.93 1 94.44 334 ALA B C 1
ATOM 5294 O O . ALA B 1 334 ? 26.828 -16.344 -12.648 1 94.44 334 ALA B O 1
ATOM 5295 N N . ALA B 1 335 ? 25.422 -17.266 -14.133 1 96.56 335 ALA B N 1
ATOM 5296 C CA . ALA B 1 335 ? 26.375 -17.203 -15.242 1 96.56 335 ALA B CA 1
ATOM 5297 C C . ALA B 1 335 ? 26.484 -15.789 -15.797 1 96.56 335 ALA B C 1
ATOM 5299 O O . ALA B 1 335 ? 27.328 -15.516 -16.672 1 96.56 335 ALA B O 1
ATOM 5300 N N . GLY B 1 336 ? 25.594 -14.898 -15.336 1 95.5 336 GLY B N 1
ATOM 5301 C CA . GLY B 1 336 ? 25.734 -13.492 -15.68 1 95.5 336 GLY B CA 1
ATOM 5302 C C . GLY B 1 336 ? 24.812 -13.062 -16.812 1 95.5 336 GLY B C 1
ATOM 5303 O O . GLY B 1 336 ? 24.969 -11.969 -17.359 1 95.5 336 GLY B O 1
ATOM 5304 N N . TYR B 1 337 ? 23.938 -13.906 -17.266 1 97.19 337 TYR B N 1
ATOM 5305 C CA . TYR B 1 337 ? 22.969 -13.523 -18.281 1 97.19 337 TYR B CA 1
ATOM 5306 C C . TYR B 1 337 ? 21.844 -12.703 -17.688 1 97.19 337 TYR B C 1
ATOM 5308 O O . TYR B 1 337 ? 21.391 -12.977 -16.562 1 97.19 337 TYR B O 1
ATOM 5316 N N . ALA B 1 338 ? 21.406 -11.625 -18.344 1 96.25 338 ALA B N 1
ATOM 5317 C CA . ALA B 1 338 ? 20.359 -10.773 -17.812 1 96.25 338 ALA B CA 1
ATOM 5318 C C . ALA B 1 338 ? 19.578 -10.094 -18.922 1 96.25 338 ALA B C 1
ATOM 5320 O O . ALA B 1 338 ? 20.141 -9.719 -19.953 1 96.25 338 ALA B O 1
ATOM 5321 N N . THR B 1 339 ? 18.266 -10.078 -18.797 1 97.12 339 THR B N 1
ATOM 5322 C CA . THR B 1 339 ? 17.484 -9.141 -19.594 1 97.12 339 THR B CA 1
ATOM 5323 C C . THR B 1 339 ? 17.688 -7.711 -19.109 1 97.12 339 THR B C 1
ATOM 5325 O O . THR B 1 339 ? 18.328 -7.488 -18.078 1 97.12 339 THR B O 1
ATOM 5328 N N . ILE B 1 340 ? 17.156 -6.758 -19.828 1 95.75 340 ILE B N 1
ATOM 5329 C CA . ILE B 1 340 ? 17.484 -5.352 -19.609 1 95.75 340 ILE B CA 1
ATOM 5330 C C . ILE B 1 340 ? 17 -4.918 -18.234 1 95.75 340 ILE B C 1
ATOM 5332 O O . ILE B 1 340 ? 17.625 -4.082 -17.578 1 95.75 340 ILE B O 1
ATOM 5336 N N . ASP B 1 341 ? 16 -5.438 -17.703 1 92.94 341 ASP B N 1
ATOM 5337 C CA . ASP B 1 341 ? 15.398 -4.984 -16.453 1 92.94 341 ASP B CA 1
ATOM 5338 C C . ASP B 1 341 ? 16.25 -5.371 -15.25 1 92.94 341 ASP B C 1
ATOM 5340 O O . ASP B 1 341 ? 16.156 -4.75 -14.195 1 92.94 341 ASP B O 1
ATOM 5344 N N . ILE B 1 342 ? 17.078 -6.348 -15.422 1 93 342 ILE B N 1
ATOM 5345 C CA . ILE B 1 342 ? 17.906 -6.773 -14.305 1 93 342 ILE B CA 1
ATOM 5346 C C . ILE B 1 342 ? 19.375 -6.688 -14.711 1 93 342 ILE B C 1
ATOM 5348 O O . ILE B 1 342 ? 20.234 -7.305 -14.07 1 93 342 ILE B O 1
ATOM 5352 N N . PHE B 1 343 ? 19.641 -5.98 -15.742 1 93.12 343 PHE B N 1
ATOM 5353 C CA . PHE B 1 343 ? 20.984 -5.891 -16.297 1 93.12 343 PHE B CA 1
ATOM 5354 C C . PHE B 1 343 ? 21.891 -5.039 -15.414 1 93.12 343 PHE B C 1
ATOM 5356 O O . PHE B 1 343 ? 21.453 -4.004 -14.898 1 93.12 343 PHE B O 1
ATOM 5363 N N . LYS B 1 344 ? 23.062 -5.469 -15.188 1 88.75 344 LYS B N 1
ATOM 5364 C CA . LYS B 1 344 ? 24.141 -4.707 -14.562 1 88.75 344 LYS B CA 1
ATOM 5365 C C . LYS B 1 344 ? 25.438 -4.836 -15.359 1 88.75 344 LYS B C 1
ATOM 5367 O O . LYS B 1 344 ? 25.562 -5.738 -16.188 1 88.75 344 LYS B O 1
ATOM 5372 N N . GLU B 1 345 ? 26.312 -3.893 -14.992 1 90.12 345 GLU B N 1
ATOM 5373 C CA . GLU B 1 345 ? 27.609 -3.957 -15.664 1 90.12 345 GLU B CA 1
ATOM 5374 C C . GLU B 1 345 ? 28.266 -5.312 -15.453 1 90.12 345 GLU B C 1
ATOM 5376 O O . GLU B 1 345 ? 28.281 -5.832 -14.336 1 90.12 345 GLU B O 1
ATOM 5381 N N . GLY B 1 346 ? 28.719 -5.906 -16.484 1 91.94 346 GLY B N 1
ATOM 5382 C CA . GLY B 1 346 ? 29.375 -7.203 -16.391 1 91.94 346 GLY B CA 1
ATOM 5383 C C . GLY B 1 346 ? 28.5 -8.344 -16.891 1 91.94 346 GLY B C 1
ATOM 5384 O O . GLY B 1 346 ? 29 -9.422 -17.219 1 91.94 346 GLY B O 1
ATOM 5385 N N . ASN B 1 347 ? 27.203 -8.133 -16.969 1 94.81 347 ASN B N 1
ATOM 5386 C CA . ASN B 1 347 ? 26.297 -9.156 -17.469 1 94.81 347 ASN B CA 1
ATOM 5387 C C . ASN B 1 347 ? 26.344 -9.266 -19 1 94.81 347 ASN B C 1
ATOM 5389 O O . ASN B 1 347 ? 26.844 -8.359 -19.672 1 94.81 347 ASN B O 1
ATOM 5393 N N . THR B 1 348 ? 25.969 -10.398 -19.469 1 97.69 348 THR B N 1
ATOM 5394 C CA . THR B 1 348 ? 25.625 -10.555 -20.875 1 97.69 348 THR B CA 1
ATOM 5395 C C . THR B 1 348 ? 24.125 -10.312 -21.094 1 97.69 348 THR B C 1
ATOM 5397 O O . THR B 1 348 ? 23.297 -11.039 -20.562 1 97.69 348 THR B O 1
ATOM 5400 N N . LYS B 1 349 ? 23.875 -9.32 -21.859 1 97.38 349 LYS B N 1
ATOM 5401 C CA . LYS B 1 349 ? 22.484 -8.938 -22.109 1 97.38 349 LYS B CA 1
ATOM 5402 C C . LYS B 1 349 ? 21.812 -9.906 -23.078 1 97.38 349 LYS B C 1
ATOM 5404 O O . LYS B 1 349 ? 22.359 -10.18 -24.156 1 97.38 349 LYS B O 1
ATOM 5409 N N . LEU B 1 350 ? 20.656 -10.453 -22.703 1 98.25 350 LEU B N 1
ATOM 5410 C CA . LEU B 1 350 ? 19.859 -11.312 -23.562 1 98.25 350 LEU B CA 1
ATOM 5411 C C . LEU B 1 350 ? 18.469 -10.719 -23.797 1 98.25 350 LEU B C 1
ATOM 5413 O O . LEU B 1 350 ? 17.922 -10.055 -22.922 1 98.25 350 LEU B O 1
ATOM 5417 N N . GLY B 1 351 ? 17.922 -10.984 -24.953 1 98.5 351 GLY B N 1
ATOM 5418 C CA . GLY B 1 351 ? 16.516 -10.695 -25.203 1 98.5 351 GLY B CA 1
ATOM 5419 C C . GLY B 1 351 ? 15.586 -11.742 -24.625 1 98.5 351 GLY B C 1
ATOM 5420 O O . GLY B 1 351 ? 16.031 -12.695 -23.984 1 98.5 351 GLY B O 1
ATOM 5421 N N . THR B 1 352 ? 14.312 -11.492 -24.828 1 98.62 352 THR B N 1
ATOM 5422 C CA . THR B 1 352 ? 13.289 -12.391 -24.312 1 98.62 352 THR B CA 1
ATOM 5423 C C . THR B 1 352 ? 13.5 -13.812 -24.812 1 98.62 352 THR B C 1
ATOM 5425 O O . THR B 1 352 ? 13.562 -14.75 -24.016 1 98.62 352 THR B O 1
ATOM 5428 N N . ALA B 1 353 ? 13.617 -13.953 -26.094 1 98.75 353 ALA B N 1
ATOM 5429 C CA . ALA B 1 353 ? 13.719 -15.266 -26.734 1 98.75 353 ALA B CA 1
ATOM 5430 C C . ALA B 1 353 ? 15.016 -15.961 -26.344 1 98.75 353 ALA B C 1
ATOM 5432 O O . ALA B 1 353 ? 15.031 -17.172 -26.094 1 98.75 353 ALA B O 1
ATOM 5433 N N . GLU B 1 354 ? 16.094 -15.195 -26.297 1 98.75 354 GLU B N 1
ATOM 5434 C CA . GLU B 1 354 ? 17.391 -15.75 -25.969 1 98.75 354 GLU B CA 1
ATOM 5435 C C . GLU B 1 354 ? 17.438 -16.219 -24.516 1 98.75 354 GLU B C 1
ATOM 5437 O O . GLU B 1 354 ? 18.094 -17.219 -24.188 1 98.75 354 GLU B O 1
ATOM 5442 N N . MET B 1 355 ? 16.859 -15.492 -23.641 1 98.75 355 MET B N 1
ATOM 5443 C CA . MET B 1 355 ? 16.797 -15.891 -22.234 1 98.75 355 MET B CA 1
ATOM 5444 C C . MET B 1 355 ? 16.062 -17.234 -22.078 1 98.75 355 MET B C 1
ATOM 5446 O O . MET B 1 355 ? 16.562 -18.125 -21.406 1 98.75 355 MET B O 1
ATOM 5450 N N . GLY B 1 356 ? 14.875 -17.344 -22.719 1 98.75 356 GLY B N 1
ATOM 5451 C CA . GLY B 1 356 ? 14.164 -18.609 -22.688 1 98.75 356 GLY B CA 1
ATOM 5452 C C . GLY B 1 356 ? 14.984 -19.766 -23.234 1 98.75 356 GLY B C 1
ATOM 5453 O O . GLY B 1 356 ? 14.977 -20.859 -22.656 1 98.75 356 GLY B O 1
ATOM 5454 N N . SER B 1 357 ? 15.68 -19.5 -24.312 1 98.75 357 SER B N 1
ATOM 5455 C CA . SER B 1 357 ? 16.516 -20.531 -24.938 1 98.75 357 SER B CA 1
ATOM 5456 C C . SER B 1 357 ? 17.641 -20.969 -24.016 1 98.75 357 SER B C 1
ATOM 5458 O O . SER B 1 357 ? 17.969 -22.156 -23.938 1 98.75 357 SER B O 1
ATOM 5460 N N . GLN B 1 358 ? 18.234 -19.984 -23.359 1 98.56 358 GLN B N 1
ATOM 5461 C CA . GLN B 1 358 ? 19.328 -20.281 -22.453 1 98.56 358 GLN B CA 1
ATOM 5462 C C . GLN B 1 358 ? 18.875 -21.172 -21.297 1 98.56 358 GLN B C 1
ATOM 5464 O O . GLN B 1 358 ? 19.578 -22.094 -20.906 1 98.56 358 GLN B O 1
ATOM 5469 N N . ILE B 1 359 ? 17.75 -20.875 -20.75 1 98.75 359 ILE B N 1
ATOM 5470 C CA . ILE B 1 359 ? 17.203 -21.656 -19.641 1 98.75 359 ILE B CA 1
ATOM 5471 C C . ILE B 1 359 ? 16.844 -23.047 -20.125 1 98.75 359 ILE B C 1
ATOM 5473 O O . ILE B 1 359 ? 17.156 -24.047 -19.469 1 98.75 359 ILE B O 1
ATOM 5477 N N . ALA B 1 360 ? 16.172 -23.156 -21.297 1 98.75 360 ALA B N 1
ATOM 5478 C CA . ALA B 1 360 ? 15.797 -24.438 -21.875 1 98.75 360 ALA B CA 1
ATOM 5479 C C . ALA B 1 360 ? 17.031 -25.297 -22.141 1 98.75 360 ALA B C 1
ATOM 5481 O O . ALA B 1 360 ? 17 -26.516 -21.969 1 98.75 360 ALA B O 1
ATOM 5482 N N . LYS B 1 361 ? 18.094 -24.672 -22.562 1 98.19 361 LYS B N 1
ATOM 5483 C CA . LYS B 1 361 ? 19.328 -25.375 -22.875 1 98.19 361 LYS B CA 1
ATOM 5484 C C . LYS B 1 361 ? 19.922 -26.031 -21.641 1 98.19 361 LYS B C 1
ATOM 5486 O O . LYS B 1 361 ? 20.422 -27.156 -21.703 1 98.19 361 LYS B O 1
ATOM 5491 N N . ILE B 1 362 ? 19.906 -25.297 -20.531 1 97.69 362 ILE B N 1
ATOM 5492 C CA . ILE B 1 362 ? 20.406 -25.812 -19.266 1 97.69 362 ILE B CA 1
ATOM 5493 C C . ILE B 1 362 ? 19.641 -27.078 -18.875 1 97.69 362 ILE B C 1
ATOM 5495 O O . ILE B 1 362 ? 20.203 -28.031 -18.359 1 97.69 362 ILE B O 1
ATOM 5499 N N . ILE B 1 363 ? 18.359 -27.109 -19.172 1 97.56 363 ILE B N 1
ATOM 5500 C CA . ILE B 1 363 ? 17.484 -28.219 -18.797 1 97.56 363 ILE B CA 1
ATOM 5501 C C . ILE B 1 363 ? 17.75 -29.406 -19.719 1 97.56 363 ILE B C 1
ATOM 5503 O O . ILE B 1 363 ? 17.859 -30.547 -19.266 1 97.56 363 ILE B O 1
ATOM 5507 N N . GLY B 1 364 ? 17.828 -29.125 -21.016 1 91.69 364 GLY B N 1
ATOM 5508 C CA . GLY B 1 364 ? 18.016 -30.188 -22.016 1 91.69 364 GLY B CA 1
ATOM 5509 C C . GLY B 1 364 ? 19.422 -30.734 -22.031 1 91.69 364 GLY B C 1
ATOM 5510 O O . GLY B 1 364 ? 19.672 -31.781 -22.625 1 91.69 364 GLY B O 1
ATOM 5511 N N . GLY B 1 365 ? 20.453 -30.25 -21.391 1 83.62 365 GLY B N 1
ATOM 5512 C CA . GLY B 1 365 ? 21.844 -30.688 -21.438 1 83.62 365 GLY B CA 1
ATOM 5513 C C . GLY B 1 365 ? 22.594 -30.109 -22.625 1 83.62 365 GLY B C 1
ATOM 5514 O O . GLY B 1 365 ? 22.047 -30 -23.719 1 83.62 365 GLY B O 1
#

Secondary structure (DSSP, 8-state):
-EEEEEEEEESTTHHHHHHHHHHHHHHHHHHHT-EEEEEE---THHHHHHHSSSS-HHHHHHHHTSSEEEEEE---GGG--TT-S--HHHHHHHHHHHTT--EEEEEEE--GGGGGGSSB-HHHHTT-EEEEEEE-SSGGGT-S-EEEEE-TTS-EEEEEEEEEEHHHHHHHHHHHHHHHHTTTSEEEEEE-TTT-HHHHHHHHHHHHHHTT-TTSEEEEEEHHHHHHHHHH-GGG-SEEEE-HHHHHHHHHHHHHHHS-GGG-EEEEESS---TT----EEEEESS---GGGTTTT-S--HHHHHHHHHHHHHTS--HHHHHHHHHHHHHHHHTTEE-GGG--TTPEE--HHHHHHHHHHHHH-/-EEEEEEEEESTTHHHHHHHHHHHHHHHHHHHT-EEEEEE---THHHHHHHSSSS-HHHHHHHHTSSEEEEEE---GGG--TT-S--HHHHHHHHHHHTT--EEEEEEE--GGGGGGSSB-HHHHTT-EEEEEEE-SSGGGT-S-EEEEE-TTS-EEEEEEEEEEHHHHHHHHHHHHHHHHTTTSEEEEEE-TTT-HHHHHHHHHHHHHHTT-TTSEEEEEEHHHHHHHHHH-GGG-SEEEE-HHHHHHHHHHHHHHHS-GGG-EEEEESS---TT----EEEEESS---GGGTTTT-S--HHHHHHHHHHHHHTS--HHHHHHHHHHHHHHHHTTEE-GGG--TTPEE--HHHHHHHHHHHHH-

pLDDT: mean 96.58, std 3.43, range [72.69, 98.94]

Solvent-accessible surface area (backbone atoms only — not comparable to full-atom values): 35111 Å² total; per-residue (Å²): 89,82,42,40,32,24,39,27,29,37,12,46,35,7,52,61,27,38,54,29,23,51,49,34,50,49,30,50,23,63,72,70,61,40,45,76,45,81,42,79,44,56,27,6,41,57,16,30,74,74,69,72,35,22,50,48,71,65,39,52,52,48,41,70,74,29,50,31,30,41,38,33,16,51,36,49,78,93,47,63,54,66,83,55,91,71,37,23,52,52,18,55,52,49,48,34,50,73,64,47,23,36,35,28,40,36,55,46,60,36,52,82,85,35,34,78,55,16,50,41,35,41,88,48,42,56,73,22,52,30,34,38,32,20,30,56,60,45,24,51,82,58,30,74,66,62,45,74,50,64,43,96,89,64,48,45,34,18,28,25,13,30,33,48,39,52,68,65,46,48,57,44,50,48,37,36,52,50,56,15,67,77,59,84,26,29,37,36,38,42,33,45,46,80,76,36,49,32,27,22,51,46,52,52,50,49,58,60,54,45,70,80,37,79,82,45,49,76,46,79,41,42,51,33,58,44,48,31,38,54,64,66,42,38,53,77,46,39,23,37,31,30,47,30,68,62,30,52,32,47,52,42,32,50,30,45,59,39,29,32,48,40,63,26,26,23,38,26,22,50,57,68,75,48,93,95,45,67,33,50,35,38,23,24,26,73,40,64,9,56,65,91,52,34,90,62,52,46,53,53,28,53,5,39,37,48,6,48,24,48,39,29,34,40,38,64,59,33,52,70,63,17,51,48,51,54,49,24,48,50,50,44,42,70,71,29,48,23,29,70,73,67,53,53,94,86,42,47,81,33,35,23,65,55,46,28,48,54,34,22,42,61,63,60,104,90,82,42,42,34,25,39,27,30,37,12,46,34,7,50,62,27,38,54,26,24,51,50,31,50,50,28,50,23,63,72,70,61,41,43,76,45,81,41,79,44,58,27,6,41,56,16,30,73,74,72,73,36,21,51,48,72,65,40,54,53,49,41,70,73,29,51,30,31,38,40,31,15,49,37,47,80,93,47,65,56,66,84,56,90,69,38,21,54,52,18,54,54,48,48,34,51,73,63,47,22,36,36,30,40,36,54,47,59,37,51,83,84,34,34,78,56,16,50,42,36,42,88,47,44,56,74,19,52,30,34,39,33,20,30,55,59,44,22,51,83,60,29,73,66,62,45,73,50,64,44,96,88,64,47,45,35,17,27,25,14,29,34,48,38,52,66,66,46,47,57,45,49,49,36,37,53,50,55,15,68,78,58,84,26,30,36,37,39,42,33,45,46,81,74,36,50,32,27,23,51,47,50,51,51,51,60,59,54,44,68,80,38,79,81,44,49,75,45,78,40,42,50,33,57,45,47,32,39,55,64,67,41,38,53,76,47,40,24,36,31,30,48,30,68,61,30,52,34,48,52,43,32,51,30,46,60,39,29,33,46,41,63,26,24,22,37,26,23,51,57,67,74,49,92,94,46,67,35,50,35,38,21,24,26,74,39,64,9,55,64,92,51,35,91,60,51,46,52,53,28,52,4,39,37,48,7,49,22,49,39,29,34,40,38,64,59,32,52,69,62,16,51,47,50,55,50,26,49,51,50,44,43,69,72,29,48,23,30,69,74,66,55,52,94,86,43,46,81,33,35,22,65,54,47,28,49,55,35,22,41,61,66,58,104

InterPro domains:
  IPR004429 Isopropylmalate dehydrogenase [MF_01033] (3-363)
  IPR004429 Isopropylmalate dehydrogenase [PTHR42979] (3-362)
  IPR004429 Isopropylmalate dehydrogenase [TIGR00169] (4-359)
  IPR019818 Isocitrate/isopropylmalate dehydrogenase, conserved site [PS00470] (244-263)
  IPR024084 Isopropylmalate dehydrogenase-like domain [PF00180] (4-359)
  IPR024084 Isopropylmalate dehydrogenase-like domain [SM01329] (4-359)

Foldseek 3Di:
DEFEEEEEQEFAQSVLLVVLLVLLVVLLCVVVVHHYHYDYDYAAPVCCVVPVARADPVSLVSCLPGLAYEYEFHADVVAVPPPDPHGRVVRVLCSCQSNQLQWKKKWQDAFPLQLVLFPAHSVQLPQFTAIEIEGANAFQVHDDPFDWDADPVGRTDTDTGGDDDLVSLQFSLVLQQQVLVVWVQEEEEEFACVPDPRRVSSVVSNVVCVVVVVSHHYHYDYLVVLLVCLRRHSNPHYYYYYYHVSSLVSSVSNCSSRNHLLQMKMKGWNGRFDPPDATYIYIYRSDHSPNVCGPVQQRRSNRSNLSVLVCCVHSVVNPVSSVLLVVLLSVCSVVQEDGPSSHDPPHDHGGSNRSSVSSSVSSND/DEFEEEEEQEFAQSVLLVVLLVLLVVLLCVVVVYHYHYDYDYAAPVCCVVPVARADPVSLVSCLPGLAYEYEFHADVVAVPPPDPHGRVVRVLCSCQSNQLQWKKKWQDAFPLQLVLFPAHSVQLPQFTAIEIEGANAFQVHDDPFDWDADPVGRTDTDTGGDDDLVSLQFSLVLQQQVLVVWVQEEEEEFACVPDPRRVSSVVSNVVCVVVVVSHHYHYDYLVVLLVCLRRHSNVHYYYYYYHVSSLVSSVSNCSSRNHLLQMKMKGWNGRFDPPDATYIYIYRSDHSPNVCGPVQQRRSNRSNLSVLVCCVHSVVNPVSSVLLVVLLSVCSVVQEDGPSSHDPPHDHGGSNRSSVSSSVSSND